Protein 4OB0 (pdb70)

Organism: Pseudonocardia thermophila (NCBI:txid1848)

B-factor: mean 16.1, std 9.58, range [6.12, 64.88]

Sequence (430 aa):
TENILRKSDEEIQKEITARVKALESMLIEQGILTTSMIDRMAEIYENEVGPHLGAKVVVKAWTDPEFKKRLLADGTEACKELGIGGLQGEDMMWVENTDEVHHVVVVCTLSCCYPWPVLGLPPNWFKEPQYRSRVVREPRQLLLKEEFGFEVPPSKEIKVWDSSSSEMMRFVVLPQRPAGTDGWSEEELATLVTRESMIGVEPAKAVMNGVVYDVGGTDGLGPINRPADEPVFRAEWEKVAFAMFPATFRAGFMMGLDEFRFGIEQMNPAEYLESPYYWHWIRTYIHHGVRTGKIDLEELEERRTQYYRENPDAPLPEHEQKKPELIEFVNQQAVYGGLPASREVDRPPKFKEGDVVRFSTASPKGHARRARYVRGKKTGTVVKHHGAYIYPDTAGNGLGECPEHLYTVRFTAQELWGPEGDPNNSSSVYYDCWEPYIELVDT

Solvent-accessible surface area: 18753 Å² total

Secondary structure (DSSP, 8-state):
---TTPPPHHHHHHHHHHHHHHHHHHHHHTTS--HHHHHHHHHIIIIISSHHHHHHHHHHHHH-HHHHHHHHH-HHHHHHTTT---TT-SEEEEEE--SSEEEEEE-------HHHH-SPPHHHHSHHHHHHHTT-HHHHHHHHH-----TTSEEEEEE--SSEEEEEEPPPPTT-TT--HHHHHTT--HHHHHTSSPPPP-/---TT--TT---S------S---S-SSHHHHHHHHHHHHHHHTTS--HHHHHHHHHTS-HHHHHHS-HHHHHHHHHHHHHHHHT-S-HHHHHHHHHHHHH-TTPPPPP----HHHHHHHHHHHHH----EE--SSPPS--TT-EEEE-----SS-----GGGTT-EEEEEEEEEEE--HHHHTTTS----EEEEEEEEEHHHHH-TTS-TTEEEEEEEEGGGEEEEE-

Nearest PDB structures (foldseek):
  3qxe-assembly2_C  TM=9.821E-01  e=5.170E-29  Pseudomonas putida
  7qom-assembly1_A  TM=9.684E-01  e=9.915E-29  Aeribacillus pallidus
  7qou-assembly1_A-2  TM=9.699E-01  e=1.901E-28  Aeribacillus pallidus
  3qz5-assembly2_C  TM=9.511E-01  e=6.993E-28  Pseudomonas putida
  2cyz-assembly1_A  TM=9.753E-01  e=1.584E-23  Rhodococcus erythropolis

Radius of gyration: 21.78 Å; Cα contacts (8 Å, |Δi|>4): 841; chains: 2; bounding box: 65×59×50 Å

Structure (mmCIF, N/CA/C/O backbone):
data_4OB0
#
_entry.id   4OB0
#
_cell.length_a   65.680
_cell.length_b   65.680
_cell.length_c   185.691
_cell.angle_alpha   90.00
_cell.angle_beta   90.00
_cell.angle_gamma   120.00
#
_symmetry.space_group_name_H-M   'P 32 2 1'
#
loop_
_entity.id
_entity.type
_entity.pdbx_description
1 polymer 'Cobalt-containing nitrile hydratase subunit alpha'
2 polymer 'Cobalt-containing nitrile hydratase subunit beta'
3 non-polymer 'COBALT (II) ION'
4 non-polymer 'PHENYL BORONIC ACID'
5 water water
#
loop_
_atom_site.group_PDB
_atom_site.id
_atom_site.type_symbol
_atom_site.label_atom_id
_atom_site.label_alt_id
_atom_site.label_comp_id
_atom_site.label_asym_id
_atom_site.label_entity_id
_atom_site.label_seq_id
_atom_site.pdbx_PDB_ins_code
_atom_site.Cartn_x
_atom_site.Cartn_y
_atom_site.Cartn_z
_atom_site.occupancy
_atom_site.B_iso_or_equiv
_atom_site.auth_seq_id
_atom_site.auth_comp_id
_atom_site.auth_asym_id
_atom_site.auth_atom_id
_atom_site.pdbx_PDB_model_num
ATOM 1 N N . THR A 1 2 ? 24.516 -10.192 35.038 1.00 44.28 2 THR A N 1
ATOM 2 C CA . THR A 1 2 ? 24.793 -9.528 36.306 1.00 42.29 2 THR A CA 1
ATOM 3 C C . THR A 1 2 ? 23.797 -8.381 36.474 1.00 36.50 2 THR A C 1
ATOM 4 O O . THR A 1 2 ? 23.490 -7.688 35.503 1.00 35.76 2 THR A O 1
ATOM 8 N N . GLU A 1 3 ? 23.279 -8.182 37.687 1.00 31.56 3 GLU A N 1
ATOM 9 C CA . GLU A 1 3 ? 22.218 -7.199 37.879 1.00 25.98 3 GLU A CA 1
ATOM 10 C C . GLU A 1 3 ? 22.660 -5.764 37.621 1.00 19.37 3 GLU A C 1
ATOM 11 O O . GLU A 1 3 ? 23.703 -5.289 38.086 1.00 19.32 3 GLU A O 1
ATOM 17 N N . ASN A 1 4 ? 21.818 -5.089 36.859 1.00 16.86 4 ASN A N 1
ATOM 18 C CA . ASN A 1 4 ? 21.985 -3.695 36.518 1.00 13.78 4 ASN A CA 1
ATOM 19 C C . ASN A 1 4 ? 20.601 -3.069 36.637 1.00 13.18 4 ASN A C 1
ATOM 20 O O . ASN A 1 4 ? 19.719 -3.340 35.817 1.00 14.51 4 ASN A O 1
ATOM 25 N N . ILE A 1 5 ? 20.391 -2.256 37.671 1.00 12.16 5 ILE A N 1
ATOM 26 C CA . ILE A 1 5 ? 19.065 -1.693 37.905 1.00 11.64 5 ILE A CA 1
ATOM 27 C C . ILE A 1 5 ? 18.674 -0.690 36.824 1.00 12.12 5 ILE A C 1
ATOM 28 O O . ILE A 1 5 ? 17.515 -0.300 36.735 1.00 13.47 5 ILE A O 1
ATOM 33 N N . LEU A 1 6 ? 19.628 -0.297 35.987 1.00 11.38 6 LEU A N 1
ATOM 34 C CA . LEU A 1 6 ? 19.348 0.648 34.916 1.00 12.64 6 LEU A CA 1
ATOM 35 C C . LEU A 1 6 ? 18.824 -0.025 33.652 1.00 11.63 6 LEU A C 1
ATOM 36 O O . LEU A 1 6 ? 18.375 0.659 32.742 1.00 13.09 6 LEU A O 1
ATOM 41 N N . ARG A 1 7 ? 18.897 -1.353 33.584 1.00 11.70 7 ARG A N 1
ATOM 42 C CA . ARG A 1 7 ? 18.675 -2.047 32.316 1.00 12.82 7 ARG A CA 1
ATOM 43 C C . ARG A 1 7 ? 17.217 -2.441 32.094 1.00 12.52 7 ARG A C 1
ATOM 44 O O . ARG A 1 7 ? 16.569 -2.990 32.983 1.00 13.74 7 ARG A O 1
ATOM 52 N N . LYS A 1 8 ? 16.718 -2.142 30.898 1.00 12.10 8 LYS A N 1
ATOM 53 C CA . LYS A 1 8 ? 15.396 -2.569 30.452 1.00 12.34 8 LYS A CA 1
ATOM 54 C C . LYS A 1 8 ? 15.278 -4.087 30.414 1.00 12.38 8 LYS A C 1
ATOM 55 O O . LYS A 1 8 ? 16.283 -4.797 30.401 1.00 13.76 8 LYS A O 1
ATOM 61 N N . SER A 1 9 ? 14.048 -4.581 30.356 1.00 12.35 9 SER A N 1
ATOM 62 C CA . SER A 1 9 ? 13.817 -6.014 30.201 1.00 13.90 9 SER A CA 1
ATOM 63 C C . SER A 1 9 ? 14.335 -6.506 28.853 1.00 13.54 9 SER A C 1
ATOM 64 O O . SER A 1 9 ? 14.416 -5.740 27.884 1.00 12.53 9 SER A O 1
ATOM 67 N N . ASP A 1 10 ? 14.672 -7.789 28.791 1.00 15.02 10 ASP A N 1
ATOM 68 C CA . ASP A 1 10 ? 15.095 -8.405 27.538 1.00 15.45 10 ASP A CA 1
ATOM 69 C C . ASP A 1 10 ? 14.041 -8.229 26.444 1.00 14.62 10 ASP A C 1
ATOM 70 O O . ASP A 1 10 ? 14.376 -7.946 25.295 1.00 14.37 10 ASP A O 1
ATOM 75 N N . GLU A 1 11 ? 12.768 -8.360 26.807 1.00 15.08 11 GLU A N 1
ATOM 76 C CA . GLU A 1 11 ? 11.687 -8.203 25.836 1.00 15.88 11 GLU A CA 1
ATOM 77 C C . GLU A 1 11 ? 11.658 -6.791 25.259 1.00 13.88 11 GLU A C 1
ATOM 78 O O . GLU A 1 11 ? 11.502 -6.613 24.056 1.00 14.76 11 GLU A O 1
ATOM 84 N N . GLU A 1 12 ? 11.801 -5.784 26.115 1.00 12.67 12 GLU A N 1
ATOM 85 C CA . GLU A 1 12 ? 11.808 -4.408 25.627 1.00 13.51 12 GLU A CA 1
ATOM 86 C C . GLU A 1 12 ? 13.027 -4.134 24.749 1.00 12.76 12 GLU A C 1
ATOM 87 O O . GLU A 1 12 ? 12.917 -3.455 23.730 1.00 13.84 12 GLU A O 1
ATOM 93 N N . ILE A 1 13 ? 14.179 -4.682 25.125 1.00 10.69 13 ILE A N 1
ATOM 94 C CA . ILE A 1 13 ? 15.398 -4.519 24.338 1.00 9.66 13 ILE A CA 1
ATOM 95 C C . ILE A 1 13 ? 15.216 -5.140 22.951 1.00 10.28 13 ILE A C 1
ATOM 96 O O . ILE A 1 13 ? 15.539 -4.530 21.935 1.00 11.07 13 ILE A O 1
ATOM 101 N N . GLN A 1 14 ? 14.663 -6.345 22.915 1.00 10.07 14 GLN A N 1
ATOM 102 C CA . GLN A 1 14 ? 14.426 -7.025 21.644 1.00 10.70 14 GLN A CA 1
ATOM 103 C C . GLN A 1 14 ? 13.442 -6.245 20.780 1.00 10.49 14 GLN A C 1
ATOM 104 O O . GLN A 1 14 ? 13.632 -6.138 19.573 1.00 10.34 14 GLN A O 1
ATOM 110 N N . LYS A 1 15 ? 12.413 -5.673 21.401 1.00 10.82 15 LYS A N 1
ATOM 111 C CA . LYS A 1 15 ? 11.420 -4.916 20.650 1.00 11.93 15 LYS A CA 1
ATOM 112 C C . LYS A 1 15 ? 12.061 -3.694 19.991 1.00 11.67 15 LYS A C 1
ATOM 113 O O . LYS A 1 15 ? 11.804 -3.396 18.822 1.00 11.42 15 LYS A O 1
ATOM 119 N N . GLU A 1 16 ? 12.910 -2.992 20.737 1.00 10.28 16 GLU A N 1
ATOM 120 C CA . GLU A 1 16 ? 13.530 -1.788 20.208 1.00 10.84 16 GLU A CA 1
ATOM 121 C C . GLU A 1 16 ? 14.546 -2.124 19.112 1.00 9.95 16 GLU A C 1
ATOM 122 O O . GLU A 1 16 ? 14.569 -1.476 18.058 1.00 10.36 16 GLU A O 1
ATOM 128 N N . ILE A 1 17 ? 15.386 -3.130 19.354 1.00 9.39 17 ILE A N 1
ATOM 129 C CA . ILE A 1 17 ? 16.368 -3.535 18.347 1.00 8.63 17 ILE A CA 1
ATOM 130 C C . ILE A 1 17 ? 15.672 -3.962 17.059 1.00 9.13 17 ILE A C 1
ATOM 131 O O . ILE A 1 17 ? 16.088 -3.578 15.977 1.00 9.17 17 ILE A O 1
ATOM 136 N N . THR A 1 18 ? 14.593 -4.722 17.192 1.00 8.78 18 THR A N 1
ATOM 137 C CA . THR A 1 18 ? 13.881 -5.226 16.024 1.00 9.71 18 THR A CA 1
ATOM 138 C C . THR A 1 18 ? 13.372 -4.078 15.145 1.00 9.46 18 THR A C 1
ATOM 139 O O . THR A 1 18 ? 13.538 -4.109 13.921 1.00 10.27 18 THR A O 1
ATOM 143 N N . ALA A 1 19 ? 12.802 -3.048 15.768 1.00 8.90 19 ALA A N 1
ATOM 144 C CA . ALA A 1 19 ? 12.312 -1.896 15.002 1.00 10.11 19 ALA A CA 1
ATOM 145 C C . ALA A 1 19 ? 13.449 -1.142 14.325 1.00 9.36 19 ALA A C 1
ATOM 146 O O . ALA A 1 19 ? 13.337 -0.719 13.177 1.00 9.61 19 ALA A O 1
ATOM 148 N N . ARG A 1 20 ? 14.547 -0.963 15.045 1.00 8.35 20 ARG A N 1
ATOM 149 C CA . ARG A 1 20 ? 15.685 -0.248 14.493 1.00 9.15 20 ARG A CA 1
ATOM 150 C C . ARG A 1 20 ? 16.303 -0.993 13.315 1.00 9.00 20 ARG A C 1
ATOM 151 O O . ARG A 1 20 ? 16.676 -0.378 12.305 1.00 9.21 20 ARG A O 1
ATOM 159 N N . VAL A 1 21 ? 16.418 -2.311 13.442 1.00 8.07 21 VAL A N 1
ATOM 160 C CA . VAL A 1 21 ? 17.007 -3.115 12.377 1.00 8.53 21 VAL A CA 1
ATOM 161 C C . VAL A 1 21 ? 16.090 -3.136 11.158 1.00 8.72 21 VAL A C 1
ATOM 162 O O . VAL A 1 21 ? 16.563 -3.010 10.028 1.00 7.87 21 VAL A O 1
ATOM 166 N N . LYS A 1 22 ? 14.784 -3.267 11.379 1.00 8.23 22 LYS A N 1
ATOM 167 C CA . LYS A 1 22 ? 13.851 -3.280 10.261 1.00 8.49 22 LYS A CA 1
ATOM 168 C C . LYS A 1 22 ? 13.873 -1.933 9.535 1.00 9.32 22 LYS A C 1
ATOM 169 O O . LYS A 1 22 ? 13.825 -1.889 8.302 1.00 10.01 22 LYS A O 1
ATOM 175 N N . ALA A 1 23 ? 13.980 -0.841 10.294 1.00 8.61 23 ALA A N 1
ATOM 176 C CA . ALA A 1 23 ? 14.089 0.480 9.676 1.00 8.43 23 ALA A CA 1
ATOM 177 C C . ALA A 1 23 ? 15.362 0.606 8.830 1.00 9.45 23 ALA A C 1
ATOM 178 O O . ALA A 1 23 ? 15.314 1.046 7.683 1.00 9.20 23 ALA A O 1
ATOM 180 N N . LEU A 1 24 ? 16.503 0.222 9.387 1.00 8.11 24 LEU A N 1
ATOM 181 C CA . LEU A 1 24 ? 17.745 0.277 8.622 1.00 7.61 24 LEU A CA 1
ATOM 182 C C . LEU A 1 24 ? 17.678 -0.621 7.384 1.00 8.38 24 LEU A C 1
ATOM 183 O O . LEU A 1 24 ? 18.124 -0.239 6.299 1.00 9.66 24 LEU A O 1
ATOM 188 N N . GLU A 1 25 ? 17.118 -1.815 7.561 1.00 8.15 25 GLU A N 1
ATOM 189 C CA . GLU A 1 25 ? 16.956 -2.760 6.472 1.00 8.14 25 GLU A CA 1
ATOM 190 C C . GLU A 1 25 ? 16.164 -2.137 5.337 1.00 8.64 25 GLU A C 1
ATOM 191 O O . GLU A 1 25 ? 16.540 -2.263 4.172 1.00 9.68 25 GLU A O 1
ATOM 197 N N . SER A 1 26 ? 15.078 -1.442 5.682 1.00 8.23 26 SER A N 1
ATOM 198 C CA . SER A 1 26 ? 14.228 -0.838 4.662 1.00 8.83 26 SER A CA 1
ATOM 199 C C . SER A 1 26 ? 15.001 0.206 3.850 1.00 9.84 26 SER A C 1
ATOM 200 O O . SER A 1 26 ? 14.794 0.344 2.645 1.00 10.71 26 SER A O 1
ATOM 203 N N . MET A 1 27 ? 15.904 0.927 4.507 1.00 8.64 27 MET A N 1
ATOM 204 C CA . MET A 1 27 ? 16.696 1.936 3.812 1.00 9.38 27 MET A CA 1
ATOM 205 C C . MET A 1 27 ? 17.746 1.309 2.898 1.00 8.83 27 MET A C 1
ATOM 206 O O . MET A 1 27 ? 17.908 1.747 1.748 1.00 9.56 27 MET A O 1
ATOM 211 N N . LEU A 1 28 ? 18.436 0.276 3.382 1.00 8.68 28 LEU A N 1
ATOM 212 C CA . LEU A 1 28 ? 19.439 -0.382 2.554 1.00 8.90 28 LEU A CA 1
ATOM 213 C C . LEU A 1 28 ? 18.791 -1.098 1.370 1.00 9.34 28 LEU A C 1
ATOM 214 O O . LEU A 1 28 ? 19.383 -1.163 0.294 1.00 10.19 28 LEU A O 1
ATOM 219 N N . ILE A 1 29 ? 17.586 -1.628 1.568 1.00 8.51 29 ILE A N 1
ATOM 220 C CA . ILE A 1 29 ? 16.827 -2.215 0.469 1.00 9.52 29 ILE A CA 1
ATOM 221 C C . ILE A 1 29 ? 16.528 -1.160 -0.601 1.00 10.60 29 ILE A C 1
ATOM 222 O O . ILE A 1 29 ? 16.698 -1.412 -1.792 1.00 11.29 29 ILE A O 1
ATOM 227 N N . GLU A 1 30 ? 16.121 0.035 -0.185 1.00 10.12 30 GLU A N 1
ATOM 228 C CA . GLU A 1 30 ? 15.812 1.073 -1.170 1.00 11.80 30 GLU A CA 1
ATOM 229 C C . GLU A 1 30 ? 17.060 1.578 -1.893 1.00 11.83 30 GLU A C 1
ATOM 230 O O . GLU A 1 30 ? 16.983 2.043 -3.037 1.00 14.54 30 GLU A O 1
ATOM 236 N N . GLN A 1 31 ? 18.213 1.480 -1.237 1.00 10.97 31 GLN A N 1
ATOM 237 C CA . GLN A 1 31 ? 19.475 1.838 -1.882 1.00 12.52 31 GLN A CA 1
ATOM 238 C C . GLN A 1 31 ? 19.909 0.810 -2.921 1.00 11.90 31 GLN A C 1
ATOM 239 O O . GLN A 1 31 ? 20.842 1.056 -3.687 1.00 13.68 31 GLN A O 1
ATOM 245 N N . GLY A 1 32 ? 19.246 -0.345 -2.934 1.00 11.06 32 GLY A N 1
ATOM 246 C CA . GLY A 1 32 ? 19.570 -1.410 -3.867 1.00 12.45 32 GLY A CA 1
ATOM 247 C C . GLY A 1 32 ? 20.755 -2.285 -3.472 1.00 11.66 32 GLY A C 1
ATOM 248 O O . GLY A 1 32 ? 21.248 -3.073 -4.291 1.00 13.76 32 GLY A O 1
ATOM 249 N N . ILE A 1 33 ? 21.209 -2.177 -2.222 1.00 11.28 33 ILE A N 1
ATOM 250 C CA . ILE A 1 33 ? 22.429 -2.883 -1.817 1.00 10.79 33 ILE A CA 1
ATOM 251 C C . ILE A 1 33 ? 22.173 -4.092 -0.918 1.00 10.62 33 ILE A C 1
ATOM 252 O O . ILE A 1 33 ? 23.096 -4.858 -0.621 1.00 11.03 33 ILE A O 1
ATOM 257 N N . LEU A 1 34 ? 20.928 -4.262 -0.484 1.00 9.38 34 LEU A N 1
ATOM 258 C CA . LEU A 1 34 ? 20.530 -5.388 0.352 1.00 9.13 34 LEU A CA 1
ATOM 259 C C . LEU A 1 34 ? 19.225 -5.960 -0.179 1.00 8.98 34 LEU A C 1
ATOM 260 O O . LEU A 1 34 ? 18.329 -5.202 -0.554 1.00 10.43 34 LEU A O 1
ATOM 265 N N . THR A 1 35 ? 19.124 -7.286 -0.240 1.00 8.38 35 THR A N 1
ATOM 266 C CA . THR A 1 35 ? 17.920 -7.955 -0.727 1.00 9.25 35 THR A CA 1
ATOM 267 C C . THR A 1 35 ? 17.577 -9.117 0.192 1.00 7.87 35 THR A C 1
ATOM 268 O O . THR A 1 35 ? 18.438 -9.616 0.921 1.00 10.19 35 THR A O 1
ATOM 272 N N . THR A 1 36 ? 16.337 -9.582 0.137 1.00 8.09 36 THR A N 1
ATOM 273 C CA . THR A 1 36 ? 15.947 -10.718 0.954 1.00 8.08 36 THR A CA 1
ATOM 274 C C . THR A 1 36 ? 16.739 -11.976 0.585 1.00 9.35 36 THR A C 1
ATOM 275 O O . THR A 1 36 ? 17.130 -12.741 1.478 1.00 8.82 36 THR A O 1
ATOM 279 N N . SER A 1 37 ? 17.042 -12.177 -0.699 1.00 8.76 37 SER A N 1
ATOM 280 C CA . SER A 1 37 ? 17.784 -13.389 -1.059 1.00 8.18 37 SER A CA 1
ATOM 281 C C . SER A 1 37 ? 19.233 -13.311 -0.560 1.00 7.92 37 SER A C 1
ATOM 282 O O . SER A 1 37 ? 19.801 -14.329 -0.172 1.00 9.20 37 SER A O 1
ATOM 285 N N . MET A 1 38 ? 19.811 -12.110 -0.519 1.00 8.96 38 MET A N 1
ATOM 286 C CA . MET A 1 38 ? 21.160 -11.955 0.015 1.00 9.44 38 MET A CA 1
ATOM 287 C C . MET A 1 38 ? 21.183 -12.322 1.506 1.00 9.46 38 MET A C 1
ATOM 288 O O . MET A 1 38 ? 22.100 -13.010 1.983 1.00 9.48 38 MET A O 1
ATOM 293 N N . ILE A 1 39 ? 20.174 -11.861 2.244 1.00 9.30 39 ILE A N 1
ATOM 294 C CA . ILE A 1 39 ? 20.063 -12.179 3.670 1.00 9.66 39 ILE A CA 1
ATOM 295 C C . ILE A 1 39 ? 19.917 -13.685 3.875 1.00 9.86 39 ILE A C 1
ATOM 296 O O . ILE A 1 39 ? 20.639 -14.287 4.686 1.00 10.00 39 ILE A O 1
ATOM 301 N N . ASP A 1 40 ? 19.006 -14.296 3.124 1.00 9.91 40 ASP A N 1
ATOM 302 C CA . ASP A 1 40 ? 18.766 -15.728 3.287 1.00 8.85 40 ASP A CA 1
ATOM 303 C C . ASP A 1 40 ? 19.996 -16.575 2.930 1.00 9.68 40 ASP A C 1
ATOM 304 O O . ASP A 1 40 ? 20.256 -17.590 3.580 1.00 11.69 40 ASP A O 1
ATOM 309 N N . ARG A 1 41 ? 20.785 -16.137 1.947 1.00 10.47 41 ARG A N 1
ATOM 310 C CA . ARG A 1 41 ? 21.965 -16.901 1.539 1.00 11.05 41 ARG A CA 1
ATOM 311 C C . ARG A 1 41 ? 23.036 -16.882 2.631 1.00 10.71 41 ARG A C 1
ATOM 312 O O . ARG A 1 41 ? 23.605 -17.917 2.965 1.00 11.01 41 ARG A O 1
ATOM 320 N N . MET A 1 42 ? 23.315 -15.709 3.192 1.00 9.97 42 MET A N 1
ATOM 321 C CA . MET A 1 42 ? 24.292 -15.619 4.274 1.00 10.64 42 MET A CA 1
ATOM 322 C C . MET A 1 42 ? 23.889 -16.480 5.466 1.00 11.21 42 MET A C 1
ATOM 323 O O . MET A 1 42 ? 24.722 -17.174 6.046 1.00 11.63 42 MET A O 1
ATOM 328 N N . ALA A 1 43 ? 22.613 -16.426 5.835 1.00 11.56 43 ALA A N 1
ATOM 329 C CA . ALA A 1 43 ? 22.117 -17.224 6.957 1.00 12.07 43 ALA A CA 1
ATOM 330 C C . ALA A 1 43 ? 22.236 -18.719 6.684 1.00 11.94 43 ALA A C 1
ATOM 331 O O . ALA A 1 43 ? 22.663 -19.488 7.551 1.00 12.87 43 ALA A O 1
ATOM 333 N N . GLU A 1 44 ? 21.867 -19.131 5.477 1.00 12.05 44 GLU A N 1
ATOM 334 C CA . GLU A 1 44 ? 21.936 -20.536 5.097 1.00 12.54 44 GLU A CA 1
ATOM 335 C C . GLU A 1 44 ? 23.359 -21.071 5.207 1.00 11.63 44 GLU A C 1
ATOM 336 O O . GLU A 1 44 ? 23.584 -22.160 5.746 1.00 11.39 44 GLU A O 1
ATOM 342 N N . ILE A 1 45 ? 24.321 -20.305 4.703 1.00 9.91 45 ILE A N 1
ATOM 343 C CA . ILE A 1 45 ? 25.713 -20.737 4.746 1.00 10.20 45 ILE A CA 1
ATOM 344 C C . ILE A 1 45 ? 26.168 -21.004 6.175 1.00 9.03 45 ILE A C 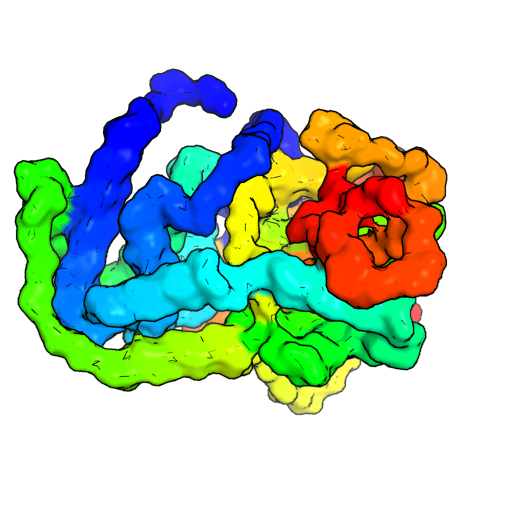1
ATOM 345 O O . ILE A 1 45 ? 26.757 -22.047 6.452 1.00 10.40 45 ILE A O 1
ATOM 350 N N . TYR A 1 46 ? 25.889 -20.082 7.091 1.00 8.72 46 TYR A N 1
ATOM 351 C CA . TYR A 1 46 ? 26.435 -20.232 8.437 1.00 9.46 46 TYR A CA 1
ATOM 352 C C . TYR A 1 46 ? 25.511 -20.975 9.401 1.00 9.88 46 TYR A C 1
ATOM 353 O O . TYR A 1 46 ? 25.924 -21.301 10.516 1.00 11.52 46 TYR A O 1
ATOM 362 N N . GLU A 1 47 ? 24.299 -21.297 8.959 1.00 10.98 47 GLU A N 1
ATOM 363 C CA . GLU A 1 47 ? 23.469 -22.241 9.709 1.00 12.59 47 GLU A CA 1
ATOM 364 C C . GLU A 1 47 ? 23.697 -23.691 9.294 1.00 15.44 47 GLU A C 1
ATOM 365 O O . GLU A 1 47 ? 23.584 -24.593 10.121 1.00 18.59 47 GLU A O 1
ATOM 371 N N . ASN A 1 48 ? 24.008 -23.920 8.020 1.00 15.87 48 ASN A N 1
ATOM 372 C CA . ASN A 1 48 ? 23.989 -25.285 7.496 1.00 17.90 48 ASN A CA 1
ATOM 373 C C . ASN A 1 48 ? 25.232 -25.765 6.762 1.00 18.08 48 ASN A C 1
ATOM 374 O O . ASN A 1 48 ? 25.395 -26.969 6.581 1.00 19.90 48 ASN A O 1
ATOM 379 N N . GLU A 1 49 ? 26.099 -24.856 6.327 1.00 15.96 49 GLU A N 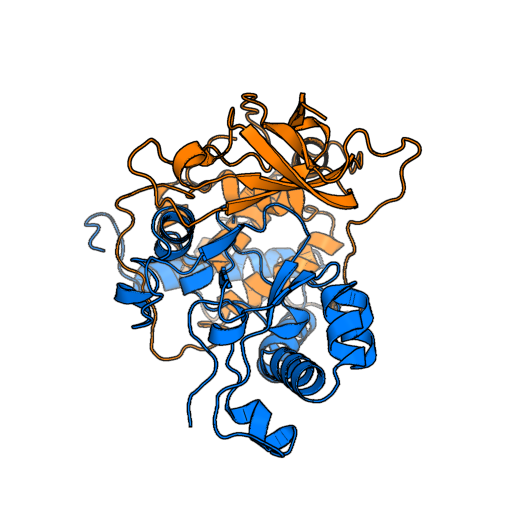1
ATOM 380 C CA . GLU A 1 49 ? 27.229 -25.256 5.489 1.00 16.44 49 GLU A CA 1
ATOM 381 C C . GLU A 1 49 ? 28.581 -25.127 6.196 1.00 14.34 49 GLU A C 1
ATOM 382 O O . GLU A 1 49 ? 29.423 -26.025 6.108 1.00 16.69 49 GLU A O 1
ATOM 388 N N . VAL A 1 50 ? 28.793 -24.018 6.894 1.00 12.39 50 VAL A N 1
ATOM 389 C CA . VAL A 1 50 ? 30.079 -23.761 7.521 1.00 11.94 50 VAL A CA 1
ATOM 390 C C . VAL A 1 50 ? 29.943 -23.862 9.040 1.00 11.68 50 VAL A C 1
ATOM 391 O O . VAL A 1 50 ? 29.193 -23.117 9.657 1.00 13.78 50 VAL A O 1
ATOM 395 N N . GLY A 1 51 ? 30.662 -24.809 9.634 1.00 10.34 51 GLY A N 1
ATOM 396 C CA . GLY A 1 51 ? 30.580 -25.067 11.061 1.00 11.96 51 GLY A CA 1
ATOM 397 C C . GLY A 1 51 ? 31.758 -25.904 11.524 1.00 10.27 51 GLY A C 1
ATOM 398 O O . GLY A 1 51 ? 32.606 -26.285 10.711 1.00 11.11 51 GLY A O 1
ATOM 399 N N . PRO A 1 52 ? 31.798 -26.227 12.826 1.00 10.98 52 PRO A N 1
ATOM 400 C CA . PRO A 1 52 ? 32.966 -26.888 13.428 1.00 10.78 52 PRO A CA 1
ATOM 401 C C . PRO A 1 52 ? 33.202 -28.329 12.957 1.00 10.39 52 PRO A C 1
ATOM 402 O O . PRO A 1 52 ? 34.252 -28.887 13.267 1.00 10.62 52 PRO A O 1
ATOM 406 N N . HIS A 1 53 ? 32.268 -28.914 12.213 1.00 10.75 53 HIS A N 1
ATOM 407 C CA . HIS A 1 53 ? 32.510 -30.224 11.621 1.00 11.45 53 HIS A CA 1
ATOM 408 C C . HIS A 1 53 ? 33.644 -30.144 10.599 1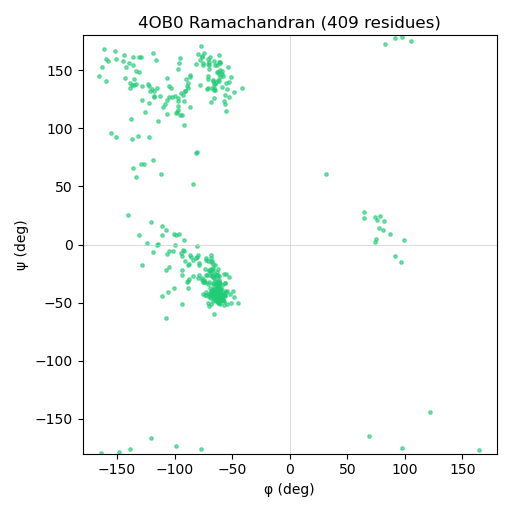.00 11.73 53 HIS A C 1
ATOM 409 O O . HIS A 1 53 ? 34.331 -31.139 10.347 1.00 12.44 53 HIS A O 1
ATOM 416 N N . LEU A 1 54 ? 33.854 -28.962 10.023 1.00 10.68 54 LEU A N 1
ATOM 417 C CA . LEU A 1 54 ? 34.951 -28.780 9.076 1.00 9.97 54 LEU A CA 1
ATOM 418 C C . LEU A 1 54 ? 36.295 -28.814 9.809 1.00 9.56 54 LEU A C 1
ATOM 419 O O . LEU A 1 54 ? 37.224 -29.538 9.409 1.00 10.21 54 LEU A O 1
ATOM 424 N N . GLY A 1 55 ? 36.413 -28.029 10.875 1.00 9.70 55 GLY A N 1
ATOM 425 C CA . GLY A 1 55 ? 37.602 -28.096 11.703 1.00 10.54 55 GLY A CA 1
ATOM 426 C C . GLY A 1 55 ? 37.886 -29.511 12.183 1.00 9.44 55 GLY A C 1
ATOM 427 O O . GLY A 1 55 ? 39.037 -29.951 12.201 1.00 10.60 55 GLY A O 1
ATOM 428 N N . ALA A 1 56 ? 36.832 -30.242 12.542 1.00 10.17 56 ALA A N 1
ATOM 429 C CA . ALA A 1 56 ? 36.990 -31.603 13.028 1.00 10.61 56 ALA A CA 1
ATOM 430 C C . ALA A 1 56 ? 37.651 -32.491 11.971 1.00 11.05 56 ALA A C 1
ATOM 431 O O . ALA A 1 56 ? 38.486 -33.329 12.306 1.00 11.63 56 ALA A O 1
ATOM 433 N N . LYS A 1 57 ? 37.286 -32.300 10.702 1.00 11.62 57 LYS A N 1
ATOM 434 C CA . LYS A 1 57 ? 37.908 -33.063 9.616 1.00 11.54 57 LYS A CA 1
ATOM 435 C C . LYS A 1 57 ? 39.408 -32.797 9.538 1.00 11.89 57 LYS A C 1
ATOM 436 O O . LYS A 1 57 ? 40.199 -33.715 9.296 1.00 12.10 57 LYS A O 1
ATOM 442 N N . VAL A 1 58 ? 39.794 -31.541 9.737 1.00 11.16 58 VAL A N 1
ATOM 443 C CA . VAL A 1 58 ? 41.197 -31.160 9.711 1.00 11.69 58 VAL A CA 1
ATOM 444 C C . VAL A 1 58 ? 41.959 -31.807 10.870 1.00 10.83 58 VAL A C 1
ATOM 445 O O . VAL A 1 58 ? 43.035 -32.374 10.678 1.00 11.00 58 VAL A O 1
ATOM 449 N N . VAL A 1 59 ? 41.385 -31.739 12.069 1.00 10.15 59 VAL A N 1
ATOM 450 C CA . VAL A 1 59 ? 42.003 -32.341 13.244 1.00 8.68 59 VAL A CA 1
ATOM 451 C C . VAL A 1 59 ? 42.240 -33.843 13.070 1.00 10.35 59 VAL A C 1
ATOM 452 O O . VAL A 1 59 ? 43.336 -34.352 13.333 1.00 10.63 59 VAL A O 1
ATOM 456 N N . VAL A 1 60 ? 41.230 -34.565 12.612 1.00 10.69 60 VAL A N 1
ATOM 457 C CA . VAL A 1 60 ? 41.391 -36.008 12.559 1.00 10.63 60 VAL A CA 1
ATOM 458 C C . VAL A 1 60 ? 42.353 -36.412 11.438 1.00 11.35 60 VAL A C 1
ATOM 459 O O . VAL A 1 60 ? 43.008 -37.449 11.538 1.00 12.00 60 VAL A O 1
ATOM 463 N N . LYS A 1 61 ? 42.470 -35.593 10.394 1.00 11.70 61 LYS A N 1
ATOM 464 C CA . LYS A 1 61 ? 43.459 -35.872 9.357 1.00 11.06 61 LYS A CA 1
ATOM 465 C C . LYS A 1 61 ? 44.859 -35.676 9.941 1.00 10.11 61 LYS A C 1
ATOM 466 O O . LYS A 1 61 ? 45.746 -36.501 9.740 1.00 11.40 61 LYS A O 1
ATOM 472 N N . ALA A 1 62 ? 45.047 -34.605 10.709 1.00 10.58 62 ALA A N 1
ATOM 473 C CA . ALA A 1 62 ? 46.331 -34.366 11.361 1.00 9.80 62 ALA A CA 1
ATOM 474 C C . ALA A 1 62 ? 46.666 -35.495 12.331 1.00 9.78 62 ALA A C 1
ATOM 475 O O . ALA A 1 62 ? 47.817 -35.916 12.426 1.00 12.74 62 ALA A O 1
ATOM 477 N N . TRP A 1 63 ? 45.657 -35.992 13.041 1.00 10.34 63 TRP A N 1
ATOM 478 C CA . TRP A 1 63 ? 45.863 -37.078 13.994 1.00 12.21 63 TRP A CA 1
ATOM 479 C C . TRP A 1 63 ? 46.304 -38.367 13.312 1.00 13.23 63 TRP A C 1
ATOM 480 O O . TRP A 1 63 ? 47.019 -39.171 13.910 1.00 15.05 63 TRP A O 1
ATOM 491 N N . THR A 1 64 ? 45.856 -38.581 12.077 1.00 11.86 64 THR A N 1
ATOM 492 C CA . THR A 1 64 ? 46.081 -39.852 11.398 1.00 11.64 64 THR A CA 1
ATOM 493 C C . THR A 1 64 ? 47.064 -39.738 10.232 1.00 12.55 64 THR A C 1
ATOM 494 O O . THR A 1 64 ? 47.241 -40.684 9.464 1.00 15.03 64 THR A O 1
ATOM 498 N N . ASP A 1 65 ? 47.706 -38.586 10.093 1.00 12.53 65 ASP A N 1
ATOM 499 C CA . ASP A 1 65 ? 48.586 -38.327 8.955 1.00 13.44 65 ASP A CA 1
ATOM 500 C C . ASP A 1 65 ? 49.670 -37.355 9.390 1.00 13.63 65 ASP A C 1
ATOM 501 O O . ASP A 1 65 ? 49.473 -36.148 9.333 1.00 14.03 65 ASP A O 1
ATOM 506 N N . PRO A 1 66 ? 50.821 -37.877 9.838 1.00 13.71 66 PRO A N 1
ATOM 507 C CA . PRO A 1 66 ? 51.865 -36.998 10.376 1.00 15.36 66 PRO A CA 1
ATOM 508 C C . PRO A 1 66 ? 52.379 -35.978 9.360 1.00 14.56 66 PRO A C 1
ATOM 509 O O . PRO A 1 66 ? 52.749 -34.874 9.756 1.00 14.44 66 PRO A O 1
ATOM 513 N N . GLU A 1 67 ? 52.412 -36.344 8.081 1.00 14.75 67 GLU A N 1
ATOM 514 C CA . GLU A 1 67 ? 52.872 -35.420 7.050 1.00 14.34 67 GLU A CA 1
ATOM 515 C C . GLU A 1 67 ? 51.888 -34.263 6.897 1.00 14.18 67 GLU A C 1
ATOM 516 O O . GLU A 1 67 ? 52.292 -33.100 6.812 1.00 14.72 67 GLU A O 1
ATOM 522 N N . PHE A 1 68 ? 50.596 -34.575 6.881 1.00 13.23 68 PHE A N 1
ATOM 523 C CA . PHE A 1 68 ? 49.596 -33.515 6.831 1.00 12.41 68 PHE A CA 1
ATOM 524 C C . PHE A 1 68 ? 49.664 -32.620 8.072 1.00 12.77 68 PHE A C 1
ATOM 525 O O . PHE A 1 68 ? 49.553 -31.397 7.964 1.00 12.04 68 PHE A O 1
ATOM 533 N N . LYS A 1 69 ? 49.853 -33.228 9.243 1.00 11.95 69 LYS A N 1
ATOM 534 C CA . LYS A 1 69 ? 49.983 -32.445 10.470 1.00 12.62 69 LYS A CA 1
ATOM 535 C C . LYS A 1 69 ? 51.125 -31.443 10.351 1.00 13.33 69 LYS A C 1
ATOM 536 O O . LYS A 1 69 ? 50.990 -30.283 10.741 1.00 12.52 69 LYS A O 1
ATOM 542 N N . LYS A 1 70 ? 52.247 -31.893 9.800 1.00 12.72 70 LYS A N 1
ATOM 543 C CA . LYS A 1 70 ? 53.396 -31.024 9.585 1.00 13.84 70 LYS A CA 1
ATOM 544 C C . LYS A 1 70 ? 53.027 -29.843 8.695 1.00 13.63 70 LYS A C 1
ATOM 545 O O . LYS A 1 70 ? 53.366 -28.698 8.989 1.00 13.75 70 LYS A O 1
ATOM 551 N N . ARG A 1 71 ? 52.328 -30.124 7.602 1.00 13.81 71 ARG A N 1
ATOM 552 C CA . ARG A 1 71 ? 51.909 -29.065 6.689 1.00 13.74 71 ARG A CA 1
ATOM 553 C C . ARG A 1 71 ? 50.908 -28.125 7.365 1.00 13.03 71 ARG A C 1
ATOM 554 O O . ARG A 1 71 ? 50.935 -26.910 7.157 1.00 14.48 71 ARG A O 1
ATOM 562 N N . LEU A 1 72 ? 50.027 -28.692 8.182 1.00 12.33 72 LEU A N 1
ATOM 563 C CA . LEU A 1 72 ? 49.016 -27.905 8.878 1.00 11.69 72 LEU A CA 1
ATOM 564 C C . LEU A 1 72 ? 49.659 -26.892 9.818 1.00 13.08 72 LEU A C 1
ATOM 565 O O . LEU A 1 72 ? 49.279 -25.721 9.839 1.00 14.09 72 LEU A O 1
ATOM 570 N N . LEU A 1 73 ? 50.646 -27.341 10.583 1.00 12.41 73 LEU A N 1
ATOM 571 C CA . LEU A 1 73 ? 51.326 -26.457 11.520 1.00 12.72 73 LEU A CA 1
ATOM 572 C C . LEU A 1 73 ? 52.237 -25.460 10.793 1.00 13.51 73 LEU A C 1
ATOM 573 O O . LEU A 1 73 ? 52.482 -24.367 11.296 1.00 14.86 73 LEU A O 1
ATOM 578 N N . ALA A 1 74 ? 52.716 -25.814 9.602 1.00 14.12 74 ALA A N 1
ATOM 579 C CA . ALA A 1 74 ? 53.562 -24.901 8.823 1.00 14.89 74 ALA A CA 1
ATOM 580 C C . ALA A 1 74 ? 52.761 -23.771 8.171 1.00 14.34 74 ALA A C 1
ATOM 581 O O . ALA A 1 74 ? 53.193 -22.622 8.172 1.00 15.69 74 ALA A O 1
ATOM 583 N N . ASP A 1 75 ? 51.602 -24.098 7.609 1.00 15.67 75 ASP A N 1
ATOM 584 C CA . ASP A 1 75 ? 50.774 -23.108 6.922 1.00 16.43 75 ASP A CA 1
ATOM 585 C C . ASP A 1 75 ? 49.335 -23.593 6.956 1.00 13.95 75 ASP A C 1
ATOM 586 O O . ASP A 1 75 ? 48.925 -24.408 6.129 1.00 14.05 75 ASP A O 1
ATOM 591 N N . GLY A 1 76 ? 48.580 -23.103 7.935 1.00 12.77 76 GLY A N 1
ATOM 592 C CA . GLY A 1 76 ? 47.241 -23.600 8.182 1.00 12.90 76 GLY A CA 1
ATOM 593 C C . GLY A 1 76 ? 46.284 -23.375 7.030 1.00 12.11 76 GLY A C 1
ATOM 594 O O . GLY A 1 76 ? 45.470 -24.242 6.707 1.00 12.87 76 GLY A O 1
ATOM 595 N N . THR A 1 77 ? 46.389 -22.209 6.403 1.00 12.04 77 THR A N 1
ATOM 596 C CA . THR A 1 77 ? 45.539 -21.886 5.267 1.00 12.27 77 THR A CA 1
ATOM 597 C C . THR A 1 77 ? 45.747 -22.859 4.114 1.00 12.63 77 THR A C 1
ATOM 598 O O . THR A 1 77 ? 44.788 -23.419 3.577 1.00 13.34 77 THR A O 1
ATOM 602 N N . GLU A 1 78 ? 47.003 -23.078 3.738 1.00 14.66 78 GLU A N 1
ATOM 603 C CA . GLU A 1 78 ? 47.287 -23.949 2.613 1.00 15.94 78 GLU A CA 1
ATOM 604 C C . GLU A 1 78 ? 46.928 -25.405 2.915 1.00 13.81 78 GLU A C 1
ATOM 605 O O . GLU A 1 78 ? 46.391 -26.094 2.055 1.00 14.77 78 GLU A O 1
ATOM 611 N N . ALA A 1 79 ? 47.193 -25.875 4.128 1.00 12.47 79 ALA A N 1
ATOM 612 C CA . ALA A 1 79 ? 46.832 -27.251 4.472 1.00 12.28 79 ALA A CA 1
ATOM 613 C C . ALA A 1 79 ? 45.319 -27.463 4.445 1.00 10.88 79 ALA A C 1
ATOM 614 O O . ALA A 1 79 ? 44.837 -28.456 3.899 1.00 12.27 79 ALA A O 1
ATOM 616 N N . CYS A 1 80 ? 44.568 -26.525 5.017 1.00 11.84 80 CYS A N 1
ATOM 617 C CA . CYS A 1 80 ? 43.119 -26.664 5.027 1.00 11.92 80 CYS A CA 1
ATOM 618 C C . CYS A 1 80 ? 42.536 -26.647 3.609 1.00 13.05 80 CYS A C 1
ATOM 619 O O . CYS A 1 80 ? 41.540 -27.318 3.334 1.00 13.86 80 CYS A O 1
ATOM 622 N N . LYS A 1 81 ? 43.175 -25.920 2.700 1.00 13.84 81 LYS A N 1
ATOM 623 C CA . LYS A 1 81 ? 42.712 -25.908 1.317 1.00 15.40 81 LYS A CA 1
ATOM 624 C C . LYS A 1 81 ? 42.807 -27.296 0.663 1.00 15.27 81 LYS A C 1
ATOM 625 O O . LYS A 1 81 ? 42.075 -27.589 -0.286 1.00 16.99 81 LYS A O 1
ATOM 631 N N . GLU A 1 82 ? 43.687 -28.161 1.174 1.00 15.26 82 GLU A N 1
ATOM 632 C CA . GLU A 1 82 ? 43.777 -29.527 0.652 1.00 14.53 82 GLU A CA 1
ATOM 633 C C . GLU A 1 82 ? 42.466 -30.271 0.850 1.00 17.77 82 GLU A C 1
ATOM 634 O O . GLU A 1 82 ? 42.147 -31.200 0.111 1.00 18.99 82 GLU A O 1
ATOM 640 N N . LEU A 1 83 ? 41.715 -29.860 1.867 1.00 16.66 83 LEU A N 1
ATOM 641 C CA . LEU A 1 83 ? 40.431 -30.482 2.169 1.00 18.43 83 LEU A CA 1
ATOM 642 C C . LEU A 1 83 ? 39.243 -29.669 1.646 1.00 19.14 83 LEU A C 1
ATOM 643 O O . LEU A 1 83 ? 38.094 -29.977 1.956 1.00 21.04 83 LEU A O 1
ATOM 648 N N . GLY A 1 84 ? 39.519 -28.638 0.854 1.00 18.76 84 GLY A N 1
ATOM 649 C CA . GLY A 1 84 ? 38.474 -27.769 0.334 1.00 19.63 84 GLY A CA 1
ATOM 650 C C . GLY A 1 84 ? 37.907 -26.823 1.380 1.00 18.03 84 GLY A C 1
ATOM 651 O O . GLY A 1 84 ? 36.784 -26.335 1.237 1.00 20.01 84 GLY A O 1
ATOM 652 N N . ILE A 1 85 ? 38.690 -26.551 2.422 1.00 15.57 85 ILE A N 1
ATOM 653 C CA . ILE A 1 85 ? 38.253 -25.725 3.543 1.00 13.79 85 ILE A CA 1
ATOM 654 C C . ILE A 1 85 ? 39.024 -24.410 3.580 1.00 13.82 85 ILE A C 1
ATOM 655 O O . ILE A 1 85 ? 40.253 -24.397 3.538 1.00 14.89 85 ILE A O 1
ATOM 660 N N . GLY A 1 86 ? 38.300 -23.297 3.633 1.00 13.42 86 GLY A N 1
ATOM 661 C CA . GLY A 1 86 ? 38.933 -21.996 3.714 1.00 13.47 86 GLY A CA 1
ATOM 662 C C . GLY A 1 86 ? 37.963 -20.881 3.381 1.00 12.98 86 GLY A C 1
ATOM 663 O O . GLY A 1 86 ? 36.780 -21.127 3.155 1.00 13.22 86 GLY A O 1
ATOM 664 N N . GLY A 1 87 ? 38.458 -19.649 3.352 1.00 12.36 87 GLY A N 1
ATOM 665 C CA . GLY A 1 87 ? 37.632 -18.532 2.945 1.00 11.55 87 GLY A CA 1
ATOM 666 C C . GLY A 1 87 ? 37.523 -17.447 3.997 1.00 9.55 87 GLY A C 1
ATOM 667 O O . GLY A 1 87 ? 38.483 -17.159 4.732 1.00 10.59 87 GLY A O 1
ATOM 668 N N . LEU A 1 88 ? 36.339 -16.849 4.059 1.00 8.52 88 LEU A N 1
ATOM 669 C CA . LEU A 1 88 ? 36.099 -15.644 4.851 1.00 9.86 88 LEU A CA 1
ATOM 670 C C . LEU A 1 88 ? 36.440 -15.804 6.341 1.00 8.68 88 LEU A C 1
ATOM 671 O O . LEU A 1 88 ? 35.918 -16.698 7.020 1.00 8.94 88 LEU A O 1
ATOM 676 N N . GLN A 1 89 ? 37.320 -14.921 6.822 1.00 9.58 89 GLN A N 1
ATOM 677 C CA . GLN A 1 89 ? 37.812 -14.887 8.213 1.00 9.26 89 GLN A CA 1
ATOM 678 C C . GLN A 1 89 ? 38.612 -16.140 8.593 1.00 9.41 89 GLN A C 1
ATOM 679 O O . GLN A 1 89 ? 38.787 -16.467 9.773 1.00 10.41 89 GLN A O 1
ATOM 685 N N . GLY A 1 90 ? 39.135 -16.804 7.565 1.00 9.73 90 GLY A N 1
ATOM 686 C CA . GLY A 1 90 ? 40.146 -17.829 7.736 1.00 10.69 90 GLY A CA 1
ATOM 687 C C . GLY A 1 90 ? 41.198 -17.751 6.642 1.00 9.94 90 GLY A C 1
ATOM 688 O O . GLY A 1 90 ? 41.826 -18.750 6.298 1.00 10.58 90 GLY A O 1
ATOM 689 N N . GLU A 1 91 ? 41.373 -16.559 6.071 1.00 9.98 91 GLU A N 1
ATOM 690 C CA . GLU A 1 91 ? 42.339 -16.335 5.000 1.00 9.51 91 GLU A CA 1
ATOM 691 C C . GLU A 1 91 ? 43.759 -16.623 5.476 1.00 9.77 91 GLU A C 1
ATOM 692 O O . GLU A 1 91 ? 44.610 -17.062 4.702 1.00 11.06 91 GLU A O 1
ATOM 698 N N . ASP A 1 92 ? 43.995 -16.391 6.761 1.00 9.61 92 ASP A N 1
ATOM 699 C CA . ASP A 1 92 ? 45.299 -16.608 7.363 1.00 9.79 92 ASP A CA 1
ATOM 700 C C . ASP A 1 92 ? 45.134 -17.393 8.646 1.00 11.93 92 ASP A C 1
ATOM 701 O O . ASP A 1 92 ? 44.885 -16.818 9.695 1.00 17.61 92 ASP A O 1
ATOM 706 N N . MET A 1 93 ? 45.256 -18.708 8.557 1.00 11.65 93 MET A N 1
ATOM 707 C CA . MET A 1 93 ? 45.101 -19.554 9.735 1.00 11.79 93 MET A CA 1
ATOM 708 C C . MET A 1 93 ? 46.444 -20.072 10.226 1.00 11.56 93 MET A C 1
ATOM 709 O O . MET A 1 93 ? 47.289 -20.482 9.435 1.00 12.75 93 MET A O 1
ATOM 714 N N . MET A 1 94 ? 46.630 -20.038 11.537 1.00 11.42 94 MET A N 1
ATOM 715 C CA . MET A 1 94 ? 47.788 -20.638 12.174 1.00 11.26 94 MET A CA 1
ATOM 716 C C . MET A 1 94 ? 47.305 -21.600 13.237 1.00 10.31 94 MET A C 1
ATOM 717 O O . MET A 1 94 ? 46.662 -21.190 14.204 1.00 11.88 94 MET A O 1
ATOM 722 N N . TRP A 1 95 ? 47.563 -22.886 13.022 1.00 9.42 95 TRP A N 1
ATOM 723 C CA . TRP A 1 95 ? 47.179 -23.910 13.979 1.00 9.57 95 TRP A CA 1
ATOM 724 C C . TRP A 1 95 ? 48.297 -24.145 14.992 1.00 9.61 95 TRP A C 1
ATOM 725 O O . TRP A 1 95 ? 49.478 -24.105 14.641 1.00 10.79 95 TRP A O 1
ATOM 736 N N . VAL A 1 96 ? 47.923 -24.384 16.244 1.00 9.93 96 VAL A N 1
ATOM 737 C CA . VAL A 1 96 ? 48.898 -24.571 17.314 1.00 10.90 96 VAL A CA 1
ATOM 738 C C . VAL A 1 96 ? 48.583 -25.866 18.048 1.00 10.22 96 VAL A C 1
ATOM 739 O O . VAL A 1 96 ? 47.424 -26.174 18.337 1.00 11.50 96 VAL A O 1
ATOM 743 N N . GLU A 1 97 ? 49.623 -26.640 18.333 1.00 11.16 97 GLU A N 1
ATOM 744 C CA . GLU A 1 97 ? 49.450 -28.013 18.793 1.00 13.63 97 GLU A CA 1
ATOM 745 C C . GLU A 1 97 ? 49.527 -28.176 20.308 1.00 10.98 97 GLU A C 1
ATOM 746 O O . GLU A 1 97 ? 50.560 -27.886 20.917 1.00 12.29 97 GLU A O 1
ATOM 752 N N . ASN A 1 98 ? 48.449 -28.662 20.913 1.00 10.79 98 ASN A N 1
ATOM 753 C CA . ASN A 1 98 ? 48.506 -29.083 22.313 1.00 10.92 98 ASN A CA 1
ATOM 754 C C . ASN A 1 98 ? 49.410 -30.294 22.475 1.00 13.44 98 ASN A C 1
ATOM 755 O O . ASN A 1 98 ? 49.406 -31.202 21.641 1.00 15.90 98 ASN A O 1
ATOM 760 N N . THR A 1 99 ? 50.184 -30.306 23.555 1.00 12.50 99 THR A N 1
ATOM 761 C CA . THR A 1 99 ? 51.065 -31.425 23.885 1.00 14.52 99 THR A CA 1
ATOM 762 C C . THR A 1 99 ? 51.011 -31.723 25.384 1.00 14.94 99 THR A C 1
ATOM 763 O O . THR A 1 99 ? 50.251 -31.101 26.121 1.00 14.78 99 THR A O 1
ATOM 767 N N . ASP A 1 100 ? 51.835 -32.662 25.841 1.00 15.82 100 ASP A N 1
ATOM 768 C CA . ASP A 1 100 ? 51.947 -32.912 27.276 1.00 16.59 100 ASP A CA 1
ATOM 769 C C . ASP A 1 100 ? 52.563 -31.716 28.001 1.00 18.07 100 ASP A C 1
ATOM 770 O O . ASP A 1 100 ? 52.425 -31.576 29.217 1.00 19.44 100 ASP A O 1
ATOM 775 N N . GLU A 1 101 ? 53.253 -30.859 27.256 1.00 17.10 101 GLU A N 1
ATOM 776 C CA . GLU A 1 101 ? 53.987 -29.753 27.867 1.00 19.87 101 GLU A CA 1
ATOM 777 C C . GLU A 1 101 ? 53.313 -28.398 27.694 1.00 17.46 101 GLU A C 1
ATOM 778 O O . GLU A 1 101 ? 53.609 -27.455 28.436 1.00 17.82 101 GLU A O 1
ATOM 784 N N . VAL A 1 102 ? 52.413 -28.290 26.720 1.00 14.61 102 VAL A N 1
ATOM 785 C CA . VAL A 1 102 ? 51.826 -26.995 26.389 1.00 12.38 102 VAL A CA 1
ATOM 786 C C . VAL A 1 102 ? 50.335 -27.113 26.157 1.00 11.80 102 VAL A C 1
ATOM 787 O O . VAL A 1 102 ? 49.874 -28.065 25.512 1.00 11.97 102 VAL A O 1
ATOM 791 N N . HIS A 1 103 ? 49.587 -26.150 26.689 1.00 11.81 103 HIS A N 1
ATOM 792 C CA . HIS A 1 103 ? 48.189 -26.008 26.351 1.00 11.13 103 HIS A CA 1
ATOM 793 C C . HIS A 1 103 ? 47.905 -24.625 25.765 1.00 10.70 103 HIS A C 1
ATOM 794 O O . HIS A 1 103 ? 48.325 -23.613 26.326 1.00 11.51 103 HIS A O 1
ATOM 801 N N . HIS A 1 104 ? 47.181 -24.598 24.646 1.00 9.55 104 HIS A N 1
ATOM 802 C CA . HIS A 1 104 ? 46.844 -23.369 23.928 1.00 9.72 104 HIS A CA 1
ATOM 803 C C . HIS A 1 104 ? 45.387 -23.004 24.107 1.00 8.50 104 HIS A C 1
ATOM 804 O O . HIS A 1 104 ? 44.531 -23.879 24.105 1.00 9.37 104 HIS A O 1
ATOM 811 N N . VAL A 1 105 ? 45.101 -21.710 24.213 1.00 9.12 105 VAL A N 1
ATOM 812 C CA . VAL A 1 105 ? 43.718 -21.233 24.213 1.00 9.24 105 VAL A CA 1
ATOM 813 C C . VAL A 1 105 ? 43.690 -19.916 23.448 1.00 8.47 105 VAL A C 1
ATOM 814 O O . VAL A 1 105 ? 44.641 -19.135 23.518 1.00 8.87 105 VAL A O 1
ATOM 818 N N . VAL A 1 106 ? 42.614 -19.685 22.697 1.00 7.69 106 VAL A N 1
ATOM 819 C CA A VAL A 1 106 ? 42.520 -18.544 21.795 0.62 7.55 106 VAL A CA 1
ATOM 820 C CA B VAL A 1 106 ? 42.535 -18.522 21.818 0.38 7.94 106 VAL A CA 1
ATOM 821 C C . VAL A 1 106 ? 41.418 -17.564 22.233 1.00 7.25 106 VAL A C 1
ATOM 822 O O . VAL A 1 106 ? 40.394 -17.964 22.792 1.00 8.00 106 VAL A O 1
ATOM 829 N N . VAL A 1 107 ? 41.643 -16.286 21.969 1.00 8.19 107 VAL A N 1
ATOM 830 C CA . VAL A 1 107 ? 40.724 -15.222 22.339 1.00 7.93 107 VAL A CA 1
ATOM 831 C C . VAL A 1 107 ? 40.857 -14.078 21.352 1.00 8.22 107 VAL A C 1
ATOM 832 O O . VAL A 1 107 ? 41.859 -13.974 20.649 1.00 9.01 107 VAL A O 1
ATOM 836 N N . CYS A 1 108 ? 39.836 -13.235 21.280 1.00 8.31 108 CYS A N 1
ATOM 837 C CA . CYS A 1 108 ? 39.956 -11.946 20.634 1.00 8.01 108 CYS A CA 1
ATOM 838 C C . CYS A 1 108 ? 39.593 -10.910 21.681 1.00 8.09 108 CYS A C 1
ATOM 839 O O . CYS A 1 108 ? 38.407 -10.603 21.871 1.00 8.96 108 CYS A O 1
ATOM 842 N N . THR A 1 109 ? 40.584 -10.394 22.399 1.00 7.62 109 THR A N 1
ATOM 843 C CA . THR A 1 109 ? 40.240 -9.462 23.473 1.00 6.61 109 THR A CA 1
ATOM 844 C C . THR A 1 109 ? 39.649 -8.152 22.963 1.00 7.91 109 THR A C 1
ATOM 845 O O . THR A 1 109 ? 38.875 -7.518 23.673 1.00 8.21 109 THR A O 1
ATOM 849 N N . LEU A 1 110 ? 40.009 -7.748 21.745 1.00 7.53 110 LEU A N 1
ATOM 850 C CA . LEU A 1 110 ? 39.540 -6.476 21.200 1.00 7.95 110 LEU A CA 1
ATOM 851 C C . LEU A 1 110 ? 38.154 -6.546 20.542 1.00 8.93 110 LEU A C 1
ATOM 852 O O . LEU A 1 110 ? 37.531 -5.511 20.320 1.00 8.09 110 LEU A O 1
ATOM 865 N N . SER A 1 112 ? 35.993 -10.062 18.546 1.00 8.70 112 SER A N 1
ATOM 866 C CA . SER A 1 112 ? 35.272 -11.324 18.432 1.00 8.10 112 SER A CA 1
ATOM 867 C C . SER A 1 112 ? 35.868 -12.252 17.402 1.00 9.57 112 SER A C 1
ATOM 868 O O . SER A 1 112 ? 35.290 -13.281 17.082 1.00 10.40 112 SER A O 1
ATOM 871 N N . CYS A 1 113 ? 37.026 -11.887 16.873 1.00 9.27 113 CYS A N 1
ATOM 872 C CA A CYS A 1 113 ? 37.666 -12.609 15.776 0.80 9.62 113 CYS A CA 1
ATOM 873 C CA B CYS A 1 113 ? 37.514 -12.620 15.715 0.20 10.61 113 CYS A CA 1
ATOM 874 C C . CYS A 1 113 ? 37.818 -14.092 16.023 1.00 8.57 113 CYS A C 1
ATOM 875 O O . CYS A 1 113 ? 38.212 -14.487 17.128 1.00 9.13 113 CYS A O 1
ATOM 880 N N . TYR A 1 114 ? 37.583 -14.888 14.983 1.00 8.84 114 TYR A N 1
ATOM 881 C CA . TYR A 1 114 ? 37.357 -16.312 15.106 1.00 8.56 114 TYR A CA 1
ATOM 882 C C . TYR A 1 114 ? 37.478 -16.925 13.717 1.00 7.11 114 TYR A C 1
ATOM 883 O O . TYR A 1 114 ? 37.057 -16.307 12.729 1.00 8.14 114 TYR A O 1
ATOM 892 N N . PRO A 1 115 ? 38.017 -18.147 13.629 1.00 7.75 115 PRO A N 1
ATOM 893 C CA . PRO A 1 115 ? 38.281 -18.753 12.320 1.00 8.72 115 PRO A CA 1
ATOM 894 C C . PRO A 1 115 ? 37.026 -19.365 11.693 1.00 8.80 115 PRO A C 1
ATOM 895 O O . PRO A 1 115 ? 36.837 -20.582 11.733 1.00 8.91 115 PRO A O 1
ATOM 899 N N . TRP A 1 116 ? 36.181 -18.521 11.106 1.00 7.81 116 TRP A N 1
ATOM 900 C CA . TRP A 1 116 ? 34.913 -18.987 10.553 1.00 7.87 116 TRP A CA 1
ATOM 901 C C . TRP A 1 116 ? 34.991 -20.217 9.626 1.00 7.52 116 TRP A C 1
ATOM 902 O O . TRP A 1 116 ? 34.133 -21.076 9.709 1.00 8.07 116 TRP A O 1
ATOM 913 N N . PRO A 1 11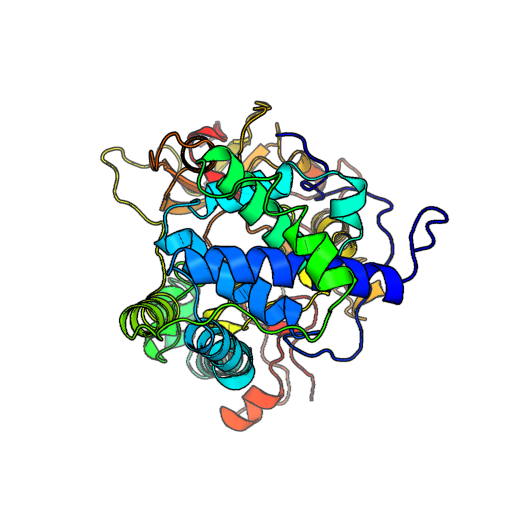7 ? 36.007 -20.311 8.744 1.00 8.14 117 PRO A N 1
ATOM 914 C CA . PRO A 1 117 ? 35.911 -21.435 7.798 1.00 9.53 117 PRO A CA 1
ATOM 915 C C . PRO A 1 117 ? 36.035 -22.825 8.421 1.00 9.72 117 PRO A C 1
ATOM 916 O O . PRO A 1 117 ? 35.606 -23.815 7.802 1.00 10.09 117 PRO A O 1
ATOM 920 N N . VAL A 1 118 ? 36.640 -22.916 9.602 1.00 8.95 118 VAL A N 1
ATOM 921 C CA . VAL A 1 118 ? 36.782 -24.207 10.258 1.00 8.76 118 VAL A CA 1
ATOM 922 C C . VAL A 1 118 ? 35.868 -24.363 11.470 1.00 9.23 118 VAL A C 1
ATOM 923 O O . VAL A 1 118 ? 35.573 -25.487 11.861 1.00 9.20 118 VAL A O 1
ATOM 927 N N . LEU A 1 119 ? 35.409 -23.258 12.064 1.00 9.54 119 LEU A N 1
ATOM 928 C CA . LEU A 1 119 ? 34.560 -23.365 13.255 1.00 8.95 119 LEU A CA 1
ATOM 929 C C . LEU A 1 119 ? 33.159 -22.785 13.093 1.00 8.59 119 LEU A C 1
ATOM 930 O O . LEU A 1 119 ? 32.330 -22.919 13.997 1.00 10.26 119 LEU A O 1
ATOM 935 N N . GLY A 1 120 ? 32.897 -22.140 11.960 1.00 10.02 120 GLY A N 1
ATOM 936 C CA . GLY A 1 120 ? 31.683 -21.356 11.806 1.00 8.84 120 GLY A CA 1
ATOM 937 C C . GLY A 1 120 ? 31.707 -20.113 12.682 1.00 8.72 120 GLY A C 1
ATOM 938 O O . GLY A 1 120 ? 32.752 -19.704 13.183 1.00 8.75 120 GLY A O 1
ATOM 939 N N . LEU A 1 121 ? 30.548 -19.491 12.860 1.00 7.29 121 LEU A N 1
ATOM 940 C CA . LEU A 1 121 ? 30.464 -18.300 13.689 1.00 7.88 121 LEU A CA 1
ATOM 941 C C . LEU A 1 121 ? 30.651 -18.686 15.156 1.00 8.56 121 LEU A C 1
ATOM 942 O O . LEU A 1 121 ? 30.224 -19.755 15.584 1.00 9.69 121 LEU A O 1
ATOM 947 N N . PRO A 1 122 ? 31.297 -17.812 15.934 1.00 7.71 122 PRO A N 1
ATOM 948 C CA . PRO A 1 122 ? 31.576 -18.124 17.342 1.00 8.14 122 PRO A CA 1
ATOM 949 C C . PRO A 1 122 ? 30.324 -18.135 18.199 1.00 8.61 122 PRO A C 1
ATOM 950 O O . PRO A 1 122 ? 29.375 -17.410 17.899 1.00 8.12 122 PRO A O 1
ATOM 954 N N . PRO A 1 123 ? 30.331 -18.937 19.269 1.00 8.71 123 PRO A N 1
ATOM 955 C CA . PRO A 1 123 ? 29.246 -18.859 20.247 1.00 8.95 123 PRO A CA 1
ATOM 956 C C . PRO A 1 123 ? 29.285 -17.514 20.950 1.00 8.30 123 PRO A C 1
ATOM 957 O O . PRO A 1 123 ? 30.330 -16.847 20.980 1.00 8.38 123 PRO A O 1
ATOM 961 N N . ASN A 1 124 ? 28.157 -17.106 21.514 1.00 8.04 124 ASN A N 1
ATOM 962 C CA . ASN A 1 124 ? 28.100 -15.771 22.087 1.00 8.27 124 ASN A CA 1
ATOM 963 C C . ASN A 1 124 ? 29.075 -15.539 23.241 1.00 8.76 124 ASN A C 1
ATOM 964 O O . ASN A 1 124 ? 29.622 -14.441 23.352 1.00 9.25 124 ASN A O 1
ATOM 969 N N . TRP A 1 125 ? 29.343 -16.553 24.063 1.00 8.18 125 TRP A N 1
ATOM 970 C CA . TRP A 1 125 ? 30.249 -16.339 25.195 1.00 8.63 125 TRP A CA 1
ATOM 971 C C . TRP A 1 125 ? 31.651 -15.931 24.733 1.00 7.94 125 TRP A C 1
ATOM 972 O O . TRP A 1 125 ? 32.341 -15.178 25.423 1.00 8.39 125 TRP A O 1
ATOM 983 N N . PHE A 1 126 ? 32.078 -16.443 23.580 1.00 8.06 126 PHE A N 1
ATOM 984 C CA . PHE A 1 126 ? 33.401 -16.127 23.051 1.00 7.44 126 PHE A CA 1
ATOM 985 C C . PHE A 1 126 ? 33.509 -14.635 22.720 1.00 7.81 126 PHE A C 1
ATOM 986 O O . PHE A 1 126 ? 34.583 -14.029 22.850 1.00 7.92 126 PHE A O 1
ATOM 994 N N . LYS A 1 127 ? 32.394 -14.060 22.283 1.00 7.38 127 LYS A N 1
ATOM 995 C CA . LYS A 1 127 ? 32.343 -12.670 21.844 1.00 8.27 127 LYS A CA 1
ATOM 996 C C . LYS A 1 127 ? 32.085 -11.690 22.994 1.00 8.90 127 LYS A C 1
ATOM 997 O O . LYS A 1 127 ? 32.156 -10.475 22.816 1.00 10.00 127 LYS A O 1
ATOM 1003 N N . GLU A 1 128 ? 31.761 -12.212 24.168 1.00 8.43 128 GLU A N 1
ATOM 1004 C CA . GLU A 1 128 ? 31.298 -11.351 25.249 1.00 8.49 128 GLU A CA 1
ATOM 1005 C C . GLU A 1 128 ? 32.444 -10.946 26.198 1.00 8.07 128 GLU A C 1
ATOM 1006 O O . GLU A 1 128 ? 33.505 -11.566 26.196 1.00 8.41 128 GLU A O 1
ATOM 1012 N N . PRO A 1 129 ? 32.256 -9.868 26.980 1.00 8.21 129 PRO A N 1
ATOM 1013 C CA . PRO A 1 129 ? 33.397 -9.308 27.716 1.00 9.23 129 PRO A CA 1
ATOM 1014 C C . PRO A 1 129 ? 33.934 -10.200 28.837 1.00 8.36 129 PRO A C 1
ATOM 1015 O O . PRO A 1 129 ? 35.081 -10.013 29.256 1.00 8.00 129 PRO A O 1
ATOM 1019 N N . GLN A 1 130 ? 33.129 -11.132 29.339 1.00 7.46 130 GLN A N 1
ATOM 1020 C CA . GLN A 1 130 ? 33.535 -11.908 30.503 1.00 8.00 130 GLN A CA 1
ATOM 1021 C C . GLN A 1 130 ? 34.694 -12.843 30.155 1.00 7.94 130 GLN A C 1
ATOM 1022 O O . GLN A 1 130 ? 35.715 -12.842 30.830 1.00 10.05 130 GLN A O 1
ATOM 1028 N N . TYR A 1 131 ? 34.541 -13.628 29.092 1.00 7.31 131 TYR A N 1
ATOM 1029 C CA . TYR A 1 131 ? 35.600 -14.521 28.637 1.00 8.24 131 TYR A CA 1
ATOM 1030 C C . TYR A 1 131 ? 36.812 -13.729 28.161 1.00 7.75 131 TYR A C 1
ATOM 1031 O O . TYR A 1 131 ? 37.946 -14.025 28.533 1.00 8.09 131 TYR A O 1
ATOM 1040 N N . ARG A 1 132 ? 36.556 -12.719 27.338 1.00 7.29 132 ARG A N 1
ATOM 1041 C CA . ARG A 1 132 ? 37.612 -11.953 26.694 1.00 6.91 132 ARG A CA 1
ATOM 1042 C C . ARG A 1 132 ? 38.509 -11.253 27.708 1.00 7.24 132 ARG A C 1
ATOM 1043 O O . ARG A 1 132 ? 39.732 -11.229 27.558 1.00 9.18 132 ARG A O 1
ATOM 1051 N N . SER A 1 133 ? 37.900 -10.672 28.735 1.00 7.23 133 SER A N 1
ATOM 1052 C CA . SER A 1 133 ? 38.680 -9.912 29.709 1.00 8.15 133 SER A CA 1
ATOM 1053 C C . SER A 1 133 ? 39.574 -10.825 30.537 1.00 8.54 133 SER A C 1
ATOM 1054 O O . SER A 1 133 ? 40.733 -10.502 30.819 1.00 9.47 133 SER A O 1
ATOM 1057 N N . ARG A 1 134 ? 39.033 -11.970 30.941 1.00 9.13 134 ARG A N 1
ATOM 1058 C CA . ARG A 1 134 ? 39.690 -12.791 31.942 1.00 10.32 134 ARG A CA 1
ATOM 1059 C C . ARG A 1 134 ? 40.699 -13.807 31.399 1.00 10.06 134 ARG A C 1
ATOM 1060 O O . ARG A 1 134 ? 41.682 -14.123 32.076 1.00 10.35 134 ARG A O 1
ATOM 1068 N N . VAL A 1 135 ? 40.485 -14.321 30.194 1.00 8.82 135 VAL A N 1
ATOM 1069 C CA . VAL A 1 135 ? 41.301 -15.455 29.758 1.00 9.85 135 VAL A CA 1
ATOM 1070 C C . VAL A 1 135 ? 42.774 -15.060 29.549 1.00 10.21 135 VAL A C 1
ATOM 1071 O O . VAL A 1 135 ? 43.652 -15.897 29.739 1.00 10.09 135 VAL A O 1
ATOM 1075 N N . VAL A 1 136 ? 43.065 -13.795 29.228 1.00 9.92 136 VAL A N 1
ATOM 1076 C CA . VAL A 1 136 ? 44.475 -13.402 29.066 1.00 9.94 136 VAL A CA 1
ATOM 1077 C C . VAL A 1 136 ? 45.163 -13.178 30.406 1.00 9.30 136 VAL A C 1
ATOM 1078 O O . VAL A 1 136 ? 46.389 -13.153 30.477 1.00 11.74 136 VAL A O 1
ATOM 1082 N N . ARG A 1 137 ? 44.370 -13.033 31.462 1.00 10.27 137 ARG A N 1
ATOM 1083 C CA . ARG A 1 137 ? 44.865 -12.658 32.780 1.00 10.75 137 ARG A CA 1
ATOM 1084 C C . ARG A 1 137 ? 44.881 -13.817 33.780 1.00 10.16 137 ARG A C 1
ATOM 1085 O O . ARG A 1 137 ? 45.820 -13.963 34.566 1.00 11.61 137 ARG A O 1
ATOM 1093 N N . GLU A 1 138 ? 43.836 -14.640 33.752 1.00 10.96 138 GLU A N 1
ATOM 1094 C CA . GLU A 1 138 ? 43.739 -15.813 34.628 1.00 13.15 138 GLU A CA 1
ATOM 1095 C C . GLU A 1 138 ? 43.301 -17.065 33.860 1.00 10.66 138 GLU A C 1
ATOM 1096 O O . GLU A 1 138 ? 42.291 -17.671 34.210 1.00 11.72 138 GLU A O 1
ATOM 1102 N N . PRO A 1 139 ? 44.054 -17.467 32.820 1.00 11.05 139 PRO A N 1
ATOM 1103 C CA . PRO A 1 139 ? 43.561 -18.581 31.991 1.00 9.99 139 PRO A CA 1
ATOM 1104 C C . PRO A 1 139 ? 43.417 -19.896 32.760 1.00 10.57 139 PRO A C 1
ATOM 1105 O O . PRO A 1 139 ? 42.451 -20.621 32.518 1.00 11.16 139 PRO A O 1
ATOM 1109 N N . ARG A 1 140 ? 44.342 -20.201 33.670 1.00 12.09 140 ARG A N 1
ATOM 1110 C CA . ARG A 1 140 ? 44.274 -21.463 34.394 1.00 13.50 140 ARG A CA 1
ATOM 1111 C C . ARG A 1 140 ? 43.012 -21.511 35.256 1.00 13.84 140 ARG A C 1
ATOM 1112 O O . ARG A 1 140 ? 42.278 -22.494 35.241 1.00 14.02 140 ARG A O 1
ATOM 1120 N N . GLN A 1 141 ? 42.744 -20.435 35.985 1.00 14.28 141 GLN A N 1
ATOM 1121 C CA . GLN A 1 141 ? 41.552 -20.382 36.829 1.00 16.34 141 GLN A CA 1
ATOM 1122 C C . GLN A 1 141 ? 40.265 -20.384 36.008 1.00 15.07 141 GLN A C 1
ATOM 1123 O O . GLN A 1 141 ? 39.278 -21.010 36.392 1.00 15.18 141 GLN A O 1
ATOM 1129 N N . LEU A 1 142 ? 40.269 -19.681 34.881 1.00 13.32 142 LEU A N 1
ATOM 1130 C CA A LEU A 1 142 ? 39.086 -19.628 34.021 0.58 12.80 142 LEU A CA 1
ATOM 1131 C CA B LEU A 1 142 ? 39.099 -19.626 34.018 0.42 13.57 142 LEU A CA 1
ATOM 1132 C C . LEU A 1 142 ? 38.742 -21.006 33.471 1.00 13.32 142 LEU A C 1
ATOM 1133 O O . LEU A 1 142 ? 37.580 -21.416 33.498 1.00 13.41 142 LEU A O 1
ATOM 1142 N N . LEU A 1 143 ? 39.741 -21.715 32.957 1.00 13.17 143 LEU A N 1
ATOM 1143 C CA . LEU A 1 143 ? 39.491 -23.040 32.395 1.00 12.69 143 LEU A CA 1
ATOM 1144 C C . LEU A 1 143 ? 38.915 -23.970 33.460 1.00 13.78 143 LEU A C 1
ATOM 1145 O O . LEU A 1 143 ? 38.016 -24.764 33.183 1.00 14.54 143 LEU A O 1
ATOM 1150 N N . LYS A 1 144 ? 39.406 -23.848 34.688 1.00 14.84 144 LYS A N 1
ATOM 1151 C CA . LYS A 1 144 ? 38.928 -24.709 35.762 1.00 16.18 144 LYS A CA 1
ATOM 1152 C C . LYS A 1 144 ? 37.493 -24.358 36.143 1.00 16.50 144 LYS A C 1
ATOM 1153 O O . LYS A 1 144 ? 36.615 -25.220 36.160 1.00 16.16 144 LYS A O 1
ATOM 1159 N N . GLU A 1 145 ? 37.257 -23.082 36.428 1.00 15.83 145 GLU A N 1
ATOM 1160 C CA . GLU A 1 145 ? 35.983 -22.650 36.991 1.00 17.96 145 GLU A CA 1
ATOM 1161 C C . GLU A 1 145 ? 34.839 -22.679 35.983 1.00 16.27 145 GLU A C 1
ATOM 1162 O O . GLU A 1 145 ? 33.723 -23.077 36.307 1.00 17.86 145 GLU A O 1
ATOM 1168 N N . GLU A 1 146 ? 35.112 -22.250 34.758 1.00 14.90 146 GLU A N 1
ATOM 1169 C CA . GLU A 1 146 ? 34.059 -22.177 33.756 1.00 14.73 146 GLU A CA 1
ATOM 1170 C C . GLU A 1 146 ? 33.889 -23.477 32.972 1.00 16.25 146 GLU A C 1
ATOM 1171 O O . GLU A 1 146 ? 32.763 -23.861 32.645 1.00 16.61 146 GLU A O 1
ATOM 1177 N N . PHE A 1 147 ? 34.991 -24.161 32.678 1.00 14.69 147 PHE A N 1
ATOM 1178 C CA . PHE A 1 147 ? 34.925 -25.322 31.787 1.00 14.65 147 PHE A CA 1
ATOM 1179 C C . PHE A 1 147 ? 35.262 -26.647 32.470 1.00 15.25 147 PHE A C 1
ATOM 1180 O O . PHE A 1 147 ? 35.231 -27.691 31.823 1.00 16.13 147 PHE A O 1
ATOM 1188 N N . GLY A 1 148 ? 35.566 -26.610 33.767 1.00 15.21 148 GLY A N 1
ATOM 1189 C CA . GLY A 1 148 ? 35.862 -27.828 34.514 1.00 16.09 148 GLY A CA 1
ATOM 1190 C C . GLY A 1 148 ? 37.120 -28.523 34.031 1.00 15.97 148 GLY A C 1
ATOM 1191 O O . GLY A 1 148 ? 37.268 -29.739 34.157 1.00 18.33 148 GLY A O 1
ATOM 1192 N N . PHE A 1 149 ? 38.033 -27.729 33.490 1.00 15.36 149 PHE A N 1
ATOM 1193 C CA . PHE A 1 149 ? 39.231 -28.209 32.818 1.00 15.19 149 PHE A CA 1
ATOM 1194 C C . PHE A 1 149 ? 40.450 -27.789 33.623 1.00 14.76 149 PHE A C 1
ATOM 1195 O O . PHE A 1 149 ? 40.817 -26.616 33.632 1.00 14.78 149 PHE A O 1
ATOM 1203 N N . GLU A 1 150 ? 41.067 -28.749 34.304 1.00 17.06 150 GLU A N 1
ATOM 1204 C CA . GLU A 1 150 ? 42.188 -28.465 35.188 1.00 19.45 150 GLU A CA 1
ATOM 1205 C C . GLU A 1 150 ? 43.519 -28.682 34.477 1.00 19.66 150 GLU A C 1
ATOM 1206 O O . GLU A 1 150 ? 43.884 -29.812 34.150 1.00 21.59 150 GLU A O 1
ATOM 1212 N N . VAL A 1 151 ? 44.233 -27.592 34.227 1.00 17.37 151 VAL A N 1
ATOM 1213 C CA . VAL A 1 151 ? 45.558 -27.659 33.636 1.00 16.81 151 VAL A CA 1
ATOM 1214 C C . VAL A 1 151 ? 46.588 -27.536 34.749 1.00 16.66 151 VAL A C 1
ATOM 1215 O O . VAL A 1 151 ? 46.680 -26.493 35.384 1.00 17.06 151 VAL A O 1
ATOM 1219 N N . PRO A 1 152 ? 47.355 -28.609 34.999 1.00 17.70 152 PRO A N 1
ATOM 1220 C CA . PRO A 1 152 ? 48.320 -28.637 36.108 1.00 18.17 152 PRO A CA 1
ATOM 1221 C C . PRO A 1 152 ? 49.257 -27.433 36.055 1.00 17.80 152 PRO A C 1
ATOM 1222 O O . PRO A 1 152 ? 49.656 -27.033 34.960 1.00 16.46 152 PRO A O 1
ATOM 1226 N N . PRO A 1 153 ? 49.578 -26.842 37.218 1.00 21.04 153 PRO A N 1
ATOM 1227 C CA . PRO A 1 153 ? 50.365 -25.601 37.265 1.00 20.71 153 PRO A CA 1
ATOM 1228 C C . PRO A 1 153 ? 51.724 -25.700 36.570 1.00 18.50 153 PRO A C 1
ATOM 1229 O O . PRO A 1 153 ? 52.258 -24.682 36.119 1.00 19.21 153 PRO A O 1
ATOM 1233 N N . SER A 1 154 ? 52.272 -26.907 36.477 1.00 17.78 154 SER A N 1
ATOM 1234 C CA . SER A 1 154 ? 53.582 -27.095 35.860 1.00 20.60 154 SER A CA 1
ATOM 1235 C C . SER A 1 154 ? 53.486 -27.108 34.335 1.00 21.30 154 SER A C 1
ATOM 1236 O O . SER A 1 154 ? 54.502 -27.085 33.640 1.00 24.42 154 SER A O 1
ATOM 1239 N N . LYS A 1 155 ? 52.265 -27.132 33.817 1.00 17.89 155 LYS A N 1
ATOM 1240 C CA . LYS A 1 155 ? 52.058 -27.151 32.378 1.00 17.10 155 LYS A CA 1
ATOM 1241 C C . LYS A 1 155 ? 51.854 -25.735 31.840 1.00 15.45 155 LYS A C 1
ATOM 1242 O O . LYS A 1 155 ? 51.048 -24.978 32.373 1.00 14.59 155 LYS A O 1
ATOM 1248 N N . GLU A 1 156 ? 52.587 -25.371 30.793 1.00 15.08 156 GLU A N 1
ATOM 1249 C CA . GLU A 1 156 ? 52.486 -24.015 30.270 1.00 14.31 156 GLU A CA 1
ATOM 1250 C C . GLU A 1 156 ? 51.165 -23.796 29.546 1.00 13.33 156 GLU A C 1
ATOM 1251 O O . GLU A 1 156 ? 50.737 -24.640 28.754 1.00 13.92 156 GLU A O 1
ATOM 1257 N N . ILE A 1 157 ? 50.521 -22.670 29.839 1.00 12.59 157 ILE A N 1
ATOM 1258 C CA . ILE A 1 157 ? 49.367 -22.226 29.070 1.00 12.41 157 ILE A CA 1
ATOM 1259 C C . ILE A 1 157 ? 49.757 -21.040 28.203 1.00 12.43 157 ILE A C 1
ATOM 1260 O O . ILE A 1 157 ? 50.269 -20.028 28.698 1.00 14.77 157 ILE A O 1
ATOM 1265 N N . LYS A 1 158 ? 49.515 -21.184 26.909 1.00 10.84 158 LYS A N 1
ATOM 1266 C CA . LYS A 1 158 ? 49.753 -20.116 25.958 1.00 10.49 158 LYS A CA 1
ATOM 1267 C C . LYS A 1 158 ? 48.404 -19.584 25.492 1.00 9.92 158 LYS A C 1
ATOM 1268 O O . LYS A 1 158 ? 47.590 -20.342 24.954 1.00 11.15 158 LYS A O 1
ATOM 1274 N N . VAL A 1 159 ? 48.163 -18.294 25.719 1.00 9.26 159 VAL A N 1
ATOM 1275 C CA . VAL A 1 159 ? 46.936 -17.638 25.275 1.00 9.16 159 VAL A CA 1
ATOM 1276 C C . VAL A 1 159 ? 47.257 -16.839 24.028 1.00 9.01 159 VAL A C 1
ATOM 1277 O O . VAL A 1 159 ? 48.191 -16.049 24.030 1.00 10.16 159 VAL A O 1
ATOM 1281 N N . TRP A 1 160 ? 46.491 -17.070 22.964 1.00 8.27 160 TRP A N 1
ATOM 1282 C CA . TRP A 1 160 ? 46.705 -16.410 21.679 1.00 7.63 160 TRP A CA 1
ATOM 1283 C C . TRP A 1 160 ? 45.622 -15.367 21.475 1.00 7.98 160 TRP A C 1
ATOM 1284 O O . TRP A 1 160 ? 44.450 -15.716 21.336 1.00 8.87 160 TRP A O 1
ATOM 1295 N N . ASP A 1 161 ? 46.016 -14.094 21.490 1.00 8.80 161 ASP A N 1
ATOM 1296 C CA . ASP A 1 161 ? 45.085 -12.988 21.315 1.00 8.55 161 ASP A CA 1
ATOM 1297 C C . ASP A 1 161 ? 45.123 -12.553 19.853 1.00 8.49 161 ASP A C 1
ATOM 1298 O O . ASP A 1 161 ? 46.153 -12.100 19.353 1.00 10.07 161 ASP A O 1
ATOM 1303 N N . SER A 1 162 ? 44.000 -12.715 19.168 1.00 9.47 162 SER A N 1
ATOM 1304 C CA A SER A 1 162 ? 43.917 -12.465 17.730 0.67 10.69 162 SER A CA 1
ATOM 1305 C CA B SER A 1 162 ? 43.960 -12.468 17.737 0.33 10.46 162 SER A CA 1
ATOM 1306 C C . SER A 1 162 ? 43.757 -10.981 17.418 1.00 9.90 162 SER A C 1
ATOM 1307 O O . SER A 1 162 ? 42.671 -10.525 17.038 0.74 10.37 162 SER A O 1
ATOM 1312 N N . SER A 1 163 ? 44.833 -10.226 17.570 1.00 8.28 163 SER A N 1
ATOM 1313 C CA . SER A 1 163 ? 44.809 -8.799 17.298 1.00 7.82 163 SER A CA 1
ATOM 1314 C C . SER A 1 163 ? 44.950 -8.460 15.808 1.00 8.45 163 SER A C 1
ATOM 1315 O O . SER A 1 163 ? 44.727 -7.311 15.413 1.00 9.16 163 SER A O 1
ATOM 1318 N N . SER A 1 164 ? 45.304 -9.447 14.985 1.00 8.47 164 SER A N 1
ATOM 1319 C CA . SER A 1 164 ? 45.475 -9.206 13.545 1.00 8.07 164 SER A CA 1
ATOM 1320 C C . SER A 1 164 ? 44.516 -10.094 12.767 1.00 8.30 164 SER A C 1
ATOM 1321 O O . SER A 1 164 ? 43.600 -10.684 13.351 1.00 9.03 164 SER A O 1
ATOM 1324 N N . GLU A 1 165 ? 44.730 -10.203 11.458 1.00 8.29 165 GLU A N 1
ATOM 1325 C CA . GLU A 1 165 ? 43.906 -11.098 10.662 1.00 9.38 165 GLU A CA 1
ATOM 1326 C C . GLU A 1 165 ? 44.406 -12.545 10.711 1.00 8.91 165 GLU A C 1
ATOM 1327 O O . GLU A 1 165 ? 43.776 -13.433 10.147 1.00 10.16 165 GLU A O 1
ATOM 1333 N N A MET A 1 166 ? 45.533 -12.781 11.382 0.52 7.73 166 MET A N 1
ATOM 1334 N N B MET A 1 166 ? 45.514 -12.786 11.404 0.48 8.55 166 MET A N 1
ATOM 1335 C CA A MET A 1 166 ? 45.931 -14.156 11.678 0.52 7.23 166 MET A CA 1
ATOM 1336 C CA B MET A 1 166 ? 45.934 -14.160 11.657 0.48 8.12 166 MET A CA 1
ATOM 1337 C C A MET A 1 166 ? 44.860 -14.776 12.569 0.52 7.30 166 MET A C 1
ATOM 1338 C C B MET A 1 166 ? 44.939 -14.818 12.612 0.48 8.75 166 MET A C 1
ATOM 1339 O O A MET A 1 166 ? 44.431 -14.165 13.553 0.52 7.33 166 MET A O 1
ATOM 1340 O O B MET A 1 166 ? 44.638 -14.276 13.681 0.48 10.68 166 MET A O 1
ATOM 1349 N N . ARG A 1 167 ? 44.426 -15.978 12.216 1.00 7.82 167 ARG A N 1
ATOM 1350 C CA . ARG A 1 167 ? 43.410 -16.680 12.984 1.00 8.61 167 ARG A CA 1
ATOM 1351 C C . ARG A 1 167 ? 44.013 -17.937 13.587 1.00 9.52 167 ARG A C 1
ATOM 1352 O O . ARG A 1 167 ? 44.464 -18.839 12.864 1.00 11.78 167 ARG A O 1
ATOM 1360 N N . PHE A 1 168 ? 44.052 -17.975 14.912 1.00 9.50 168 PHE A N 1
ATOM 1361 C CA . PHE A 1 168 ? 44.642 -19.095 15.631 1.00 10.40 168 PHE A CA 1
ATOM 1362 C C . PHE A 1 168 ? 43.610 -20.174 15.909 1.00 9.54 168 PHE A C 1
ATOM 1363 O O . PHE A 1 168 ? 42.465 -19.875 16.262 1.00 9.57 168 PHE A O 1
ATOM 1371 N N . VAL A 1 169 ? 44.010 -21.426 15.690 1.00 9.59 169 VAL A N 1
ATOM 1372 C CA . VAL A 1 169 ? 43.145 -22.578 15.905 1.00 10.20 169 VAL A CA 1
ATOM 1373 C C . VAL A 1 169 ? 43.942 -23.623 16.673 1.00 9.57 169 VAL A C 1
ATOM 1374 O O . VAL A 1 169 ? 45.114 -23.862 16.366 1.00 9.63 169 VAL A O 1
ATOM 1378 N N . VAL A 1 170 ? 43.313 -24.256 17.654 1.00 8.72 170 VAL A N 1
ATOM 1379 C CA . VAL A 1 170 ? 44.016 -25.243 18.470 1.00 8.77 170 VAL A CA 1
ATOM 1380 C C . VAL A 1 170 ? 43.834 -26.635 17.899 1.00 8.54 170 VAL A C 1
ATOM 1381 O O . VAL A 1 170 ? 42.710 -27.048 17.590 1.00 9.74 170 VAL A O 1
ATOM 1385 N N . LEU A 1 171 ? 44.955 -27.334 17.717 1.00 8.98 171 LEU A N 1
ATOM 1386 C CA . LEU A 1 171 ? 44.940 -28.750 17.392 1.00 9.95 171 LEU A CA 1
ATOM 1387 C C . LEU A 1 171 ? 45.003 -29.511 18.713 1.00 9.28 171 LEU A C 1
ATOM 1388 O O . LEU A 1 171 ? 46.069 -29.598 19.336 1.00 10.17 171 LEU A O 1
ATOM 1393 N N . PRO A 1 172 ? 43.860 -30.045 19.171 1.00 10.20 172 PRO A N 1
ATOM 1394 C CA . PRO A 1 172 ? 43.876 -30.723 20.467 1.00 10.40 172 PRO A CA 1
ATOM 1395 C C . PRO A 1 172 ? 44.642 -32.032 20.406 1.00 10.97 172 PRO A C 1
ATOM 1396 O O . PRO A 1 172 ? 44.788 -32.641 19.340 1.00 11.50 172 PRO A O 1
ATOM 1400 N N . GLN A 1 173 ? 45.120 -32.477 21.562 1.00 11.86 173 GLN A N 1
ATOM 1401 C CA . GLN A 1 173 ? 45.750 -33.783 21.655 1.00 14.19 173 GLN A CA 1
ATOM 1402 C C . GLN A 1 173 ? 44.746 -34.899 21.407 1.00 12.07 173 GLN A C 1
ATOM 1403 O O . GLN A 1 173 ? 43.596 -34.824 21.835 1.00 11.88 173 GLN A O 1
ATOM 1409 N N . ARG A 1 174 ? 45.190 -35.938 20.712 1.00 12.68 174 ARG A N 1
ATOM 1410 C CA . ARG A 1 174 ? 44.371 -37.114 20.475 1.00 11.95 174 ARG A CA 1
ATOM 1411 C C . ARG A 1 174 ? 44.144 -37.869 21.780 1.00 13.08 174 ARG A C 1
ATOM 1412 O O . ARG A 1 174 ? 45.104 -38.246 22.445 1.00 14.74 174 ARG A O 1
ATOM 1420 N N . PRO A 1 175 ? 42.873 -38.076 22.165 1.00 12.54 175 PRO A N 1
ATOM 1421 C CA . PRO A 1 175 ? 42.595 -38.820 23.402 1.00 14.97 175 PRO A CA 1
ATOM 1422 C C . PRO A 1 175 ? 43.189 -40.222 23.406 1.00 15.91 175 PRO A C 1
ATOM 1423 O O . PRO A 1 175 ? 43.242 -40.888 22.366 1.00 15.40 175 PRO A O 1
ATOM 1427 N N . ALA A 1 176 ? 43.632 -40.660 24.579 1.00 17.54 176 ALA A N 1
ATOM 1428 C CA . ALA A 1 176 ? 44.109 -42.019 24.758 1.00 17.64 176 ALA A CA 1
ATOM 1429 C C . ALA A 1 176 ? 42.971 -43.007 24.510 1.00 18.72 176 ALA A C 1
ATOM 1430 O O . ALA A 1 176 ? 41.794 -42.659 24.643 1.00 18.92 176 ALA A O 1
ATOM 1432 N N . GLY A 1 177 ? 43.331 -44.225 24.124 1.00 19.00 177 GLY A N 1
ATOM 1433 C CA . GLY A 1 177 ? 42.357 -45.277 23.900 1.00 18.47 177 GLY A CA 1
ATOM 1434 C C . GLY A 1 177 ? 41.682 -45.229 22.544 1.00 18.47 177 GLY A C 1
ATOM 1435 O O . GLY A 1 177 ? 40.610 -45.816 22.362 1.00 20.56 177 GLY A O 1
ATOM 1436 N N . THR A 1 178 ? 42.300 -44.543 21.586 1.00 16.42 178 THR A N 1
ATOM 1437 C CA . THR A 1 178 ? 41.711 -44.428 20.257 1.00 14.66 178 THR A CA 1
ATOM 1438 C C . THR A 1 178 ? 42.597 -44.992 19.150 1.00 16.15 178 THR A C 1
ATOM 1439 O O . THR A 1 178 ? 42.413 -44.654 17.982 1.00 15.08 178 THR A O 1
ATOM 1443 N N . ASP A 1 179 ? 43.555 -45.842 19.508 1.00 16.71 179 ASP A N 1
ATOM 1444 C CA . ASP A 1 179 ? 44.475 -46.382 18.510 1.00 19.24 179 ASP A CA 1
ATOM 1445 C C . ASP A 1 179 ? 43.726 -47.072 17.375 1.00 17.15 179 ASP A C 1
ATOM 1446 O O . ASP A 1 179 ? 42.851 -47.910 17.605 1.00 17.88 179 ASP A O 1
ATOM 1451 N N . GLY A 1 180 ? 44.054 -46.688 16.147 1.00 15.58 180 GLY A N 1
ATOM 1452 C CA . GLY A 1 180 ? 43.482 -47.336 14.980 1.00 14.24 180 GLY A CA 1
ATOM 1453 C C . GLY A 1 180 ? 42.035 -46.993 14.655 1.00 14.67 180 GLY A C 1
ATOM 1454 O O . GLY A 1 180 ? 41.457 -47.575 13.731 1.00 15.28 180 GLY A O 1
ATOM 1455 N N . TRP A 1 181 ? 41.445 -46.058 15.400 1.00 13.84 181 TRP A N 1
ATOM 1456 C CA 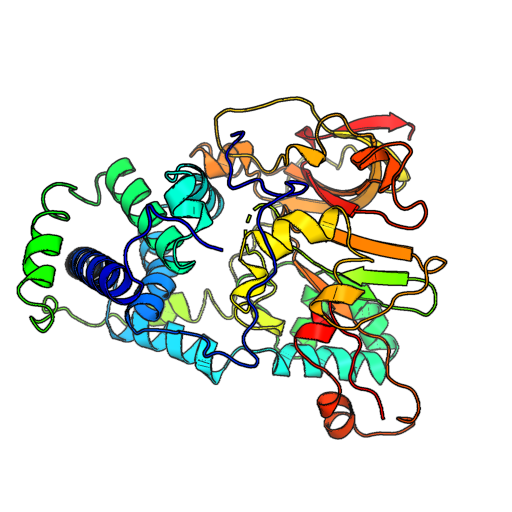. TRP A 1 181 ? 40.089 -45.615 15.107 1.00 15.18 181 TRP A CA 1
ATOM 1457 C C . TRP A 1 181 ? 40.011 -45.007 13.712 1.00 14.25 181 TRP A C 1
ATOM 1458 O O . TRP A 1 181 ? 40.988 -44.443 13.218 1.00 14.98 181 TRP A O 1
ATOM 1469 N N . SER A 1 182 ? 38.850 -45.117 13.079 1.00 15.88 182 SER A N 1
ATOM 1470 C CA . SER A 1 182 ? 38.630 -44.450 11.800 1.00 17.53 182 SER A CA 1
ATOM 1471 C C . SER A 1 182 ? 38.558 -42.937 11.986 1.00 17.33 182 SER A C 1
ATOM 1472 O O . SER A 1 182 ? 38.324 -42.447 13.098 1.00 16.26 182 SER A O 1
ATOM 1475 N N . GLU A 1 183 ? 38.743 -42.193 10.899 1.00 19.30 183 GLU A N 1
ATOM 1476 C CA . GLU A 1 183 ? 38.609 -40.740 10.962 1.00 20.24 183 GLU A CA 1
ATOM 1477 C C . GLU A 1 183 ? 37.211 -40.343 11.413 1.00 18.08 183 GLU A C 1
ATOM 1478 O O . GLU A 1 183 ? 37.052 -39.392 12.174 1.00 15.73 183 GLU A O 1
ATOM 1484 N N . GLU A 1 184 ? 36.203 -41.079 10.955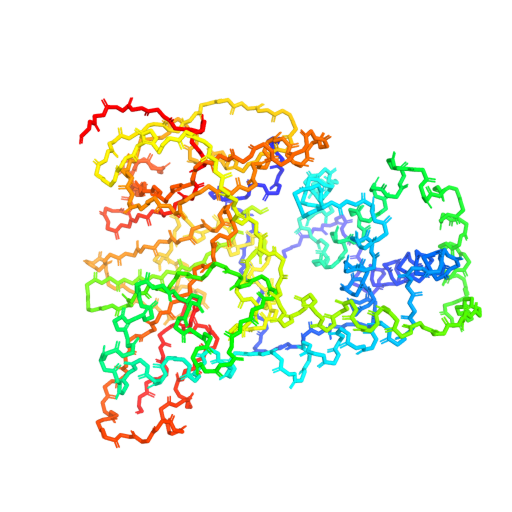 1.00 18.71 184 GLU A N 1
ATOM 1485 C CA . GLU A 1 184 ? 34.817 -40.795 11.325 1.00 21.33 184 GLU A CA 1
ATOM 1486 C C . GLU A 1 184 ? 34.599 -40.978 12.827 1.00 18.74 184 GLU A C 1
ATOM 1487 O O . GLU A 1 184 ? 33.930 -40.168 13.469 1.00 18.55 184 GLU A O 1
ATOM 1493 N N . GLU A 1 185 ? 35.173 -42.041 13.383 1.00 18.21 185 GLU A N 1
ATOM 1494 C CA . GLU A 1 185 ? 35.052 -42.309 14.814 1.00 16.48 185 GLU A CA 1
ATOM 1495 C C . GLU A 1 185 ? 35.806 -41.257 15.620 1.00 15.52 185 GLU A C 1
ATOM 1496 O O . GLU A 1 185 ? 35.308 -40.759 16.630 1.00 16.86 185 GLU A O 1
ATOM 1502 N N . LEU A 1 186 ? 36.996 -40.898 15.158 1.00 13.33 186 LEU A N 1
ATOM 1503 C CA . LEU A 1 186 ? 37.782 -39.880 15.841 1.00 12.52 186 LEU A CA 1
ATOM 1504 C C . LEU A 1 186 ? 37.086 -38.531 15.858 1.00 12.46 186 LEU A C 1
ATOM 1505 O O . LEU A 1 186 ? 37.227 -37.776 16.821 1.00 12.56 186 LEU A O 1
ATOM 1510 N N . ALA A 1 187 ? 36.343 -38.228 14.795 1.00 13.64 187 ALA A N 1
ATOM 1511 C CA . ALA A 1 187 ? 35.704 -36.920 14.668 1.00 15.06 187 ALA A CA 1
ATOM 1512 C C . ALA A 1 187 ? 34.672 -36.696 15.765 1.00 15.61 187 ALA A C 1
ATOM 1513 O O . ALA A 1 187 ? 34.411 -35.553 16.150 1.00 16.02 187 ALA A O 1
ATOM 1515 N N . THR A 1 188 ? 34.094 -37.779 16.282 1.00 15.61 188 THR A N 1
ATOM 1516 C CA . THR A 1 188 ? 33.098 -37.658 17.346 1.00 16.37 188 THR A CA 1
ATOM 1517 C C . THR A 1 188 ? 33.699 -37.088 18.633 1.00 17.24 188 THR A C 1
ATOM 1518 O O . THR A 1 188 ? 32.971 -36.606 19.502 1.00 20.09 188 THR A O 1
ATOM 1522 N N . LEU A 1 189 ? 35.023 -37.132 18.752 1.00 16.23 189 LEU A N 1
ATOM 1523 C CA . LEU A 1 189 ? 35.702 -36.632 19.947 1.00 15.23 189 LEU A CA 1
ATOM 1524 C C . LEU A 1 189 ? 36.099 -35.165 19.826 1.00 14.69 189 LEU A C 1
ATOM 1525 O O . LEU A 1 189 ? 36.444 -34.516 20.818 1.00 14.74 189 LEU A O 1
ATOM 1530 N N . VAL A 1 190 ? 36.053 -34.642 18.606 1.00 13.88 190 VAL A N 1
ATOM 1531 C CA . VAL A 1 190 ? 36.489 -33.281 18.357 1.00 15.00 190 VAL A CA 1
ATOM 1532 C C . VAL A 1 190 ? 35.311 -32.319 18.481 1.00 15.85 190 VAL A C 1
ATOM 1533 O O . VAL A 1 190 ? 34.284 -32.475 17.821 1.00 21.22 190 VAL A O 1
ATOM 1537 N N . THR A 1 191 ? 35.465 -31.338 19.358 1.00 12.50 191 THR A N 1
ATOM 1538 C CA . THR A 1 191 ? 34.449 -30.325 19.593 1.00 12.03 191 THR A CA 1
ATOM 1539 C C . THR A 1 191 ? 34.956 -28.952 19.194 1.00 11.51 191 THR A C 1
ATOM 1540 O O . THR A 1 191 ? 36.160 -28.709 19.155 1.00 11.53 191 THR A O 1
ATOM 1544 N N . ARG A 1 192 ? 34.027 -28.043 18.937 1.00 12.62 192 ARG A N 1
ATOM 1545 C CA . ARG A 1 192 ? 34.370 -26.642 18.801 1.00 13.89 192 ARG A CA 1
ATOM 1546 C C . ARG A 1 192 ? 35.256 -26.171 19.963 1.00 11.39 192 ARG A C 1
ATOM 1547 O O . ARG A 1 192 ? 36.266 -25.493 19.756 1.00 12.09 192 ARG A O 1
ATOM 1555 N N . GLU A 1 193 ? 34.879 -26.554 21.183 1.00 9.51 193 GLU A N 1
ATOM 1556 C CA . GLU A 1 193 ? 35.581 -26.098 22.381 1.00 9.44 193 GLU A CA 1
ATOM 1557 C C . GLU A 1 193 ? 37.038 -26.579 22.390 1.00 9.88 193 GLU A C 1
ATOM 1558 O O . GLU A 1 193 ? 37.939 -25.866 22.836 1.00 9.67 193 GLU A O 1
ATOM 1564 N N . SER A 1 194 ? 37.270 -27.785 21.876 1.00 9.81 194 SER A N 1
ATOM 1565 C CA . SER A 1 194 ? 38.622 -28.334 21.845 1.00 9.70 194 SER A CA 1
ATOM 1566 C C . SER A 1 194 ? 39.510 -27.600 20.842 1.00 8.75 194 SER A C 1
ATOM 1567 O O . SER A 1 194 ? 40.728 -27.617 20.973 1.00 9.72 194 SER A O 1
ATOM 1570 N N . MET A 1 195 ? 38.899 -26.951 19.856 1.00 8.75 195 MET A N 1
ATOM 1571 C CA . MET A 1 195 ? 39.663 -26.193 18.877 1.00 8.42 195 MET A CA 1
ATOM 1572 C C . MET A 1 195 ? 39.801 -24.715 19.261 1.00 8.19 195 MET A C 1
ATOM 1573 O O . MET A 1 195 ? 40.585 -23.994 18.644 1.00 8.99 195 MET A O 1
ATOM 1578 N N . ILE A 1 196 ? 39.061 -24.278 20.282 1.00 9.53 196 ILE A N 1
ATOM 1579 C CA . ILE A 1 196 ? 39.291 -22.977 20.920 1.00 9.27 196 ILE A CA 1
ATOM 1580 C C . ILE A 1 196 ? 40.342 -23.121 22.030 1.00 9.78 196 ILE A C 1
ATOM 1581 O O . ILE A 1 196 ? 41.064 -22.166 22.355 1.00 10.23 196 ILE A O 1
ATOM 1586 N N . GLY A 1 197 ? 40.401 -24.309 22.629 1.00 8.46 197 GLY A N 1
ATOM 1587 C CA . GLY A 1 197 ? 41.315 -24.595 23.720 1.00 9.41 197 GLY A CA 1
ATOM 1588 C C . GLY A 1 197 ? 40.704 -24.515 25.111 1.00 10.04 197 GLY A C 1
ATOM 1589 O O . GLY A 1 197 ? 41.427 -24.664 26.098 1.00 10.79 197 GLY A O 1
ATOM 1590 N N . VAL A 1 198 ? 39.395 -24.276 25.211 1.00 10.72 198 VAL A N 1
ATOM 1591 C CA . VAL A 1 198 ? 38.761 -24.175 26.526 1.00 10.31 198 VAL A CA 1
ATOM 1592 C C . VAL A 1 198 ? 38.380 -25.545 27.107 1.00 10.28 198 VAL A C 1
ATOM 1593 O O . VAL A 1 198 ? 38.078 -25.653 28.299 1.00 11.54 198 VAL A O 1
ATOM 1597 N N . GLU A 1 199 ? 38.412 -26.581 26.267 1.00 9.94 199 GLU A N 1
ATOM 1598 C CA . GLU A 1 199 ? 38.247 -27.972 26.698 1.00 11.60 199 GLU A CA 1
ATOM 1599 C C . GLU A 1 199 ? 39.222 -28.848 25.928 1.00 10.57 199 GLU A C 1
ATOM 1600 O O . GLU A 1 199 ? 39.644 -28.484 24.835 1.00 10.89 199 GLU A O 1
ATOM 1606 N N . PRO A 1 200 ? 39.577 -30.017 26.485 1.00 13.45 200 PRO A N 1
ATOM 1607 C CA . PRO A 1 200 ? 40.306 -30.988 25.667 1.00 13.39 200 PRO A CA 1
ATOM 1608 C C . PRO A 1 200 ? 39.334 -31.696 24.726 1.00 13.40 200 PRO A C 1
ATOM 1609 O O . PRO A 1 200 ? 38.113 -31.514 24.870 1.00 13.37 200 PRO A O 1
ATOM 1613 N N . ALA A 1 201 ? 39.842 -32.473 23.774 1.00 11.81 201 ALA A N 1
ATOM 1614 C CA . ALA A 1 201 ? 38.966 -33.363 23.015 1.00 12.39 201 ALA A CA 1
ATOM 1615 C C . ALA A 1 201 ? 38.301 -34.357 23.973 1.00 14.43 201 ALA A C 1
ATOM 1616 O O . ALA A 1 201 ? 38.819 -34.623 25.067 1.00 15.03 201 ALA A O 1
ATOM 1618 N N . LYS A 1 202 ? 37.162 -34.907 23.568 1.00 15.33 202 LYS A N 1
ATOM 1619 C CA . LYS A 1 202 ? 36.396 -35.801 24.438 1.00 19.18 202 LYS A CA 1
ATOM 1620 C C . LYS A 1 202 ? 37.148 -37.089 24.762 1.00 19.08 202 LYS A C 1
ATOM 1621 O O . LYS A 1 202 ? 37.680 -37.753 23.875 1.00 19.58 202 LYS A O 1
ATOM 1627 N N . ALA A 1 203 ? 37.166 -37.449 26.041 1.00 21.45 203 ALA A N 1
ATOM 1628 C CA . ALA A 1 203 ? 37.827 -38.669 26.480 1.00 23.98 203 ALA A CA 1
ATOM 1629 C C . ALA A 1 203 ? 37.015 -39.890 26.104 1.00 27.60 203 ALA A C 1
ATOM 1630 O O . ALA A 1 203 ? 35.837 -39.778 25.753 1.00 27.17 203 ALA A O 1
ATOM 1632 N N . VAL A 1 204 ? 37.679 -41.042 26.185 1.00 30.02 204 VAL A N 1
ATOM 1633 C CA . VAL A 1 204 ? 37.091 -42.371 26.016 1.00 34.79 204 VAL A CA 1
ATOM 1634 C C . VAL A 1 204 ? 36.802 -42.657 24.551 1.00 38.08 204 VAL A C 1
ATOM 1635 O O . VAL A 1 204 ? 37.665 -43.181 23.843 1.00 40.27 204 VAL A O 1
ATOM 1639 N N . MET B 2 1 ? 41.854 3.842 19.846 1.00 10.08 1 MET B N 1
ATOM 1640 C CA . MET B 2 1 ? 41.467 4.636 21.013 1.00 9.12 1 MET B CA 1
ATOM 1641 C C . MET B 2 1 ? 41.441 3.769 22.263 1.00 8.83 1 MET B C 1
ATOM 1642 O O . MET B 2 1 ? 41.404 2.539 22.170 1.00 9.70 1 MET B O 1
ATOM 1643 N N . ASN B 2 2 ? 41.475 4.422 23.423 1.00 9.17 2 ASN B N 1
ATOM 1644 C CA . ASN B 2 2 ? 41.448 3.743 24.716 1.00 9.26 2 ASN B CA 1
ATOM 1645 C C . ASN B 2 2 ? 40.021 3.420 25.152 1.00 9.17 2 ASN B C 1
ATOM 1646 O O . ASN B 2 2 ? 39.614 3.749 26.263 1.00 8.82 2 ASN B O 1
ATOM 1651 N N . GLY B 2 3 ? 39.260 2.775 24.280 1.00 9.35 3 GLY B N 1
ATOM 1652 C CA . GLY B 2 3 ? 37.864 2.508 24.567 1.00 8.80 3 GLY B CA 1
ATOM 1653 C C . GLY B 2 3 ? 37.638 1.319 25.480 1.00 8.51 3 GLY B C 1
ATOM 1654 O O . GLY B 2 3 ? 38.524 0.481 25.654 1.00 8.95 3 GLY B O 1
ATOM 1655 N N . VAL B 2 4 ? 36.434 1.216 26.041 1.00 8.70 4 VAL B N 1
ATOM 1656 C CA A VAL B 2 4 ? 36.111 0.137 26.955 0.56 8.12 4 VAL B CA 1
ATOM 1657 C CA B VAL B 2 4 ? 36.136 0.116 26.951 0.44 9.37 4 VAL B CA 1
ATOM 1658 C C . VAL B 2 4 ? 36.091 -1.227 26.229 1.00 9.43 4 VAL B C 1
ATOM 1659 O O . VAL B 2 4 ? 36.260 -2.265 26.862 1.00 10.91 4 VAL B O 1
ATOM 1666 N N . TYR B 2 5 ? 35.904 -1.215 24.901 1.00 9.33 5 TYR B N 1
ATOM 1667 C CA . TYR B 2 5 ? 35.947 -2.445 24.086 1.00 9.89 5 TYR B CA 1
ATOM 1668 C C . TYR B 2 5 ? 37.239 -3.241 24.317 1.00 8.03 5 TYR B C 1
ATOM 1669 O O . TYR B 2 5 ? 37.272 -4.460 24.128 1.00 9.52 5 TYR B O 1
ATOM 1678 N N . ASP B 2 6 ? 38.301 -2.529 24.689 1.00 7.98 6 ASP B N 1
ATOM 1679 C CA . ASP B 2 6 ? 39.637 -3.093 24.905 1.00 7.92 6 ASP B CA 1
ATOM 1680 C C . ASP B 2 6 ? 39.653 -3.699 26.310 1.00 9.64 6 ASP B C 1
ATOM 1681 O O . ASP B 2 6 ? 40.116 -3.082 27.265 1.00 10.48 6 ASP B O 1
ATOM 1686 N N . VAL B 2 7 ? 39.072 -4.894 26.428 1.00 7.82 7 VAL B N 1
ATOM 1687 C CA . VAL B 2 7 ? 38.729 -5.463 27.732 1.00 9.56 7 VAL B CA 1
ATOM 1688 C C . VAL B 2 7 ? 39.778 -6.398 28.324 1.00 8.35 7 VAL B C 1
ATOM 1689 O O . VAL B 2 7 ? 39.631 -6.813 29.470 1.00 10.49 7 VAL B O 1
ATOM 1693 N N . GLY B 2 8 ? 40.824 -6.725 27.566 1.00 8.59 8 GLY B N 1
ATOM 1694 C CA . GLY B 2 8 ? 41.831 -7.660 28.044 1.00 9.57 8 GLY B CA 1
ATOM 1695 C C . GLY B 2 8 ? 42.439 -7.211 29.356 1.00 10.15 8 GLY B C 1
ATOM 1696 O O . GLY B 2 8 ? 42.979 -6.110 29.447 1.00 10.15 8 GLY B O 1
ATOM 1697 N N . GLY B 2 9 ? 42.322 -8.050 30.385 1.00 8.59 9 GLY B N 1
ATOM 1698 C CA . GLY B 2 9 ? 42.849 -7.704 31.694 1.00 9.40 9 GLY B CA 1
ATOM 1699 C C . GLY B 2 9 ? 41.883 -7.002 32.633 1.00 9.56 9 GLY B C 1
ATOM 1700 O O . GLY B 2 9 ? 42.195 -6.845 33.806 1.00 10.12 9 GLY B O 1
ATOM 1701 N N . THR B 2 10 ? 40.720 -6.581 32.137 1.00 8.76 10 THR B N 1
ATOM 1702 C CA . THR B 2 10 ? 39.747 -5.907 32.996 1.00 8.80 10 THR B CA 1
ATOM 1703 C C . THR B 2 10 ? 39.133 -6.908 33.969 1.00 9.18 10 THR B C 1
ATOM 1704 O O . THR B 2 10 ? 38.783 -8.028 33.589 1.00 10.25 10 THR B O 1
ATOM 1708 N N . ASP B 2 11 ? 39.056 -6.496 35.230 1.00 9.42 11 ASP B N 1
ATOM 1709 C CA . ASP B 2 11 ? 38.438 -7.286 36.291 1.00 9.68 11 ASP B CA 1
ATOM 1710 C C . ASP B 2 11 ? 36.989 -6.861 36.515 1.00 9.40 11 ASP B C 1
ATOM 1711 O O . ASP B 2 11 ? 36.611 -5.736 36.207 1.00 10.78 11 ASP B O 1
ATOM 1716 N N . GLY B 2 12 ? 36.175 -7.757 37.065 1.00 9.20 12 GLY B N 1
ATOM 1717 C CA . GLY B 2 12 ? 34.857 -7.380 37.543 1.00 10.37 12 GLY B CA 1
ATOM 1718 C C . GLY B 2 12 ? 33.742 -7.417 36.515 1.00 10.68 12 GLY B C 1
ATOM 1719 O O . GLY B 2 12 ? 32.638 -6.957 36.801 1.00 11.56 12 GLY B O 1
ATOM 1720 N N . LEU B 2 13 ? 34.003 -7.963 35.332 1.00 11.01 13 LEU B N 1
ATOM 1721 C CA . LEU B 2 13 ? 32.966 -7.987 34.302 1.00 12.15 13 LEU B CA 1
ATOM 1722 C C . LEU B 2 13 ? 31.964 -9.121 34.521 1.00 15.67 13 LEU B C 1
ATOM 1723 O O . LEU B 2 13 ? 30.928 -9.157 33.867 1.00 17.93 13 LEU B O 1
ATOM 1728 N N . GLY B 2 14 ? 32.267 -10.037 35.437 1.00 15.81 14 GLY B N 1
ATOM 1729 C CA . GLY B 2 14 ? 31.305 -11.051 35.847 1.00 18.04 14 GLY B CA 1
ATOM 1730 C C . GLY B 2 14 ? 31.566 -12.443 35.298 1.00 17.06 14 GLY B C 1
ATOM 1731 O O . GLY B 2 14 ? 32.484 -12.640 34.506 1.00 16.20 14 GLY B O 1
ATOM 1732 N N . PRO B 2 15 ? 30.761 -13.426 35.730 1.00 19.67 15 PRO B N 1
ATOM 1733 C CA . PRO B 2 15 ? 30.898 -14.797 35.233 1.00 20.14 15 PRO B CA 1
ATOM 1734 C C . PRO B 2 15 ? 30.464 -14.917 33.780 1.00 17.25 15 PRO B C 1
ATOM 1735 O O . PRO B 2 15 ? 29.657 -14.130 33.293 1.00 17.07 15 PRO B O 1
ATOM 1739 N N . ILE B 2 16 ? 31.009 -15.904 33.091 1.00 15.51 16 ILE B N 1
ATOM 1740 C CA . ILE B 2 16 ? 30.633 -16.171 31.717 1.00 14.09 16 ILE B CA 1
ATOM 1741 C C . ILE B 2 16 ? 29.194 -16.663 31.649 1.00 14.53 16 ILE B C 1
ATOM 1742 O O . ILE B 2 16 ? 28.773 -17.486 32.470 1.00 16.64 16 ILE B O 1
ATOM 1747 N N . ASN B 2 17 ? 28.420 -16.119 30.713 1.00 14.79 17 ASN B N 1
ATOM 1748 C CA . ASN B 2 17 ? 27.113 -16.700 30.405 1.00 17.68 17 ASN B CA 1
ATOM 1749 C C . ASN B 2 17 ? 27.249 -17.667 29.251 1.00 15.30 17 ASN B C 1
ATOM 1750 O O . ASN B 2 17 ? 27.512 -17.259 28.135 1.00 16.17 17 ASN B O 1
ATOM 1755 N N . ARG B 2 18 ? 27.082 -18.948 29.523 1.00 15.44 18 ARG B N 1
ATOM 1756 C CA . ARG B 2 18 ? 27.290 -19.976 28.511 1.00 15.23 18 ARG B CA 1
ATOM 1757 C C . ARG B 2 18 ? 26.182 -21.005 28.601 1.00 17.01 18 ARG B C 1
ATOM 1758 O O . ARG B 2 18 ? 26.285 -21.976 29.360 1.00 19.62 18 ARG B O 1
ATOM 1766 N N . PRO B 2 19 ? 25.102 -20.786 27.844 1.00 17.35 19 PRO B N 1
ATOM 1767 C CA . PRO B 2 19 ? 24.047 -21.799 27.810 1.00 19.10 19 PRO B CA 1
ATOM 1768 C C . PRO B 2 19 ? 24.595 -23.114 27.265 1.00 21.20 19 PRO B C 1
ATOM 1769 O O . PRO B 2 19 ? 25.613 -23.117 26.570 1.00 20.81 19 PRO B O 1
ATOM 1773 N N . ALA B 2 20 ? 23.941 -24.218 27.599 1.00 22.07 20 ALA B N 1
ATOM 1774 C CA . ALA B 2 20 ? 24.422 -25.543 27.214 1.00 22.73 20 ALA B CA 1
ATOM 1775 C C . ALA B 2 20 ? 24.457 -25.676 25.700 1.00 23.92 20 ALA B C 1
ATOM 1776 O O . ALA B 2 20 ? 25.321 -26.356 25.136 1.00 26.99 20 ALA B O 1
ATOM 1778 N N . ASP B 2 21 ? 23.509 -25.017 25.046 1.00 21.75 21 ASP B N 1
ATOM 1779 C CA . ASP B 2 21 ? 23.493 -24.950 23.600 1.00 21.10 21 ASP B CA 1
ATOM 1780 C C . ASP B 2 21 ? 22.811 -23.650 23.196 1.00 18.80 21 ASP B C 1
ATOM 1781 O O . ASP B 2 21 ? 22.183 -22.979 24.019 1.00 21.47 21 ASP B O 1
ATOM 1786 N N . GLU B 2 22 ? 22.954 -23.287 21.933 1.00 15.65 22 GLU B N 1
ATOM 1787 C CA . GLU B 2 22 ? 22.375 -22.057 21.433 1.00 15.19 22 GLU B CA 1
ATOM 1788 C C . GLU B 2 22 ? 22.336 -22.129 19.917 1.00 13.01 22 GLU B C 1
ATOM 1789 O O . GLU B 2 22 ? 23.141 -22.831 19.306 1.00 15.06 22 GLU B O 1
ATOM 1795 N N . PRO B 2 23 ? 21.382 -21.420 19.302 1.00 12.57 23 PRO B N 1
ATOM 1796 C CA . PRO B 2 23 ? 21.324 -21.364 17.844 1.00 12.35 23 PRO B CA 1
ATOM 1797 C C . PRO B 2 23 ? 22.370 -20.392 17.306 1.00 11.11 23 PRO B C 1
ATOM 1798 O O . PRO B 2 23 ? 22.826 -19.515 18.042 1.00 11.43 23 PRO B O 1
ATOM 1802 N N . VAL B 2 24 ? 22.743 -20.547 16.043 1.00 11.11 24 VAL B N 1
ATOM 1803 C CA . VAL B 2 24 ? 23.627 -19.589 15.394 1.00 9.60 24 VAL B CA 1
ATOM 1804 C C . VAL B 2 24 ? 23.004 -18.195 15.436 1.00 9.72 24 VAL B C 1
ATOM 1805 O O . VAL B 2 24 ? 23.665 -17.225 15.824 1.00 9.66 24 VAL B O 1
ATOM 1809 N N . PHE B 2 25 ? 21.728 -18.099 15.072 1.00 9.64 25 PHE B N 1
ATOM 1810 C CA . PHE B 2 25 ? 20.996 -16.835 15.128 1.00 10.27 25 PHE B CA 1
ATOM 1811 C C . PHE B 2 25 ? 19.837 -16.954 16.105 1.00 9.97 25 PHE B C 1
ATOM 1812 O O . PHE B 2 25 ? 19.020 -17.872 16.011 1.00 11.08 25 PHE B O 1
ATOM 1820 N N . ARG B 2 26 ? 19.785 -16.024 17.054 1.00 9.72 26 ARG B N 1
ATOM 1821 C CA . ARG B 2 26 ? 18.836 -16.081 18.158 1.00 10.40 26 ARG B CA 1
ATOM 1822 C C . ARG B 2 26 ? 17.502 -15.427 17.809 1.00 10.89 26 ARG B C 1
ATOM 1823 O O . ARG B 2 26 ? 16.502 -15.638 18.493 1.00 13.07 26 ARG B O 1
ATOM 1831 N N . ALA B 2 27 ? 17.502 -14.630 16.746 1.00 10.87 27 ALA B N 1
ATOM 1832 C CA . ALA B 2 27 ? 16.314 -13.918 16.284 1.00 11.46 27 ALA B CA 1
ATOM 1833 C C . ALA B 2 27 ? 16.501 -13.530 14.826 1.00 11.99 27 ALA B C 1
ATOM 1834 O O . ALA B 2 27 ? 17.634 -13.457 14.340 1.00 11.51 27 ALA B O 1
ATOM 1836 N N . GLU B 2 28 ? 15.404 -13.263 14.122 1.00 12.70 28 GLU B N 1
ATOM 1837 C CA . GLU B 2 28 ? 15.511 -12.913 12.711 1.00 12.20 28 GLU B CA 1
ATOM 1838 C C . GLU B 2 28 ? 16.318 -11.632 12.499 1.00 11.19 28 GLU B C 1
ATOM 1839 O O . GLU B 2 28 ? 17.068 -11.530 11.517 1.00 11.23 28 GLU B O 1
ATOM 1845 N N . TRP B 2 29 ? 16.223 -10.671 13.421 1.00 10.23 29 TRP B N 1
ATOM 1846 C CA . TRP B 2 29 ? 16.993 -9.444 13.225 1.00 10.17 29 TRP B CA 1
ATOM 1847 C C . TRP B 2 29 ? 18.500 -9.715 13.203 1.00 8.18 29 TRP B C 1
ATOM 1848 O O . TRP B 2 29 ? 19.249 -8.971 12.566 1.00 8.54 29 TRP B O 1
ATOM 1859 N N . GLU B 2 30 ? 18.949 -10.777 13.871 1.00 9.04 30 GLU B N 1
ATOM 1860 C CA . GLU B 2 30 ? 20.373 -11.096 13.888 1.00 8.87 30 GLU B CA 1
ATOM 1861 C C . GLU B 2 30 ? 20.838 -11.557 12.509 1.00 8.73 30 GLU B C 1
ATOM 1862 O O . GLU B 2 30 ? 21.949 -11.238 12.081 1.00 8.32 30 GLU B O 1
ATOM 1868 N N . LYS B 2 31 ? 19.992 -12.315 11.815 1.00 9.33 31 LYS B N 1
ATOM 1869 C CA . LYS B 2 31 ? 20.286 -12.713 10.439 1.00 9.18 31 LYS B CA 1
ATOM 1870 C C . LYS B 2 31 ? 20.428 -11.494 9.548 1.00 8.35 31 LYS B C 1
ATOM 1871 O O . LYS B 2 31 ? 21.326 -11.434 8.710 1.00 9.29 31 LYS B O 1
ATOM 1877 N N . VAL B 2 32 ? 19.554 -10.512 9.751 1.00 8.59 32 VAL B N 1
ATOM 1878 C CA . VAL B 2 32 ? 19.599 -9.300 8.951 1.00 9.09 32 VAL B CA 1
ATOM 1879 C C . VAL B 2 32 ? 20.884 -8.535 9.249 1.00 8.83 32 VAL B C 1
ATOM 1880 O O . VAL B 2 32 ? 21.599 -8.143 8.324 1.00 8.99 32 VAL B O 1
ATOM 1884 N N . ALA B 2 33 ? 21.188 -8.345 10.534 1.00 8.45 33 ALA B N 1
ATOM 1885 C CA . ALA B 2 33 ? 22.412 -7.645 10.939 1.00 8.64 33 ALA B CA 1
ATOM 1886 C C . ALA B 2 33 ? 23.657 -8.302 10.342 1.00 7.59 33 ALA B C 1
ATOM 1887 O O . ALA B 2 33 ? 24.563 -7.630 9.851 1.00 7.96 33 ALA B O 1
ATOM 1889 N N . PHE B 2 34 ? 23.690 -9.626 10.385 1.00 8.31 34 PHE B N 1
ATOM 1890 C CA . PHE B 2 34 ? 24.816 -10.388 9.868 1.00 8.71 34 PHE B CA 1
ATOM 1891 C C . PHE B 2 34 ? 24.995 -10.166 8.356 1.00 8.44 34 PHE B C 1
ATOM 1892 O O . PHE B 2 34 ? 26.095 -9.875 7.884 1.00 8.65 34 PHE B O 1
ATOM 1900 N N . ALA B 2 35 ? 23.909 -10.295 7.598 1.00 8.97 35 ALA B N 1
ATOM 1901 C CA . ALA B 2 35 ? 23.964 -10.151 6.145 1.00 9.12 35 ALA B CA 1
ATOM 1902 C C . ALA B 2 35 ? 24.253 -8.715 5.710 1.00 8.44 35 ALA B C 1
ATOM 1903 O O . ALA B 2 35 ? 24.718 -8.483 4.588 1.00 10.98 35 ALA B O 1
ATOM 1905 N N . MET B 2 36 ? 23.976 -7.751 6.586 1.00 8.69 36 MET B N 1
ATOM 1906 C CA . MET B 2 36 ? 24.285 -6.356 6.269 1.00 9.69 36 MET B CA 1
ATOM 1907 C C . MET B 2 36 ? 25.784 -6.101 6.163 1.00 9.25 36 MET B C 1
ATOM 1908 O O . MET B 2 36 ? 26.196 -5.086 5.603 1.00 10.99 36 MET B O 1
ATOM 1913 N N . PHE B 2 37 ? 26.598 -7.020 6.684 1.00 10.05 37 PHE B N 1
ATOM 1914 C CA . PHE B 2 37 ? 28.043 -6.837 6.636 1.00 12.70 37 PHE B CA 1
ATOM 1915 C C . PHE B 2 37 ? 28.534 -6.885 5.171 1.00 12.05 37 PHE B C 1
ATOM 1916 O O . PHE B 2 37 ? 29.074 -5.892 4.687 1.00 12.88 37 PHE B O 1
ATOM 1924 N N . PRO B 2 38 ? 28.319 -8.004 4.445 1.00 10.89 38 PRO B N 1
ATOM 1925 C CA . PRO B 2 38 ? 28.751 -7.932 3.039 1.00 11.00 38 PRO B CA 1
ATOM 1926 C C . PRO B 2 38 ? 28.022 -6.853 2.225 1.00 10.06 38 PRO B C 1
ATOM 1927 O O . PRO B 2 38 ? 28.629 -6.274 1.326 1.00 11.39 38 PRO B O 1
ATOM 1931 N N . ALA B 2 39 ? 26.757 -6.580 2.542 1.00 9.88 39 ALA B N 1
ATOM 1932 C CA . ALA B 2 39 ? 25.997 -5.556 1.825 1.00 10.31 39 ALA B CA 1
ATOM 1933 C C . ALA B 2 39 ? 26.633 -4.171 1.952 1.00 10.09 39 ALA B C 1
ATOM 1934 O O . ALA B 2 39 ? 26.860 -3.498 0.938 1.00 10.19 39 ALA B O 1
ATOM 1936 N N . THR B 2 40 ? 26.933 -3.743 3.177 1.00 10.62 40 THR B N 1
ATOM 1937 C CA . THR B 2 40 ? 27.503 -2.411 3.374 1.00 10.26 40 THR B CA 1
ATOM 1938 C C . THR B 2 40 ? 28.967 -2.345 2.952 1.00 10.17 40 THR B C 1
ATOM 1939 O O . THR B 2 40 ? 29.441 -1.305 2.491 1.00 11.20 40 THR B O 1
ATOM 1943 N N . PHE B 2 41 ? 29.675 -3.462 3.081 1.00 10.29 41 PHE B N 1
ATOM 1944 C CA . PHE B 2 41 ? 31.041 -3.540 2.590 1.00 11.27 41 PHE B CA 1
ATOM 1945 C C . PHE B 2 41 ? 31.074 -3.334 1.076 1.00 10.80 41 PHE B C 1
ATOM 1946 O O . PHE B 2 41 ? 31.847 -2.521 0.569 1.00 11.37 41 PHE B O 1
ATOM 1954 N N . ARG B 2 42 ? 30.234 -4.066 0.349 1.00 10.89 42 ARG B N 1
ATOM 1955 C CA . ARG B 2 42 ? 30.228 -3.948 -1.110 1.00 12.03 42 ARG B CA 1
ATOM 1956 C C . ARG B 2 42 ? 29.850 -2.526 -1.541 1.00 11.86 42 ARG B C 1
ATOM 1957 O O . ARG B 2 42 ? 30.392 -1.994 -2.521 1.00 13.55 42 ARG B O 1
ATOM 1965 N N . ALA B 2 43 ? 28.955 -1.903 -0.775 1.00 11.73 43 ALA B N 1
ATOM 1966 C CA . ALA B 2 43 ? 28.463 -0.560 -1.084 1.00 10.63 43 ALA B CA 1
ATOM 1967 C C . ALA B 2 43 ? 29.430 0.544 -0.651 1.00 12.44 43 ALA B C 1
ATOM 1968 O O . ALA B 2 43 ? 29.159 1.727 -0.849 1.00 14.62 43 ALA B O 1
ATOM 1970 N N . GLY B 2 44 ? 30.546 0.168 -0.041 1.00 12.13 44 GLY B N 1
ATOM 1971 C CA . GLY B 2 44 ? 31.572 1.135 0.299 1.00 13.25 44 GLY B CA 1
ATOM 1972 C C . GLY B 2 44 ? 31.293 1.969 1.540 1.00 11.98 44 GLY B C 1
ATOM 1973 O O . GLY B 2 44 ? 31.818 3.076 1.665 1.00 14.44 44 GLY B O 1
ATOM 1974 N N . PHE B 2 45 ? 30.478 1.453 2.460 1.00 10.40 45 PHE B N 1
ATOM 1975 C CA . PHE B 2 45 ? 30.275 2.110 3.761 1.00 10.69 45 PHE B CA 1
ATOM 1976 C C . PHE B 2 45 ? 31.563 2.120 4.577 1.00 10.62 45 PHE B C 1
ATOM 1977 O O . PHE B 2 45 ? 31.850 3.072 5.307 1.00 11.77 45 PHE B O 1
ATOM 1985 N N . MET B 2 46 ? 32.316 1.029 4.471 1.00 10.00 46 MET B N 1
ATOM 1986 C CA A MET B 2 46 ? 33.462 0.789 5.340 0.58 10.55 46 MET B CA 1
ATOM 1987 C CA B MET B 2 46 ? 33.466 0.796 5.336 0.42 11.15 46 MET B CA 1
ATOM 1988 C C . MET B 2 46 ? 34.221 -0.443 4.888 1.00 11.25 46 MET B C 1
ATOM 1989 O O . MET B 2 46 ? 33.660 -1.314 4.221 1.00 11.04 46 MET B O 1
ATOM 1998 N N . GLY B 2 47 ? 35.494 -0.517 5.260 1.00 10.95 47 GLY B N 1
ATOM 1999 C CA . GLY B 2 47 ? 36.238 -1.756 5.175 1.00 10.07 47 GLY B CA 1
ATOM 2000 C C . GLY B 2 47 ? 36.250 -2.379 6.570 1.00 8.32 47 GLY B C 1
ATOM 2001 O O . GLY B 2 47 ? 35.589 -1.899 7.498 1.00 8.21 47 GLY B O 1
ATOM 2002 N N . LEU B 2 48 ? 37.002 -3.458 6.734 1.00 8.28 48 LEU B N 1
ATOM 2003 C CA . LEU B 2 48 ? 36.959 -4.216 7.979 1.00 8.69 48 LEU B CA 1
ATOM 2004 C C . LEU B 2 48 ? 37.494 -3.411 9.170 1.00 7.88 48 LEU B C 1
ATOM 2005 O O . LEU B 2 48 ? 36.881 -3.386 10.240 1.00 8.09 48 LEU B O 1
ATOM 2010 N N . ASP B 2 49 ? 38.611 -2.721 8.975 1.00 7.97 49 ASP B N 1
ATOM 2011 C CA . ASP B 2 49 ? 39.206 -1.965 10.065 1.00 8.12 49 ASP B CA 1
ATOM 2012 C C . ASP B 2 49 ? 38.286 -0.815 10.484 1.00 6.87 49 ASP B C 1
ATOM 2013 O O . ASP B 2 49 ? 38.088 -0.563 11.676 1.00 8.10 49 ASP B O 1
ATOM 2018 N N . GLU B 2 50 ? 37.702 -0.131 9.500 1.00 7.32 50 GLU B N 1
ATOM 2019 C CA . GLU B 2 50 ? 36.731 0.924 9.792 1.00 7.20 50 GLU B CA 1
ATOM 2020 C C . GLU B 2 50 ? 35.504 0.369 10.524 1.00 6.44 50 GLU B C 1
ATOM 2021 O O . GLU B 2 50 ? 34.975 1.004 11.440 1.00 7.01 50 GLU B O 1
ATOM 2027 N N . PHE B 2 51 ? 35.030 -0.794 10.084 1.00 7.34 51 PHE B N 1
ATOM 2028 C CA . PHE B 2 51 ? 33.926 -1.479 10.749 1.00 7.23 51 PHE B CA 1
ATOM 2029 C C . PHE B 2 51 ? 34.208 -1.615 12.242 1.00 8.26 51 PHE B C 1
ATOM 2030 O O . PHE B 2 51 ? 33.380 -1.248 13.086 1.00 7.74 51 PHE B O 1
ATOM 2038 N N . ARG B 2 52 ? 35.386 -2.124 12.574 1.00 7.32 52 ARG B N 1
ATOM 2039 C CA . ARG B 2 52 ? 35.759 -2.275 13.984 1.00 7.40 52 ARG B CA 1
ATOM 2040 C C . ARG B 2 52 ? 35.758 -0.940 14.725 1.00 6.39 52 ARG B C 1
ATOM 2041 O O . ARG B 2 52 ? 35.254 -0.845 15.851 1.00 8.13 52 ARG B O 1
ATOM 2049 N N . PHE B 2 53 ? 36.309 0.094 14.086 1.00 6.67 53 PHE B N 1
ATOM 2050 C CA . PHE B 2 53 ? 36.410 1.400 14.736 1.00 6.61 53 PHE B CA 1
ATOM 2051 C C . PHE B 2 53 ? 35.026 1.979 15.061 1.00 7.35 53 PHE B C 1
ATOM 2052 O O . PHE B 2 53 ? 34.851 2.612 16.096 1.00 8.10 53 PHE B O 1
ATOM 2060 N N . GLY B 2 54 ? 34.034 1.750 14.202 1.00 7.63 54 GLY B N 1
ATOM 2061 C CA . GLY B 2 54 ? 32.676 2.179 14.503 1.00 7.66 54 GLY B CA 1
ATOM 2062 C C . GLY B 2 54 ? 32.157 1.562 15.788 1.00 7.17 54 GLY B C 1
ATOM 2063 O O . GLY B 2 54 ? 31.583 2.245 16.632 1.00 8.58 54 GLY B O 1
ATOM 2064 N N . ILE B 2 55 ? 32.367 0.258 15.947 1.00 7.09 55 ILE B N 1
ATOM 2065 C CA . ILE B 2 55 ? 31.951 -0.438 17.168 1.00 7.50 55 ILE B CA 1
ATOM 2066 C C . ILE B 2 55 ? 32.679 0.133 18.396 1.00 6.88 55 ILE B C 1
ATOM 2067 O O . ILE B 2 55 ? 32.080 0.338 19.455 1.00 7.33 55 ILE B O 1
ATOM 2072 N N . GLU B 2 56 ? 33.964 0.427 18.236 1.00 6.30 56 GLU B N 1
ATOM 2073 C CA . GLU B 2 56 ? 34.779 0.945 19.337 1.00 7.12 56 GLU B CA 1
ATOM 2074 C C . GLU B 2 56 ? 34.287 2.299 19.852 1.00 8.18 56 GLU B C 1
ATOM 2075 O O . GLU 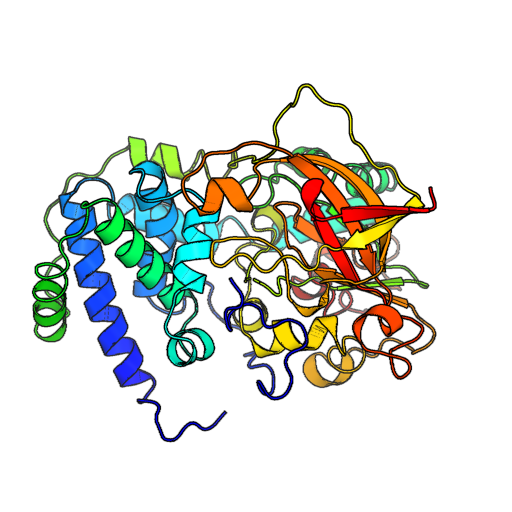B 2 56 ? 34.577 2.681 20.987 1.00 8.64 56 GLU B O 1
ATOM 2081 N N . GLN B 2 57 ? 33.521 3.008 19.025 1.00 7.58 57 GLN B N 1
ATOM 2082 C CA . GLN B 2 57 ? 33.004 4.318 19.404 1.00 7.22 57 GLN B CA 1
ATOM 2083 C C . GLN B 2 57 ? 31.622 4.258 20.071 1.00 7.53 57 GLN B C 1
ATOM 2084 O O . GLN B 2 57 ? 31.042 5.289 20.393 1.00 8.70 57 GLN B O 1
ATOM 2090 N N . MET B 2 58 ? 31.102 3.058 20.294 1.00 7.40 58 MET B N 1
ATOM 2091 C CA . MET B 2 58 ? 29.812 2.921 20.975 1.00 8.30 58 MET B CA 1
ATOM 2092 C C . MET B 2 58 ? 29.807 3.498 22.387 1.00 7.46 58 MET B C 1
ATOM 2093 O O . MET B 2 58 ? 30.845 3.603 23.045 1.00 8.28 58 MET B O 1
ATOM 2098 N N . ASN B 2 59 ? 28.618 3.847 22.859 1.00 7.73 59 ASN B N 1
ATOM 2099 C CA . ASN B 2 59 ? 28.398 4.082 24.279 1.00 9.81 59 ASN B CA 1
ATOM 2100 C C . ASN B 2 59 ? 28.907 2.861 25.044 1.00 7.54 59 ASN B C 1
ATOM 2101 O O . ASN B 2 59 ? 28.525 1.739 24.721 1.00 7.41 59 ASN B O 1
ATOM 2106 N N . PRO B 2 60 ? 29.790 3.062 26.043 1.00 8.55 60 PRO B N 1
ATOM 2107 C CA . PRO B 2 60 ? 30.408 1.902 26.706 1.00 9.44 60 PRO B CA 1
ATOM 2108 C C . PRO B 2 60 ? 29.421 0.975 27.417 1.00 8.66 60 PRO B C 1
ATOM 2109 O O . PRO B 2 60 ? 29.563 -0.248 27.327 1.00 10.43 60 PRO B O 1
ATOM 2113 N N . ALA B 2 61 ? 28.441 1.533 28.120 1.00 9.14 61 ALA B N 1
ATOM 2114 C CA . ALA B 2 61 ? 27.450 0.708 28.812 1.00 9.79 61 ALA B CA 1
ATOM 2115 C C . ALA B 2 61 ? 26.627 -0.101 27.810 1.00 10.07 61 ALA B C 1
ATOM 2116 O O . ALA B 2 61 ? 26.357 -1.286 28.029 1.00 11.11 61 ALA B O 1
ATOM 2118 N N . GLU B 2 62 ? 26.239 0.539 26.710 1.00 9.39 62 GLU B N 1
ATOM 2119 C CA . GLU B 2 62 ? 25.515 -0.157 25.655 1.00 8.07 62 GLU B CA 1
ATOM 2120 C C . GLU B 2 62 ? 26.373 -1.279 25.053 1.00 7.73 62 GLU B C 1
ATOM 2121 O O . GLU B 2 62 ? 25.887 -2.389 24.830 1.00 9.31 62 GLU B O 1
ATOM 2127 N N . TYR B 2 63 ? 27.645 -0.990 24.796 1.00 7.19 63 TYR B N 1
ATOM 2128 C CA . TYR B 2 63 ? 28.565 -1.991 24.265 1.00 7.44 63 TYR B CA 1
ATOM 2129 C C . TYR B 2 63 ? 28.645 -3.207 25.174 1.00 8.20 63 TYR B C 1
ATOM 2130 O O . TYR B 2 63 ? 28.543 -4.354 24.719 1.00 8.72 63 TYR B O 1
ATOM 2139 N N . LEU B 2 64 ? 28.825 -2.955 26.465 1.00 8.64 64 LEU B N 1
ATOM 2140 C CA . LEU B 2 64 ? 29.096 -4.031 27.401 1.00 9.83 64 LEU B CA 1
ATOM 2141 C C . LEU B 2 64 ? 27.937 -5.004 27.579 1.00 9.43 64 LEU B C 1
ATOM 2142 O O . LEU B 2 64 ? 28.168 -6.168 27.891 1.00 11.43 64 LEU B O 1
ATOM 2147 N N . GLU B 2 65 ? 26.699 -4.547 27.395 1.00 8.64 65 GLU B N 1
ATOM 2148 C CA . GLU B 2 65 ? 25.565 -5.416 27.713 1.00 9.57 65 GLU B CA 1
ATOM 2149 C C . GLU B 2 65 ? 24.571 -5.653 26.577 1.00 8.92 65 GLU B C 1
ATOM 2150 O O . GLU B 2 65 ? 23.596 -6.370 26.775 1.00 10.91 65 GLU B O 1
ATOM 2156 N N . SER B 2 66 ? 24.813 -5.091 25.394 1.00 8.09 66 SER B N 1
ATOM 2157 C CA . SER B 2 66 ? 23.892 -5.315 24.280 1.00 9.12 66 SER B CA 1
ATOM 2158 C C . SER B 2 66 ? 24.162 -6.651 23.590 1.00 8.83 66 SER B C 1
ATOM 2159 O O . SER B 2 66 ? 25.278 -7.167 23.639 1.00 10.16 66 SER B O 1
ATOM 2162 N N . PRO B 2 67 ? 23.142 -7.215 22.936 1.00 7.98 67 PRO B N 1
ATOM 2163 C CA . PRO B 2 67 ? 23.386 -8.392 22.098 1.00 8.05 67 PRO B CA 1
ATOM 2164 C C . PRO B 2 67 ? 24.470 -8.072 21.070 1.00 8.19 67 PRO B C 1
ATOM 2165 O O . PRO B 2 67 ? 24.504 -6.972 20.507 1.00 8.53 67 PRO B O 1
ATOM 2169 N N . TYR B 2 68 ? 25.365 -9.021 20.846 1.00 7.23 68 TYR B N 1
ATOM 2170 C CA . TYR B 2 68 ? 26.488 -8.825 19.943 1.00 7.16 68 TYR B CA 1
ATOM 2171 C C . TYR B 2 68 ? 26.136 -8.167 18.606 1.00 7.03 68 TYR B C 1
ATOM 2172 O O . TYR B 2 68 ? 26.795 -7.220 18.191 1.00 7.95 68 TYR B O 1
ATOM 2181 N N . TYR B 2 69 ? 25.121 -8.665 17.905 1.00 7.39 69 TYR B N 1
ATOM 2182 C CA . TYR B 2 69 ? 24.905 -8.135 16.560 1.00 7.46 69 TYR B CA 1
ATOM 2183 C C . TYR B 2 69 ? 24.380 -6.703 16.580 1.00 6.63 69 TYR B C 1
ATOM 2184 O O . TYR B 2 69 ? 24.419 -6.020 15.555 1.00 7.57 69 TYR B O 1
ATOM 2193 N N . TRP B 2 70 ? 23.922 -6.229 17.738 1.00 7.50 70 TRP B N 1
ATOM 2194 C CA . TRP B 2 70 ? 23.586 -4.815 17.864 1.00 7.88 70 TRP B CA 1
ATOM 2195 C C . TRP B 2 70 ? 24.835 -3.946 17.626 1.00 7.42 70 TRP B C 1
ATOM 2196 O O . TRP B 2 70 ? 24.727 -2.839 17.094 1.00 7.36 70 TRP B O 1
ATOM 2207 N N . HIS B 2 71 ? 26.014 -4.441 18.010 1.00 7.22 71 HIS B N 1
ATOM 2208 C CA . HIS B 2 71 ? 27.252 -3.721 17.713 1.00 7.12 71 HIS B CA 1
ATOM 2209 C C . HIS B 2 71 ? 27.397 -3.479 16.212 1.00 7.05 71 HIS B C 1
ATOM 2210 O O . HIS B 2 71 ? 27.824 -2.408 15.771 1.00 7.13 71 HIS B O 1
ATOM 2217 N N . TRP B 2 72 ? 27.056 -4.497 15.424 1.00 6.82 72 TRP B N 1
ATOM 2218 C CA . TRP B 2 72 ? 27.191 -4.392 13.977 1.00 7.02 72 TRP B CA 1
ATOM 2219 C C . TRP B 2 72 ? 26.237 -3.320 13.445 1.00 6.12 72 TRP B C 1
ATOM 2220 O O . TRP B 2 72 ? 26.629 -2.482 12.627 1.00 6.99 72 TRP B O 1
ATOM 2231 N N . ILE B 2 73 ? 25.007 -3.309 13.954 1.00 6.92 73 ILE B N 1
ATOM 2232 C CA . ILE B 2 73 ? 24.041 -2.292 13.555 1.00 7.31 73 ILE B CA 1
ATOM 2233 C C . ILE B 2 73 ? 24.571 -0.878 13.864 1.00 7.70 73 ILE B C 1
ATOM 2234 O O . ILE B 2 73 ? 24.471 0.029 13.023 1.00 7.70 73 ILE B O 1
ATOM 2239 N N . ARG B 2 74 ? 25.166 -0.682 15.040 1.00 7.06 74 ARG B N 1
ATOM 2240 C CA . ARG B 2 74 ? 25.697 0.631 15.383 1.00 7.45 74 ARG B CA 1
ATOM 2241 C C . ARG B 2 74 ? 26.773 1.077 14.398 1.00 7.45 74 ARG B C 1
ATOM 2242 O O . ARG B 2 74 ? 26.811 2.248 14.011 1.00 8.50 74 ARG B O 1
ATOM 2250 N N . THR B 2 75 ? 27.660 0.170 13.990 1.00 8.14 75 THR B N 1
ATOM 2251 C CA . THR B 2 75 ? 28.725 0.604 13.099 1.00 7.75 75 THR B CA 1
ATOM 2252 C C . THR B 2 75 ? 28.190 0.849 11.669 1.00 6.59 75 THR B C 1
ATOM 2253 O O . THR B 2 75 ? 28.668 1.757 10.991 1.00 8.58 75 THR B O 1
ATOM 2257 N N . TYR B 2 76 ? 27.173 0.105 11.221 1.00 7.43 76 TYR B N 1
ATOM 2258 C CA . TYR B 2 76 ? 26.549 0.428 9.932 1.00 7.90 76 TYR B CA 1
ATOM 2259 C C . TYR B 2 76 ? 25.983 1.834 9.937 1.00 8.76 76 TYR B C 1
ATOM 2260 O O . TYR B 2 76 ? 26.138 2.577 8.975 1.00 9.01 76 TYR B O 1
ATOM 2269 N N . ILE B 2 77 ? 25.270 2.181 11.005 1.00 8.15 77 ILE B N 1
ATOM 2270 C CA . ILE B 2 77 ? 24.635 3.486 11.066 1.00 9.07 77 ILE B CA 1
ATOM 2271 C C . ILE B 2 77 ? 25.702 4.570 11.141 1.00 9.88 77 ILE B C 1
ATOM 2272 O O . ILE B 2 77 ? 25.617 5.593 10.461 1.00 9.69 77 ILE B O 1
ATOM 2277 N N . HIS B 2 78 ? 26.722 4.315 11.954 1.00 8.00 78 HIS B N 1
ATOM 2278 C CA . HIS B 2 78 ? 27.838 5.236 12.124 1.00 9.13 78 HIS B CA 1
ATOM 2279 C C . HIS B 2 78 ? 28.470 5.580 10.778 1.00 8.51 78 HIS B C 1
ATOM 2280 O O . HIS B 2 78 ? 28.635 6.751 10.433 1.00 9.53 78 HIS B O 1
ATOM 2287 N N . HIS B 2 79 ? 28.799 4.554 10.003 1.00 8.08 79 HIS B N 1
ATOM 2288 C CA . HIS B 2 79 ? 29.426 4.792 8.711 1.00 8.40 79 HIS B CA 1
ATOM 2289 C C . HIS B 2 79 ? 28.442 5.275 7.644 1.00 9.14 79 HIS B C 1
ATOM 2290 O O . HIS B 2 79 ? 28.837 6.008 6.736 1.00 10.16 79 HIS B O 1
ATOM 2297 N N . GLY B 2 80 ? 27.173 4.884 7.748 1.00 9.64 80 GLY B N 1
ATOM 2298 C CA . GLY B 2 80 ? 26.153 5.415 6.863 1.00 9.98 80 GLY B CA 1
ATOM 2299 C C . GLY B 2 80 ? 26.051 6.920 7.016 1.00 11.88 80 GLY B C 1
ATOM 2300 O O . GLY B 2 80 ? 25.969 7.638 6.022 1.00 12.60 80 GLY B O 1
ATOM 2301 N N . VAL B 2 81 ? 26.071 7.404 8.256 1.00 12.36 81 VAL B N 1
ATOM 2302 C CA . VAL B 2 81 ? 26.036 8.845 8.503 1.00 15.54 81 VAL B CA 1
ATOM 2303 C C . VAL B 2 81 ? 27.344 9.504 8.053 1.00 15.77 81 VAL B C 1
ATOM 2304 O O . VAL B 2 81 ? 27.325 10.537 7.380 1.00 15.89 81 VAL B O 1
ATOM 2308 N N . ARG B 2 82 ? 28.473 8.885 8.391 1.00 15.09 82 ARG B N 1
ATOM 2309 C CA . ARG B 2 82 ? 29.788 9.417 8.019 1.00 14.42 82 ARG B CA 1
ATOM 2310 C C . ARG B 2 82 ? 29.926 9.648 6.511 1.00 13.07 82 ARG B C 1
ATOM 2311 O O . ARG B 2 82 ? 30.487 10.663 6.079 1.00 16.30 82 ARG B O 1
ATOM 2319 N N . THR B 2 83 ? 29.397 8.714 5.721 1.00 14.33 83 THR B N 1
ATOM 2320 C CA . THR B 2 83 ? 29.518 8.765 4.265 1.00 15.33 83 THR B CA 1
ATOM 2321 C C . THR B 2 83 ? 28.340 9.477 3.591 1.00 15.95 83 THR B C 1
ATOM 2322 O O . THR B 2 83 ? 28.333 9.661 2.375 1.00 18.43 83 THR B O 1
ATOM 2326 N N . GLY B 2 84 ? 27.336 9.853 4.376 1.00 14.53 84 GLY B N 1
ATOM 2327 C CA . GLY B 2 84 ? 26.167 10.526 3.832 1.00 14.06 84 GLY B CA 1
ATOM 2328 C C . GLY B 2 84 ? 25.204 9.584 3.131 1.00 15.97 84 GLY B C 1
ATOM 2329 O O . GLY B 2 84 ? 24.311 10.022 2.418 1.00 18.11 84 GLY B O 1
ATOM 2330 N N . LYS B 2 85 ? 25.373 8.284 3.338 1.00 12.98 85 LYS B N 1
ATOM 2331 C CA . LYS B 2 85 ? 24.512 7.304 2.689 1.00 13.17 85 LYS B CA 1
ATOM 2332 C C . LYS B 2 85 ? 23.258 6.996 3.520 1.00 13.81 85 LYS B C 1
ATOM 2333 O O . LYS B 2 85 ? 22.274 6.465 2.993 1.00 15.63 85 LYS B O 1
ATOM 2339 N N . ILE B 2 86 ? 23.287 7.340 4.807 1.00 12.04 86 ILE B N 1
ATOM 2340 C CA . ILE B 2 86 ? 22.131 7.163 5.688 1.00 11.68 86 ILE B CA 1
ATOM 2341 C C . ILE B 2 86 ? 21.736 8.503 6.294 1.00 12.49 86 ILE B C 1
ATOM 2342 O O . ILE B 2 86 ? 22.552 9.157 6.947 1.00 13.88 86 ILE B O 1
ATOM 2347 N N . ASP B 2 87 ? 20.492 8.913 6.064 1.00 12.72 87 ASP B N 1
ATOM 2348 C CA . ASP B 2 87 ? 19.933 10.102 6.695 1.00 13.60 87 ASP B CA 1
ATOM 2349 C C . ASP B 2 87 ? 19.355 9.716 8.053 1.00 12.27 87 ASP B C 1
ATOM 2350 O O . ASP B 2 87 ? 18.432 8.897 8.129 1.00 12.21 87 ASP B O 1
ATOM 2355 N N . LEU B 2 88 ? 19.903 10.293 9.121 1.00 13.38 88 LEU B N 1
ATOM 2356 C CA . LEU B 2 88 ? 19.526 9.905 10.478 1.00 14.12 88 LEU B CA 1
ATOM 2357 C C . LEU B 2 88 ? 18.066 10.222 10.791 1.00 12.98 88 LEU B C 1
ATOM 2358 O O . LEU B 2 88 ? 17.382 9.446 11.448 1.00 13.77 88 LEU B O 1
ATOM 2363 N N . GLU B 2 89 ? 17.585 11.362 10.313 1.00 13.93 89 GLU B N 1
ATOM 2364 C CA . GLU B 2 89 ? 16.210 11.756 10.581 1.00 12.74 89 GLU B CA 1
ATOM 2365 C C . GLU B 2 89 ? 15.231 10.775 9.932 1.00 11.91 89 GLU B C 1
ATOM 2366 O O . GLU B 2 89 ? 14.213 10.401 10.523 1.00 12.14 89 GLU B O 1
ATOM 2372 N N . GLU B 2 90 ? 15.558 10.323 8.728 1.00 12.56 90 GLU B N 1
ATOM 2373 C CA . GLU B 2 90 ? 14.726 9.337 8.059 1.00 13.11 90 GLU B CA 1
ATOM 2374 C C . GLU B 2 90 ? 14.791 7.988 8.783 1.00 11.08 90 GLU B C 1
ATOM 2375 O O . GLU B 2 90 ? 13.774 7.314 8.935 1.00 11.86 90 GLU B O 1
ATOM 2381 N N . LEU B 2 91 ? 15.977 7.602 9.247 1.00 11.28 91 LEU B N 1
ATOM 2382 C CA . LEU B 2 91 ? 16.110 6.355 9.996 1.00 11.44 91 LEU B CA 1
ATOM 2383 C C . LEU B 2 91 ? 15.257 6.382 11.265 1.00 10.39 91 LEU B C 1
ATOM 2384 O O . LEU B 2 91 ? 14.568 5.408 11.590 1.00 10.41 91 LEU B O 1
ATOM 2389 N N . GLU B 2 92 ? 15.268 7.518 11.961 1.00 11.95 92 GLU B N 1
ATOM 2390 C CA A GLU B 2 92 ? 14.478 7.653 13.179 0.56 11.67 92 GLU B CA 1
ATOM 2391 C CA B GLU B 2 92 ? 14.474 7.678 13.178 0.44 12.19 92 GLU B CA 1
ATOM 2392 C C . GLU B 2 92 ? 12.979 7.585 12.884 1.00 11.46 92 GLU B C 1
ATOM 2393 O O . GLU B 2 92 ? 12.233 6.919 13.604 1.00 11.04 92 GLU B O 1
ATOM 2404 N N . ARG B 2 93 ? 12.541 8.253 11.822 1.00 10.46 93 ARG B N 1
ATOM 2405 C CA . ARG B 2 93 ? 11.140 8.199 11.433 1.00 11.70 93 ARG B CA 1
ATOM 2406 C C . ARG B 2 93 ? 10.717 6.760 11.100 1.00 10.84 93 ARG B C 1
ATOM 2407 O O . ARG B 2 93 ? 9.672 6.282 11.555 1.00 12.15 93 ARG B O 1
ATOM 2415 N N . ARG B 2 94 ? 11.540 6.060 10.328 1.00 11.18 94 ARG B N 1
ATOM 2416 C CA . ARG B 2 94 ? 11.217 4.687 9.962 1.00 11.12 94 ARG B CA 1
ATOM 2417 C C . ARG B 2 94 ? 11.242 3.749 11.156 1.00 10.86 94 ARG B C 1
ATOM 2418 O O . ARG B 2 94 ? 10.460 2.798 11.221 1.00 11.74 94 ARG B O 1
ATOM 2426 N N . THR B 2 95 ? 12.128 4.022 12.110 1.00 10.66 95 THR B N 1
ATOM 2427 C CA . THR B 2 95 ? 12.177 3.224 13.326 1.00 11.28 95 THR B CA 1
ATOM 2428 C C . THR B 2 95 ? 10.851 3.334 14.078 1.00 11.64 95 THR B C 1
ATOM 2429 O O . THR B 2 95 ? 10.276 2.330 14.495 1.00 12.93 95 THR B O 1
ATOM 2433 N N . GLN B 2 96 ? 10.356 4.559 14.235 1.00 11.15 96 GLN B N 1
ATOM 2434 C CA . GLN B 2 96 ? 9.084 4.765 14.918 1.00 12.24 96 GLN B CA 1
ATOM 2435 C C . GLN B 2 96 ? 7.947 4.080 14.168 1.00 12.10 96 GLN B C 1
ATOM 2436 O O . GLN B 2 96 ? 7.062 3.469 14.774 1.00 12.49 96 GLN B O 1
ATOM 2442 N N . TYR B 2 97 ? 7.986 4.162 12.841 1.00 12.14 97 TYR B N 1
ATOM 2443 C CA . TYR B 2 97 ? 6.974 3.500 12.028 1.00 11.89 97 TYR B CA 1
ATOM 2444 C C . TYR B 2 97 ? 6.947 1.990 12.284 1.00 12.14 97 TYR B C 1
ATOM 2445 O O . TYR B 2 97 ? 5.877 1.409 12.480 1.00 12.37 97 TYR B O 1
ATOM 2454 N N . TYR B 2 98 ? 8.113 1.357 12.317 1.00 11.86 98 TYR B N 1
ATOM 2455 C CA . TYR B 2 98 ? 8.155 -0.082 12.531 1.00 11.98 98 TYR B CA 1
ATOM 2456 C C . TYR B 2 98 ? 7.975 -0.462 14.011 1.00 11.68 98 TYR B C 1
ATOM 2457 O O . TYR B 2 98 ? 7.652 -1.613 14.321 1.00 11.37 98 TYR B O 1
ATOM 2466 N N . ARG B 2 99 ? 8.162 0.495 14.922 1.00 11.96 99 ARG B N 1
ATOM 2467 C CA . ARG B 2 99 ? 7.752 0.288 16.311 1.00 13.02 99 ARG B CA 1
ATOM 2468 C C . ARG B 2 99 ? 6.243 0.109 16.374 1.00 13.35 99 ARG B C 1
ATOM 2469 O O . ARG B 2 99 ? 5.725 -0.799 17.032 1.00 14.87 99 ARG B O 1
ATOM 2477 N N . GLU B 2 100 ? 5.537 1.004 15.694 1.00 13.94 100 GLU B N 1
ATOM 2478 C CA . GLU B 2 100 ? 4.082 1.028 15.749 1.00 14.64 100 GLU B CA 1
ATOM 2479 C C . GLU B 2 100 ? 3.470 -0.027 14.842 1.00 13.75 100 GLU B C 1
ATOM 2480 O O . GLU B 2 100 ? 2.384 -0.525 15.119 1.00 15.44 100 GLU B O 1
ATOM 2486 N N . ASN B 2 101 ? 4.181 -0.367 13.769 1.00 12.87 101 ASN B N 1
ATOM 2487 C CA . ASN B 2 101 ? 3.692 -1.309 12.767 1.00 13.02 101 ASN B CA 1
ATOM 2488 C C . ASN B 2 101 ? 4.727 -2.391 12.490 1.00 11.87 101 ASN B C 1
ATOM 2489 O O . ASN B 2 101 ? 5.330 -2.422 11.412 1.00 12.31 101 ASN B O 1
ATOM 2494 N N . PRO B 2 102 ? 4.956 -3.272 13.476 1.00 11.05 102 PRO B N 1
ATOM 2495 C CA . PRO B 2 102 ? 6.062 -4.232 13.371 1.00 11.43 102 PRO B CA 1
ATOM 2496 C C . PRO B 2 102 ? 5.916 -5.221 12.212 1.00 11.31 102 PRO B C 1
ATOM 2497 O O . PRO B 2 102 ? 6.919 -5.726 11.711 1.00 11.84 102 PRO B O 1
ATOM 2501 N N . ASP B 2 103 ? 4.685 -5.487 11.793 1.00 11.52 103 ASP B N 1
ATOM 2502 C CA . ASP B 2 103 ? 4.457 -6.431 10.707 1.00 11.99 103 ASP B CA 1
ATOM 2503 C C . ASP B 2 103 ? 4.240 -5.744 9.364 1.00 12.59 103 ASP B C 1
ATOM 2504 O O . ASP B 2 103 ? 3.888 -6.404 8.391 1.00 13.48 103 ASP B O 1
ATOM 2509 N N . ALA B 2 104 ? 4.450 -4.430 9.308 1.00 12.72 104 ALA B N 1
ATOM 2510 C CA . ALA B 2 104 ? 4.367 -3.705 8.042 1.00 13.74 104 ALA B CA 1
ATOM 2511 C C . ALA B 2 104 ? 5.436 -4.210 7.077 1.00 12.59 104 ALA B C 1
ATOM 2512 O O . ALA B 2 104 ? 6.517 -4.619 7.504 1.00 12.79 104 ALA B O 1
ATOM 2514 N N . PRO B 2 105 ? 5.152 -4.176 5.768 1.00 14.51 105 PRO B N 1
ATOM 2515 C CA . PRO B 2 105 ? 6.117 -4.766 4.835 1.00 14.33 105 PRO B CA 1
ATOM 2516 C C . PRO B 2 105 ? 7.405 -3.969 4.682 1.00 12.40 105 PRO B C 1
ATOM 2517 O O . PRO B 2 105 ? 7.476 -2.775 4.993 1.00 13.11 105 PRO B O 1
ATOM 2521 N N . LEU B 2 106 ? 8.430 -4.660 4.208 1.00 14.22 106 LEU B N 1
ATOM 2522 C CA . LEU B 2 106 ? 9.637 -4.008 3.730 1.00 12.10 106 LEU B CA 1
ATOM 2523 C C . LEU B 2 106 ? 9.355 -3.418 2.349 1.00 12.32 106 LEU B C 1
ATOM 2524 O O . LEU B 2 106 ? 8.386 -3.807 1.698 1.00 13.74 106 LEU B O 1
ATOM 2529 N N . PRO B 2 107 ? 10.192 -2.471 1.898 1.00 11.09 107 PRO B N 1
ATOM 2530 C CA . PRO B 2 107 ? 9.982 -1.897 0.562 1.00 10.64 107 PRO B CA 1
ATOM 2531 C C . PRO B 2 107 ? 10.078 -2.938 -0.553 1.00 10.19 107 PRO B C 1
ATOM 2532 O O . PRO B 2 107 ? 10.851 -3.893 -0.460 1.00 12.02 107 PRO B O 1
ATOM 2536 N N . GLU B 2 108 ? 9.293 -2.750 -1.606 1.00 11.94 108 GLU B N 1
ATOM 2537 C CA . GLU B 2 108 ? 9.386 -3.612 -2.776 1.00 13.25 108 GLU B CA 1
ATOM 2538 C C . GLU B 2 108 ? 10.774 -3.447 -3.370 1.00 13.25 108 GLU B C 1
ATOM 2539 O O . GLU B 2 108 ? 11.328 -2.342 -3.374 1.00 13.49 108 GLU B O 1
ATOM 2545 N N . HIS B 2 109 ? 11.350 -4.542 -3.846 1.00 12.62 109 HIS B N 1
ATOM 2546 C CA . HIS B 2 109 ? 12.670 -4.480 -4.451 1.00 11.62 109 HIS B CA 1
ATOM 2547 C C . HIS B 2 109 ? 12.884 -5.664 -5.368 1.00 11.58 109 HIS B C 1
ATOM 2548 O O . HIS B 2 109 ? 12.228 -6.690 -5.226 1.00 12.61 109 HIS B O 1
ATOM 2555 N N . GLU B 2 110 ? 13.815 -5.503 -6.303 1.00 12.41 110 GLU B N 1
ATOM 2556 C CA . GLU B 2 110 ? 14.240 -6.585 -7.176 1.00 13.83 110 GLU B CA 1
ATOM 2557 C C . GLU B 2 110 ? 15.340 -7.385 -6.501 1.00 11.75 110 GLU B C 1
ATOM 2558 O O . GLU B 2 110 ? 16.173 -6.822 -5.787 1.00 12.87 110 GLU B O 1
ATOM 2564 N N . GLN B 2 111 ? 15.350 -8.694 -6.720 1.00 10.45 111 GLN B N 1
ATOM 2565 C CA . GLN B 2 111 ? 16.498 -9.499 -6.322 1.00 9.32 111 GLN B CA 1
ATOM 2566 C C . GLN B 2 111 ? 17.632 -9.266 -7.307 1.00 10.30 111 GLN B C 1
ATOM 2567 O O . GLN B 2 111 ? 17.401 -8.917 -8.467 1.00 12.27 111 GLN B O 1
ATOM 2573 N N . LYS B 2 112 ? 18.856 -9.471 -6.837 1.00 9.70 112 LYS B N 1
ATOM 2574 C CA A LYS B 2 112 ? 20.042 -9.209 -7.642 0.51 10.65 112 LYS B CA 1
ATOM 2575 C CA B LYS B 2 112 ? 20.049 -9.204 -7.632 0.49 10.57 112 LYS B CA 1
ATOM 2576 C C . LYS B 2 112 ? 21.006 -10.387 -7.603 1.00 9.95 112 LYS B C 1
ATOM 2577 O O . LYS B 2 112 ? 21.595 -10.682 -6.556 1.00 10.59 112 LYS B O 1
ATOM 2588 N N . PRO B 2 113 ? 21.181 -11.064 -8.751 1.00 10.45 113 PRO B N 1
ATOM 2589 C CA . PRO B 2 113 ? 22.130 -12.189 -8.798 1.00 10.48 113 PRO B CA 1
ATOM 2590 C C . PRO B 2 113 ? 23.548 -11.795 -8.370 1.00 11.10 113 PRO B C 1
ATOM 2591 O O . PRO B 2 113 ? 24.252 -12.604 -7.759 1.00 11.84 113 PRO B O 1
ATOM 2595 N N . GLU B 2 114 ? 23.954 -10.562 -8.663 1.00 12.12 114 GLU B N 1
ATOM 2596 C CA . GLU B 2 114 ? 25.323 -10.160 -8.366 1.00 13.28 114 GLU B CA 1
ATOM 2597 C C . GLU B 2 114 ? 25.575 -10.125 -6.855 1.00 11.54 114 GLU B C 1
ATOM 2598 O O . GLU B 2 114 ? 26.710 -10.299 -6.412 1.00 11.43 114 GLU B O 1
ATOM 2604 N N . LEU B 2 115 ? 24.527 -9.913 -6.059 1.00 10.79 115 LEU B N 1
ATOM 2605 C CA . LEU B 2 115 ? 24.703 -9.894 -4.605 1.00 11.31 115 LEU B CA 1
ATOM 2606 C C . LEU B 2 115 ? 24.882 -11.309 -4.050 1.00 11.84 115 LEU B C 1
ATOM 2607 O O . LEU B 2 115 ? 25.607 -11.514 -3.078 1.00 11.23 115 LEU B O 1
ATOM 2612 N N . ILE B 2 116 ? 24.244 -12.289 -4.680 1.00 12.36 116 ILE B N 1
ATOM 2613 C CA . ILE B 2 116 ? 24.454 -13.676 -4.282 1.00 11.51 116 ILE B CA 1
ATOM 2614 C C . ILE B 2 116 ? 25.859 -14.111 -4.685 1.00 13.13 116 ILE B C 1
ATOM 2615 O O . ILE B 2 116 ? 26.571 -14.753 -3.907 1.00 12.83 116 ILE B O 1
ATOM 2620 N N . GLU B 2 117 ? 26.261 -13.728 -5.893 1.00 12.70 117 GLU B N 1
ATOM 2621 C CA . GLU B 2 117 ? 27.606 -14.015 -6.371 1.00 14.56 117 GLU B CA 1
ATOM 2622 C C . GLU B 2 117 ? 28.651 -13.413 -5.432 1.00 14.28 117 GLU B C 1
ATOM 2623 O O . GLU B 2 117 ? 29.635 -14.069 -5.088 1.00 15.37 117 GLU B O 1
ATOM 2629 N N . PHE B 2 118 ? 28.413 -12.178 -4.986 1.00 13.26 118 PHE B N 1
ATOM 2630 C CA . PHE B 2 118 ? 29.325 -11.507 -4.065 1.00 13.73 118 PHE B CA 1
ATOM 2631 C C . PHE B 2 118 ? 29.460 -12.283 -2.763 1.00 12.82 118 PHE B C 1
ATOM 2632 O O . PHE B 2 118 ? 30.562 -12.500 -2.275 1.00 13.11 118 PHE B O 1
ATOM 2640 N N . VAL B 2 119 ? 28.331 -12.674 -2.189 1.00 10.50 119 VAL B N 1
ATOM 2641 C CA . VAL B 2 119 ? 28.321 -13.458 -0.962 1.00 11.78 119 VAL B CA 1
ATOM 2642 C C . VAL B 2 119 ? 29.102 -14.763 -1.115 1.00 12.23 119 VAL B C 1
ATOM 2643 O O . VAL B 2 119 ? 29.986 -15.078 -0.308 1.00 12.38 119 VAL B O 1
ATOM 2647 N N . ASN B 2 120 ? 28.787 -15.526 -2.154 1.00 11.98 120 ASN B N 1
ATOM 2648 C CA . ASN B 2 120 ? 29.460 -16.806 -2.348 1.00 13.73 120 ASN B CA 1
ATOM 2649 C C . ASN B 2 120 ? 30.968 -16.648 -2.535 1.00 15.28 120 ASN B C 1
ATOM 2650 O O . ASN B 2 120 ? 31.752 -17.422 -1.977 1.00 17.48 120 ASN B O 1
ATOM 2655 N N . GLN B 2 121 ? 31.379 -15.639 -3.297 1.00 15.02 121 GLN B N 1
ATOM 2656 C CA A GLN B 2 121 ? 32.796 -15.396 -3.538 0.49 16.96 121 GLN B CA 1
ATOM 2657 C CA B GLN B 2 121 ? 32.800 -15.397 -3.539 0.51 15.54 121 GLN B CA 1
ATOM 2658 C C . GLN B 2 121 ? 33.507 -14.966 -2.259 1.00 16.37 121 GLN B C 1
ATOM 2659 O O . GLN B 2 121 ? 34.599 -15.443 -1.959 1.00 16.21 121 GLN B O 1
ATOM 2670 N N . ALA B 2 122 ? 32.892 -14.059 -1.504 1.00 13.32 122 ALA B N 1
ATOM 2671 C CA . ALA B 2 122 ? 33.499 -13.616 -0.256 1.00 12.89 122 ALA B CA 1
ATOM 2672 C C . ALA B 2 122 ? 33.635 -14.779 0.727 1.00 11.04 122 ALA B C 1
ATOM 2673 O O . ALA B 2 122 ? 34.689 -14.974 1.325 1.00 12.44 122 ALA B O 1
ATOM 2675 N N . VAL B 2 123 ? 32.571 -15.557 0.886 1.00 11.66 123 VAL B N 1
ATOM 2676 C CA . VAL B 2 123 ? 32.580 -16.646 1.858 1.00 12.08 123 VAL B CA 1
ATOM 2677 C C . VAL B 2 123 ? 33.608 -17.719 1.519 1.00 12.15 123 VAL B C 1
ATOM 2678 O O . VAL B 2 123 ? 34.402 -18.128 2.368 1.00 12.60 123 VAL B O 1
ATOM 2682 N N . TYR B 2 124 ? 33.617 -18.179 0.277 1.00 13.08 124 TYR B N 1
ATOM 2683 C CA . TYR B 2 124 ? 34.473 -19.307 -0.033 1.00 14.62 124 TYR B CA 1
ATOM 2684 C C . TYR B 2 124 ? 35.841 -18.867 -0.567 1.00 13.98 124 TYR B C 1
ATOM 2685 O O . TYR B 2 124 ? 36.812 -19.602 -0.426 1.00 16.08 124 TYR B O 1
ATOM 2694 N N . GLY B 2 125 ? 35.943 -17.650 -1.095 1.00 13.44 125 GLY B N 1
ATOM 2695 C CA . GLY B 2 125 ? 37.220 -17.138 -1.567 1.00 14.47 125 GLY B CA 1
ATOM 2696 C C . GLY B 2 125 ? 37.982 -16.312 -0.541 1.00 15.23 125 GLY B C 1
ATOM 2697 O O . GLY B 2 125 ? 39.212 -16.225 -0.586 1.00 17.56 125 GLY B O 1
ATOM 2698 N N . GLY B 2 126 ? 37.258 -15.703 0.391 1.00 14.24 126 GLY B N 1
ATOM 2699 C CA . GLY B 2 126 ? 37.875 -14.875 1.406 1.00 14.36 126 GLY B CA 1
ATOM 2700 C C . GLY B 2 126 ? 38.167 -13.461 0.949 1.00 15.02 126 GLY B C 1
ATOM 2701 O O . GLY B 2 126 ? 38.000 -13.104 -0.224 1.00 16.06 126 GLY B O 1
ATOM 2702 N N . LEU B 2 127 ? 38.595 -12.649 1.907 1.00 12.86 127 LEU B N 1
ATOM 2703 C CA . LEU B 2 127 ? 39.002 -11.275 1.661 1.00 14.46 127 LEU B CA 1
ATOM 2704 C C . LEU B 2 127 ? 40.405 -11.060 2.226 1.00 13.38 127 LEU B C 1
ATOM 2705 O O . LEU B 2 127 ? 40.577 -10.357 3.223 1.00 13.99 127 LEU B O 1
ATOM 2710 N N . PRO B 2 128 ? 41.415 -11.677 1.600 1.00 11.71 128 PRO B N 1
ATOM 2711 C CA . PRO B 2 128 ? 42.760 -11.667 2.186 1.00 11.64 128 PRO B CA 1
ATOM 2712 C C . PRO B 2 128 ? 43.317 -10.260 2.403 1.00 11.52 128 PRO B C 1
ATOM 2713 O O . PRO B 2 128 ? 43.210 -9.395 1.526 1.00 13.21 128 PRO B O 1
ATOM 2717 N N . ALA B 2 129 ? 43.906 -10.045 3.577 1.00 9.79 129 ALA B N 1
ATOM 2718 C CA . ALA B 2 129 ? 44.483 -8.755 3.941 1.00 10.63 129 ALA B CA 1
ATOM 2719 C C . ALA B 2 129 ? 46.003 -8.737 3.756 1.00 11.10 129 ALA B C 1
ATOM 2720 O O . ALA B 2 129 ? 46.652 -7.724 4.013 1.00 10.75 129 ALA B O 1
ATOM 2722 N N . SER B 2 130 ? 46.573 -9.856 3.314 1.00 10.74 130 SER B N 1
ATOM 2723 C CA . SER B 2 130 ? 48.017 -9.910 3.083 1.00 10.61 130 SER B CA 1
ATOM 2724 C C . SER B 2 130 ? 48.400 -9.083 1.855 1.00 10.91 130 SER B C 1
ATOM 2725 O O . SER B 2 130 ? 47.662 -9.042 0.861 1.00 12.23 130 SER B O 1
ATOM 2728 N N . ARG B 2 131 ? 49.548 -8.414 1.940 1.00 10.56 131 ARG B N 1
ATOM 2729 C CA . ARG B 2 131 ? 50.033 -7.549 0.865 1.00 12.67 131 ARG B CA 1
ATOM 2730 C C . ARG B 2 131 ? 51.542 -7.662 0.718 1.00 15.46 131 ARG B C 1
ATOM 2731 O O . ARG B 2 131 ? 52.244 -7.967 1.676 1.00 16.72 131 ARG B O 1
ATOM 2739 N N . GLU B 2 132 ? 52.033 -7.405 -0.490 1.00 17.34 132 GLU B N 1
ATOM 2740 C CA . GLU B 2 132 ? 53.467 -7.311 -0.738 1.00 19.59 132 GLU B CA 1
ATOM 2741 C C . GLU B 2 132 ? 53.935 -5.878 -0.515 1.00 19.34 132 GLU B C 1
ATOM 2742 O O . GLU B 2 132 ? 53.249 -4.930 -0.889 1.00 21.12 132 GLU B O 1
ATOM 2748 N N . VAL B 2 133 ? 55.092 -5.719 0.114 1.00 17.98 133 VAL B N 1
ATOM 2749 C CA . VAL B 2 133 ? 55.672 -4.398 0.305 1.00 17.37 133 VAL B CA 1
ATOM 2750 C C . VAL B 2 133 ? 57.123 -4.400 -0.166 1.00 18.02 133 VAL B C 1
ATOM 2751 O O . VAL B 2 133 ? 57.743 -5.454 -0.303 1.00 18.07 133 VAL B O 1
ATOM 2755 N N . ASP B 2 134 ? 57.660 -3.213 -0.415 1.00 18.82 134 ASP B N 1
ATOM 2756 C CA . ASP B 2 134 ? 59.009 -3.095 -0.954 1.00 21.80 134 ASP B CA 1
ATOM 2757 C C . ASP B 2 134 ? 60.101 -3.285 0.098 1.00 21.74 134 ASP B C 1
ATOM 2758 O O . ASP B 2 134 ? 61.214 -3.684 -0.225 1.00 23.98 134 ASP B O 1
ATOM 2763 N N . ARG B 2 135 ? 59.783 -3.003 1.356 1.00 20.18 135 ARG B N 1
ATOM 2764 C CA . ARG B 2 135 ? 60.770 -3.095 2.426 1.00 19.55 135 ARG B CA 1
ATOM 2765 C C . ARG B 2 135 ? 60.839 -4.514 3.002 1.00 16.90 135 ARG B C 1
ATOM 2766 O O . ARG B 2 135 ? 59.830 -5.218 3.054 1.00 17.18 135 ARG B O 1
ATOM 2774 N N . PRO B 2 136 ? 62.039 -4.945 3.421 1.00 18.02 136 PRO B N 1
ATOM 2775 C CA . PRO B 2 136 ? 62.190 -6.218 4.133 1.00 17.96 136 PRO B CA 1
ATOM 2776 C C . PRO B 2 136 ? 61.719 -6.088 5.578 1.00 14.22 136 PRO B C 1
ATOM 2777 O O . PRO B 2 136 ? 61.599 -4.965 6.058 1.00 14.03 136 PRO B O 1
ATOM 2781 N N . PRO B 2 137 ? 61.453 -7.214 6.260 1.00 13.35 137 PRO B N 1
ATOM 2782 C CA . PRO B 2 137 ? 61.062 -7.120 7.675 1.00 12.61 137 PRO B CA 1
ATOM 2783 C C . PRO B 2 137 ? 62.190 -6.559 8.530 1.00 13.09 137 PRO B C 1
ATOM 2784 O O . PRO B 2 137 ? 63.355 -6.933 8.355 1.00 14.77 137 PRO B O 1
ATOM 2788 N N . LYS B 2 138 ? 61.844 -5.675 9.458 1.00 11.43 138 LYS B N 1
ATOM 2789 C CA . LYS B 2 138 ? 62.833 -5.070 10.337 1.00 12.18 138 LYS B CA 1
ATOM 2790 C C . LYS B 2 138 ? 63.277 -6.039 11.439 1.00 11.54 138 LYS B C 1
ATOM 2791 O O . LYS B 2 138 ? 64.419 -5.981 11.906 1.00 13.58 138 LYS B O 1
ATOM 2797 N N . PHE B 2 139 ? 62.376 -6.929 11.843 1.00 10.33 139 PHE B N 1
ATOM 2798 C CA . PHE B 2 139 ? 62.606 -7.831 12.972 1.00 10.91 139 PHE B CA 1
ATOM 2799 C C . PHE B 2 139 ? 62.555 -9.295 12.554 1.00 12.17 139 PHE B C 1
ATOM 2800 O O . PHE B 2 139 ? 62.082 -9.632 11.467 1.00 12.41 139 PHE B O 1
ATOM 2808 N N . LYS B 2 140 ? 63.057 -10.157 13.433 1.00 11.59 140 LYS B N 1
ATOM 2809 C CA . LYS B 2 140 ? 63.127 -11.582 13.157 1.00 12.16 140 LYS B CA 1
ATOM 2810 C C . LYS B 2 140 ? 62.879 -12.399 14.420 1.00 12.29 140 LYS B C 1
ATOM 2811 O O . LYS B 2 140 ? 62.968 -11.885 15.534 1.00 11.97 140 LYS B O 1
ATOM 2817 N N . GLU B 2 141 ? 62.582 -13.681 14.239 1.00 13.39 141 GLU B N 1
ATOM 2818 C CA . GLU B 2 141 ? 62.398 -14.590 15.366 1.00 13.99 141 GLU B CA 1
ATOM 2819 C C . GLU B 2 141 ? 63.525 -14.487 16.390 1.00 14.10 141 GLU B C 1
ATOM 2820 O O . GLU B 2 141 ? 64.702 -14.508 16.038 1.00 13.99 141 GLU B O 1
ATOM 2826 N N . GLY B 2 142 ? 63.156 -14.358 17.660 1.00 13.71 142 GLY B N 1
ATOM 2827 C CA . GLY B 2 142 ? 64.128 -14.293 18.737 1.00 13.65 142 GLY B CA 1
ATOM 2828 C C . GLY B 2 142 ? 64.457 -12.874 19.173 1.00 13.90 142 GLY B C 1
ATOM 2829 O O . GLY B 2 142 ? 65.044 -12.677 20.233 1.00 15.64 142 GLY B O 1
ATOM 2830 N N . ASP B 2 143 ? 64.091 -11.883 18.365 1.00 12.68 143 ASP B N 1
ATOM 2831 C CA . ASP B 2 143 ? 64.357 -10.501 18.742 1.00 12.20 143 ASP B CA 1
ATOM 2832 C C . ASP B 2 143 ? 63.547 -10.123 19.978 1.00 12.24 143 ASP B C 1
ATOM 2833 O O . ASP B 2 143 ? 62.365 -10.456 20.084 1.00 14.46 143 ASP B O 1
ATOM 2838 N N . VAL B 2 144 ? 64.172 -9.410 20.905 1.00 12.45 144 VAL B N 1
ATOM 2839 C CA . VAL B 2 144 ? 63.467 -8.931 22.081 1.00 12.12 144 VAL B CA 1
ATOM 2840 C C . VAL B 2 144 ? 63.051 -7.494 21.800 1.00 13.09 144 VAL B C 1
ATOM 2841 O O . VAL B 2 144 ? 63.886 -6.651 21.458 1.00 13.78 144 VAL B O 1
ATOM 2845 N N . VAL B 2 145 ? 61.751 -7.229 21.897 1.00 13.03 145 VAL B N 1
ATOM 2846 C CA . VAL B 2 145 ? 61.195 -5.960 21.476 1.00 11.55 145 VAL B CA 1
ATOM 2847 C C . VAL B 2 145 ? 60.288 -5.374 22.546 1.00 10.67 145 VAL B C 1
ATOM 2848 O O . VAL B 2 145 ? 59.816 -6.081 23.434 1.00 12.57 145 VAL B O 1
ATOM 2852 N N . ARG B 2 146 ? 60.037 -4.077 22.447 1.00 10.89 146 ARG B N 1
ATOM 2853 C CA . ARG B 2 146 ? 59.138 -3.396 23.360 1.00 12.13 146 ARG B CA 1
ATOM 2854 C C . ARG B 2 146 ? 57.983 -2.795 22.579 1.00 9.92 146 ARG B C 1
ATOM 2855 O O . ARG B 2 146 ? 58.188 -2.179 21.533 1.00 11.36 146 ARG B O 1
ATOM 2863 N N . PHE B 2 147 ? 56.772 -2.999 23.088 1.00 9.57 147 PHE B N 1
ATOM 2864 C CA . PHE B 2 147 ? 55.557 -2.473 22.471 1.00 9.33 147 PHE B CA 1
ATOM 2865 C C . PHE B 2 147 ? 55.408 -0.988 22.786 1.00 10.31 147 PHE B C 1
ATOM 2866 O O . PHE B 2 147 ? 55.649 -0.550 23.914 1.00 10.30 147 PHE B O 1
ATOM 2874 N N . SER B 2 148 ? 55.027 -0.228 21.766 1.00 9.19 148 SER B N 1
ATOM 2875 C CA . SER B 2 148 ? 54.799 1.210 21.850 1.00 9.90 148 SER B CA 1
ATOM 2876 C C . SER B 2 148 ? 53.874 1.647 22.992 1.00 9.86 148 SER B C 1
ATOM 2877 O O . SER B 2 148 ? 52.901 0.961 23.325 1.00 9.42 148 SER B O 1
ATOM 2880 N N . THR B 2 149 ? 54.174 2.799 23.584 1.00 9.27 149 THR B N 1
ATOM 2881 C CA . THR B 2 149 ? 53.267 3.414 24.554 1.00 10.81 149 THR B CA 1
ATOM 2882 C C . THR B 2 149 ? 52.368 4.469 23.899 1.00 10.33 149 THR B C 1
ATOM 2883 O O . THR B 2 149 ? 51.667 5.212 24.596 1.00 10.52 149 THR B O 1
ATOM 2887 N N . ALA B 2 150 ? 52.392 4.557 22.568 1.00 9.13 150 ALA B N 1
ATOM 2888 C CA . ALA B 2 150 ? 51.506 5.503 21.879 1.00 9.40 150 ALA B CA 1
ATOM 2889 C C . ALA B 2 150 ? 50.045 5.192 22.204 1.00 9.50 150 ALA B C 1
ATOM 2890 O O . ALA B 2 150 ? 49.679 4.037 22.431 1.00 9.20 150 ALA B O 1
ATOM 2892 N N . SER B 2 151 ? 49.205 6.225 22.214 1.00 10.36 151 SER B N 1
ATOM 2893 C CA . SER B 2 151 ? 47.804 6.077 22.584 1.00 9.96 151 SER B CA 1
ATOM 2894 C C . SER B 2 151 ? 46.916 6.864 21.620 1.00 10.26 151 SER B C 1
ATOM 2895 O O . SER B 2 151 ? 46.272 7.846 22.004 1.00 10.98 151 SER B O 1
ATOM 2898 N N . PRO B 2 152 ? 46.885 6.444 20.351 1.00 9.51 152 PRO B N 1
ATOM 2899 C CA . PRO B 2 152 ? 46.106 7.182 19.345 1.00 10.51 152 PRO B CA 1
ATOM 2900 C C . PRO B 2 152 ? 44.621 7.226 19.692 1.00 10.70 152 PRO B C 1
ATOM 2901 O O . PRO B 2 152 ? 44.081 6.265 20.240 1.00 11.73 152 PRO B O 1
ATOM 2905 N N . LYS B 2 153 ? 43.970 8.338 19.377 1.00 10.74 153 LYS B N 1
ATOM 2906 C CA . LYS B 2 153 ? 42.531 8.440 19.566 1.00 11.98 153 LYS B CA 1
ATOM 2907 C C . LYS B 2 153 ? 41.799 7.624 18.496 1.00 10.81 153 LYS B C 1
ATOM 2908 O O . LYS B 2 153 ? 40.717 7.085 18.737 1.00 12.03 153 LYS B O 1
ATOM 2914 N N . GLY B 2 154 ? 42.387 7.550 17.303 1.00 9.80 154 GLY B N 1
ATOM 2915 C CA . GLY B 2 154 ? 41.796 6.785 16.218 1.00 8.64 154 GLY B CA 1
ATOM 2916 C C . GLY B 2 154 ? 41.996 5.286 16.364 1.00 7.10 154 GLY B C 1
ATOM 2917 O O . GLY B 2 154 ? 42.551 4.799 17.358 1.00 8.94 154 GLY B O 1
ATOM 2918 N N . HIS B 2 155 ? 41.553 4.545 15.353 1.00 7.38 155 HIS B N 1
ATOM 2919 C CA . HIS B 2 155 ? 41.628 3.091 15.393 1.00 7.70 155 HIS B CA 1
ATOM 2920 C C . HIS B 2 155 ? 43.072 2.606 15.432 1.00 8.62 155 HIS B C 1
ATOM 2921 O O . HIS B 2 155 ? 43.941 3.144 14.745 1.00 8.20 155 HIS B O 1
ATOM 2928 N N . ALA B 2 156 ? 43.307 1.574 16.235 1.00 7.99 156 ALA B N 1
ATOM 2929 C CA . ALA B 2 156 ? 44.576 0.841 16.264 1.00 7.84 156 ALA B CA 1
ATOM 2930 C C . ALA B 2 156 ? 44.311 -0.500 16.928 1.00 7.44 156 ALA B C 1
ATOM 2931 O O . ALA B 2 156 ? 43.257 -0.696 17.537 1.00 9.38 156 ALA B O 1
ATOM 2933 N N . ARG B 2 157 ? 45.265 -1.420 16.840 1.00 7.33 157 ARG B N 1
ATOM 2934 C CA . ARG B 2 157 ? 45.162 -2.707 17.531 1.00 6.98 157 ARG B CA 1
ATOM 2935 C C . ARG B 2 157 ? 46.214 -2.752 18.628 1.00 7.54 157 ARG B C 1
ATOM 2936 O O . ARG B 2 157 ? 47.124 -3.595 18.617 1.00 8.32 157 ARG B O 1
ATOM 2944 N N . ARG B 2 158 ? 46.091 -1.812 19.561 1.00 7.62 158 ARG B N 1
ATOM 2945 C CA . ARG B 2 158 ? 47.085 -1.607 20.605 1.00 8.49 158 ARG B CA 1
ATOM 2946 C C . ARG B 2 158 ? 46.452 -1.820 21.985 1.00 7.40 158 ARG B C 1
ATOM 2947 O O . ARG B 2 158 ? 46.224 -0.855 22.720 1.00 8.04 158 ARG B O 1
ATOM 2955 N N . ALA B 2 159 ? 46.162 -3.070 22.329 1.00 7.42 159 ALA B N 1
ATOM 2956 C CA . ALA B 2 159 ? 45.507 -3.347 23.602 1.00 7.66 159 ALA B CA 1
ATOM 2957 C C . ALA B 2 159 ? 46.293 -2.731 24.749 1.00 7.77 159 ALA B C 1
ATOM 2958 O O . ALA B 2 159 ? 47.518 -2.849 24.815 1.00 8.86 159 ALA B O 1
ATOM 2960 N N . ARG B 2 160 ? 45.596 -2.056 25.652 1.00 7.85 160 ARG B N 1
ATOM 2961 C CA . ARG B 2 160 ? 46.305 -1.370 26.729 1.00 9.41 160 ARG B CA 1
ATOM 2962 C C . ARG B 2 160 ? 47.189 -2.319 27.536 1.00 9.16 160 ARG B C 1
ATOM 2963 O O . ARG B 2 160 ? 48.271 -1.927 27.974 1.00 9.09 160 ARG B O 1
ATOM 2971 N N . TYR B 2 161 ? 46.777 -3.575 27.694 1.00 8.02 161 TYR B N 1
ATOM 2972 C CA . TYR B 2 161 ? 47.538 -4.481 28.561 1.00 8.05 161 TYR B CA 1
ATOM 2973 C C . TYR B 2 161 ? 48.925 -4.862 28.007 1.00 7.98 161 TYR B C 1
ATOM 2974 O O . TYR B 2 161 ? 49.768 -5.337 28.770 1.00 8.59 161 TYR B O 1
ATOM 2983 N N . VAL B 2 162 ? 49.192 -4.621 26.722 1.00 8.39 162 VAL B N 1
ATOM 2984 C CA . VAL B 2 162 ? 50.528 -4.907 26.188 1.00 8.93 162 VAL B CA 1
ATOM 2985 C C . VAL B 2 162 ? 51.390 -3.658 25.964 1.00 9.13 162 VAL B C 1
ATOM 2986 O O . VAL B 2 162 ? 52.565 -3.775 25.631 1.00 9.93 162 VAL B O 1
ATOM 2990 N N . ARG B 2 163 ? 50.832 -2.469 26.149 1.00 8.72 163 ARG B N 1
ATOM 2991 C CA . ARG B 2 163 ? 51.616 -1.265 25.864 1.00 9.75 163 ARG B CA 1
ATOM 2992 C C . ARG B 2 163 ? 52.801 -1.113 26.814 1.00 9.55 163 ARG B C 1
ATOM 2993 O O . ARG B 2 163 ? 52.683 -1.314 28.026 1.00 10.12 163 ARG B O 1
ATOM 3001 N N . GLY B 2 164 ? 53.952 -0.780 26.235 1.00 9.87 164 GLY B N 1
ATOM 3002 C CA . GLY B 2 164 ? 55.178 -0.596 26.997 1.00 10.42 164 GLY B CA 1
ATOM 3003 C C . GLY B 2 164 ? 55.804 -1.889 27.481 1.00 11.10 164 GLY B C 1
ATOM 3004 O O . GLY B 2 164 ? 56.827 -1.866 28.161 1.00 13.31 164 GLY B O 1
ATOM 3005 N N . LYS B 2 165 ? 55.204 -3.021 27.122 1.00 11.35 165 LYS B N 1
ATOM 3006 C CA A LYS B 2 165 ? 55.693 -4.310 27.592 0.37 11.17 165 LYS B CA 1
ATOM 3007 C CA B LYS B 2 165 ? 55.671 -4.328 27.571 0.63 10.36 165 LYS B CA 1
ATOM 3008 C C . LYS B 2 165 ? 56.749 -4.899 26.653 1.00 10.63 165 LYS B C 1
ATOM 3009 O O . LYS B 2 165 ? 56.778 -4.610 25.454 1.00 12.27 165 LYS B O 1
ATOM 3020 N N . THR B 2 166 ? 57.623 -5.718 27.228 1.00 11.04 166 THR B N 1
ATOM 3021 C CA . THR B 2 166 ? 58.717 -6.340 26.503 1.00 13.18 166 THR B CA 1
ATOM 3022 C C . THR B 2 166 ? 58.380 -7.795 26.211 1.00 13.17 166 THR B C 1
ATOM 3023 O O . THR B 2 166 ? 57.881 -8.517 27.077 1.00 13.22 166 THR B O 1
ATOM 3027 N N . GLY B 2 167 ? 58.634 -8.214 24.979 1.00 11.43 167 GLY B N 1
ATOM 3028 C CA . GLY B 2 167 ? 58.348 -9.570 24.558 1.00 11.43 167 GLY B CA 1
ATOM 3029 C C . GLY B 2 167 ? 59.332 -10.047 23.507 1.00 11.21 167 GLY B C 1
ATOM 3030 O O . GLY B 2 167 ? 60.254 -9.330 23.137 1.00 11.61 167 GLY B O 1
ATOM 3031 N N . THR B 2 168 ? 59.132 -11.269 23.027 1.00 11.03 168 THR B N 1
ATOM 3032 C CA . THR B 2 168 ? 60.041 -11.876 22.058 1.00 12.00 168 THR B CA 1
ATOM 3033 C C . THR B 2 168 ? 59.310 -12.175 20.755 1.00 10.79 168 THR B C 1
ATOM 3034 O O . THR B 2 168 ? 58.217 -12.733 20.768 1.00 10.21 168 THR B O 1
ATOM 3038 N N . VAL B 2 169 ? 59.907 -11.794 19.631 1.00 10.41 169 VAL B N 1
ATOM 3039 C CA . VAL B 2 169 ? 59.306 -12.089 18.337 1.00 10.07 169 VAL B CA 1
ATOM 3040 C C . VAL B 2 169 ? 59.295 -13.597 18.107 1.00 11.97 169 VAL B C 1
ATOM 3041 O O . VAL B 2 169 ? 60.332 -14.258 18.190 1.00 13.32 169 VAL B O 1
ATOM 3045 N N . VAL B 2 170 ? 58.116 -14.131 17.817 1.00 12.48 170 VAL B N 1
ATOM 3046 C CA . VAL B 2 170 ? 57.913 -15.562 17.628 1.00 13.92 170 VAL B CA 1
ATOM 3047 C C . VAL B 2 170 ? 57.856 -15.939 16.150 1.00 12.21 170 VAL B C 1
ATOM 3048 O O . VAL B 2 170 ? 58.350 -16.994 15.749 1.00 14.04 170 VAL B O 1
ATOM 3052 N N . LYS B 2 171 ? 57.253 -15.072 15.342 1.00 11.40 171 LYS B N 1
ATOM 3053 C CA . LYS B 2 171 ? 57.073 -15.354 13.927 1.00 12.02 171 LYS B CA 1
ATOM 3054 C C . LYS B 2 171 ? 56.831 -14.075 13.148 1.00 9.95 171 LYS B C 1
ATOM 3055 O O . LYS B 2 171 ? 56.150 -13.172 13.627 1.00 12.12 171 LYS B O 1
ATOM 3061 N N . HIS B 2 172 ? 57.415 -14.002 11.958 1.00 9.74 172 HIS B N 1
ATOM 3062 C CA . HIS B 2 172 ? 57.098 -12.968 10.987 1.00 9.28 172 HIS B CA 1
ATOM 3063 C C . HIS B 2 172 ? 56.139 -13.551 9.954 1.00 9.45 172 HIS B C 1
ATOM 3064 O O . HIS B 2 172 ? 56.421 -14.595 9.363 1.00 12.57 172 HIS B O 1
ATOM 3071 N N . HIS B 2 173 ? 55.021 -12.869 9.721 1.00 9.57 173 HIS B N 1
ATOM 3072 C CA . HIS B 2 173 ? 53.951 -13.412 8.882 1.00 10.00 173 HIS B CA 1
ATOM 3073 C C . HIS B 2 173 ? 53.912 -12.853 7.468 1.00 8.99 173 HIS B C 1
ATOM 3074 O O . HIS B 2 173 ? 53.120 -13.310 6.646 1.00 12.12 173 HIS B O 1
ATOM 3081 N N . GLY B 2 174 ? 54.758 -11.869 7.190 1.00 10.05 174 GLY B N 1
ATOM 3082 C CA . GLY B 2 174 ? 54.620 -11.085 5.978 1.00 11.10 174 GLY B CA 1
ATOM 3083 C C . GLY B 2 174 ? 53.882 -9.794 6.292 1.00 9.96 174 GLY B C 1
ATOM 3084 O O . GLY B 2 174 ? 53.580 -9.503 7.453 1.00 9.94 174 GLY B O 1
ATOM 3085 N N . ALA B 2 175 ? 53.589 -9.016 5.255 1.00 9.39 175 ALA B N 1
ATOM 3086 C CA . ALA B 2 175 ? 52.939 -7.724 5.448 1.00 9.62 175 ALA B CA 1
ATOM 3087 C C . ALA B 2 175 ? 51.423 -7.809 5.236 1.00 9.15 175 ALA B C 1
ATOM 3088 O O . ALA B 2 175 ? 50.933 -8.654 4.475 1.00 10.52 175 ALA B O 1
ATOM 3090 N N . TYR B 2 176 ? 50.698 -6.930 5.922 1.00 9.37 176 TYR B N 1
ATOM 3091 C CA . TYR B 2 176 ? 49.235 -6.921 5.954 1.00 9.38 176 TYR B CA 1
ATOM 3092 C C . TYR B 2 176 ? 48.741 -5.490 6.023 1.00 8.67 176 TYR B C 1
ATOM 3093 O O . TYR B 2 176 ? 49.478 -4.606 6.457 1.00 8.53 176 TYR B O 1
ATOM 3102 N N . ILE B 2 177 ? 47.491 -5.283 5.610 1.00 8.41 177 ILE B N 1
ATOM 3103 C CA . ILE B 2 177 ? 46.791 -4.028 5.866 1.00 8.00 177 ILE B CA 1
ATOM 3104 C C . ILE B 2 177 ? 47.073 -3.547 7.290 1.00 8.03 177 ILE B C 1
ATOM 3105 O O . ILE B 2 177 ? 47.059 -4.330 8.242 1.00 8.65 177 ILE B O 1
ATOM 3110 N N . TYR B 2 178 ? 47.371 -2.262 7.415 1.00 8.00 178 TYR B N 1
ATOM 3111 C CA . TYR B 2 178 ? 47.729 -1.637 8.684 1.00 8.00 178 TYR B CA 1
ATOM 3112 C C . TYR B 2 178 ? 46.511 -0.948 9.301 1.00 7.94 178 TYR B C 1
ATOM 3113 O O . TYR B 2 178 ? 45.992 0.020 8.739 1.00 8.67 178 TYR B O 1
ATOM 3122 N N . PRO B 2 179 ? 46.038 -1.444 10.452 1.00 8.09 179 PRO B N 1
ATOM 3123 C CA . PRO B 2 179 ? 44.809 -0.886 11.032 1.00 7.39 179 PRO B CA 1
ATOM 3124 C C . PRO B 2 179 ? 44.887 0.617 11.329 1.00 8.24 179 PRO B C 1
ATOM 3125 O O . PRO B 2 179 ? 43.884 1.324 11.170 1.00 7.74 179 PRO B O 1
ATOM 3129 N N . ASP B 2 180 ? 46.053 1.112 11.740 1.00 7.83 180 ASP B N 1
ATOM 3130 C CA . ASP B 2 180 ? 46.136 2.491 12.205 1.00 7.97 180 ASP B CA 1
ATOM 3131 C C . ASP B 2 180 ? 45.916 3.463 11.058 1.00 7.62 180 ASP B C 1
ATOM 3132 O O . ASP B 2 180 ? 45.527 4.604 11.282 1.00 8.64 180 ASP B O 1
ATOM 3137 N N . THR B 2 181 ? 46.162 3.024 9.829 1.00 7.71 181 THR B N 1
ATOM 3138 C CA . THR B 2 181 ? 45.720 3.824 8.693 1.00 7.84 181 THR B CA 1
ATOM 3139 C C . THR B 2 181 ? 44.331 3.376 8.200 1.00 7.35 181 THR B C 1
ATOM 3140 O O . THR B 2 181 ? 43.432 4.205 8.053 1.00 7.96 181 THR B O 1
ATOM 3144 N N . ALA B 2 182 ? 44.150 2.082 7.950 1.00 7.62 182 ALA B N 1
ATOM 3145 C CA . ALA B 2 182 ? 42.932 1.621 7.281 1.00 8.61 182 ALA B CA 1
ATOM 3146 C C . ALA B 2 182 ? 41.663 1.943 8.069 1.00 7.80 182 ALA B C 1
ATOM 3147 O O . ALA B 2 182 ? 40.656 2.346 7.484 1.00 8.22 182 ALA B O 1
ATOM 3149 N N . GLY B 2 183 ? 41.717 1.795 9.392 1.00 7.49 183 GLY B N 1
ATOM 3150 C CA . GLY B 2 183 ? 40.540 1.988 10.225 1.00 8.32 183 GLY B CA 1
ATOM 3151 C C . GLY B 2 183 ? 40.144 3.444 10.360 1.00 9.82 183 GLY B C 1
ATOM 3152 O O . GLY B 2 183 ? 39.045 3.757 10.824 1.00 8.12 183 GLY B O 1
ATOM 3153 N N . ASN B 2 184 ? 41.048 4.330 9.955 1.00 8.08 184 ASN B N 1
ATOM 3154 C CA . ASN B 2 184 ? 40.825 5.766 10.045 1.00 8.59 184 ASN B CA 1
ATOM 3155 C C . ASN B 2 184 ? 40.649 6.423 8.683 1.00 9.18 184 ASN B C 1
ATOM 3156 O O . ASN B 2 184 ? 40.720 7.644 8.559 1.00 11.08 184 ASN B O 1
ATOM 3161 N N . GLY B 2 185 ? 40.391 5.604 7.664 1.00 9.72 185 GLY B N 1
ATOM 3162 C CA . GLY B 2 185 ? 40.122 6.106 6.329 1.00 11.07 185 GLY B CA 1
ATOM 3163 C C . GLY B 2 185 ? 41.361 6.584 5.608 1.00 11.36 185 GLY B C 1
ATOM 3164 O O . GLY B 2 185 ? 41.274 7.348 4.649 1.00 14.62 185 GLY B O 1
ATOM 3165 N N . LEU B 2 186 ? 42.522 6.115 6.056 1.00 9.69 186 LEU B N 1
ATOM 3166 C CA . LEU B 2 186 ? 43.784 6.573 5.483 1.00 8.83 186 LEU B CA 1
ATOM 3167 C C . LEU B 2 186 ? 44.459 5.513 4.607 1.00 8.87 186 LEU B C 1
ATOM 3168 O O . LEU B 2 186 ? 45.620 5.678 4.221 1.00 9.16 186 LEU B O 1
ATOM 3173 N N . GLY B 2 187 ? 43.729 4.446 4.274 1.00 8.88 187 GLY B N 1
ATOM 3174 C CA . GLY B 2 187 ? 44.195 3.463 3.310 1.00 9.49 187 GLY B CA 1
ATOM 3175 C C . GLY B 2 187 ? 44.968 2.290 3.892 1.00 8.80 187 GLY B C 1
ATOM 3176 O O . GLY B 2 187 ? 45.218 2.211 5.103 1.00 9.42 187 GLY B O 1
ATOM 3177 N N . GLU B 2 188 ? 45.355 1.365 3.019 1.00 9.92 188 GLU B N 1
ATOM 3178 C CA . GLU B 2 188 ? 45.923 0.094 3.474 1.00 8.93 188 GLU B CA 1
ATOM 3179 C C . GLU B 2 188 ? 47.310 0.221 4.111 1.00 9.32 188 GLU B C 1
ATOM 3180 O O . GLU B 2 188 ? 47.587 -0.445 5.114 1.00 8.96 188 GLU B O 1
ATOM 3186 N N . CYS B 2 189 ? 48.176 1.035 3.498 1.00 9.02 189 CYS B N 1
ATOM 3187 C CA . CYS B 2 189 ? 49.549 1.282 3.976 1.00 9.19 189 CYS B CA 1
ATOM 3188 C C . CYS B 2 189 ? 50.174 0.085 4.696 1.00 9.55 189 CYS B C 1
ATOM 3189 O O . CYS B 2 189 ? 50.522 0.176 5.873 1.00 10.01 189 CYS B O 1
ATOM 3192 N N . PRO B 2 190 ? 50.305 -1.052 3.991 1.00 8.60 190 PRO B N 1
ATOM 3193 C CA . PRO B 2 190 ? 50.628 -2.315 4.669 1.00 8.94 190 PRO B CA 1
ATOM 3194 C C . PRO B 2 190 ? 51.979 -2.313 5.383 1.00 9.26 190 PRO B C 1
ATOM 3195 O O . PRO B 2 190 ? 52.935 -1.656 4.967 1.00 10.45 190 PRO B O 1
ATOM 3199 N N . GLU B 2 191 ? 52.027 -3.067 6.473 1.00 8.77 191 GLU B N 1
ATOM 3200 C CA . GLU B 2 191 ? 53.195 -3.177 7.335 1.00 9.21 191 GLU B CA 1
ATOM 3201 C C . GLU B 2 191 ? 53.443 -4.636 7.644 1.00 8.87 191 GLU B C 1
ATOM 3202 O O . GLU B 2 191 ? 52.492 -5.428 7.724 1.00 10.06 191 GLU B O 1
ATOM 3208 N N . HIS B 2 192 ? 54.711 -4.988 7.843 1.00 8.96 192 HIS B N 1
ATOM 3209 C CA . HIS B 2 192 ? 55.054 -6.323 8.305 1.00 7.98 192 HIS B CA 1
ATOM 3210 C C . HIS B 2 192 ? 54.399 -6.648 9.633 1.00 8.39 192 HIS B C 1
ATOM 3211 O O . HIS B 2 192 ? 54.196 -5.766 10.480 1.00 9.16 192 HIS B O 1
ATOM 3218 N N . LEU B 2 193 ? 54.064 -7.924 9.800 1.00 7.74 193 LEU B N 1
ATOM 3219 C CA . LEU B 2 193 ? 53.283 -8.390 10.931 1.00 7.93 193 LEU B CA 1
ATOM 3220 C C . LEU B 2 193 ? 54.045 -9.471 11.678 1.00 8.00 193 LEU B C 1
ATOM 3221 O O . LEU B 2 193 ? 54.628 -10.362 11.052 1.00 9.14 193 LEU B O 1
ATOM 3226 N N . TYR B 2 194 ? 54.011 -9.411 13.006 1.00 8.90 194 TYR B N 1
ATOM 3227 C CA . TYR B 2 194 ? 54.752 -10.340 13.849 1.00 7.91 194 TYR B CA 1
ATOM 3228 C C . TYR B 2 194 ? 53.895 -10.834 14.997 1.00 8.71 194 TYR B C 1
ATOM 3229 O O . TYR B 2 194 ? 53.146 -10.063 15.584 1.00 10.81 194 TYR B O 1
ATOM 3238 N N . THR B 2 195 ? 54.039 -12.100 15.369 1.00 9.28 195 THR B N 1
ATOM 3239 C CA . THR B 2 195 ? 53.507 -12.547 16.647 1.00 8.86 195 THR B CA 1
ATOM 3240 C C . THR B 2 195 ? 54.603 -12.378 17.689 1.00 9.32 195 THR B C 1
ATOM 3241 O O . THR B 2 195 ? 55.752 -12.760 17.456 1.00 9.71 195 THR B O 1
ATOM 3245 N N . VAL B 2 196 ? 54.249 -11.779 18.824 1.00 8.23 196 VAL B N 1
ATOM 3246 C CA . VAL B 2 196 ? 55.199 -11.533 19.905 1.00 8.69 196 VAL B CA 1
ATOM 3247 C C . VAL B 2 196 ? 54.691 -12.202 21.182 1.00 8.08 196 VAL B C 1
ATOM 3248 O O . VAL B 2 196 ? 53.494 -12.136 21.489 1.00 9.69 196 VAL B O 1
ATOM 3252 N N . ARG B 2 197 ? 55.600 -12.855 21.903 1.00 9.27 197 ARG B N 1
ATOM 3253 C CA . ARG B 2 197 ? 55.281 -13.554 23.140 1.00 9.86 197 ARG B CA 1
ATOM 3254 C C . ARG B 2 197 ? 55.592 -12.685 24.351 1.00 9.66 197 ARG B C 1
ATOM 3255 O O . ARG B 2 197 ? 56.715 -12.211 24.506 1.00 10.93 197 ARG B O 1
ATOM 3263 N N . PHE B 2 198 ? 54.597 -12.513 25.215 1.00 9.57 198 PHE B N 1
ATOM 3264 C CA . PHE B 2 198 ? 54.737 -11.762 26.463 1.00 10.47 198 PHE B CA 1
ATOM 3265 C C . PHE B 2 198 ? 54.478 -12.706 27.625 1.00 11.05 198 PHE B C 1
ATOM 3266 O O . PHE B 2 198 ? 53.446 -13.382 27.649 1.00 12.51 198 PHE B O 1
ATOM 3274 N N . THR B 2 199 ? 55.381 -12.767 28.599 1.00 9.99 199 THR B N 1
ATOM 3275 C CA . THR B 2 199 ? 55.109 -13.624 29.753 1.00 9.77 199 THR B CA 1
ATOM 3276 C C . THR B 2 199 ? 53.996 -13.031 30.628 1.00 9.25 199 THR B C 1
ATOM 3277 O O . THR B 2 199 ? 53.772 -11.810 30.640 1.00 9.42 199 THR B O 1
ATOM 3281 N N . ALA B 2 200 ? 53.314 -13.892 31.377 1.00 9.55 200 ALA B N 1
ATOM 3282 C CA . ALA B 2 200 ? 52.258 -13.426 32.269 1.00 10.25 200 ALA B CA 1
ATOM 3283 C C . ALA B 2 200 ? 52.827 -12.499 33.344 1.00 10.67 200 ALA B C 1
ATOM 3284 O O . ALA B 2 200 ? 52.172 -11.545 33.766 1.00 11.41 200 ALA B O 1
ATOM 3286 N N . GLN B 2 201 ? 54.054 -12.755 33.781 1.00 10.89 201 GLN B N 1
ATOM 3287 C CA . GLN B 2 201 ? 54.635 -11.871 34.790 1.00 11.98 201 GLN B CA 1
ATOM 3288 C C . GLN B 2 201 ? 54.988 -10.502 34.210 1.00 10.34 201 GLN B C 1
ATOM 3289 O O . GLN B 2 201 ? 54.860 -9.486 34.895 1.00 10.24 201 GLN B O 1
ATOM 3295 N N . GLU B 2 202 ? 55.410 -10.467 32.950 1.00 10.26 202 GLU B N 1
ATOM 3296 C CA . GLU B 2 202 ? 55.651 -9.196 32.283 1.00 10.54 202 GLU B CA 1
ATOM 3297 C C . GLU B 2 202 ? 54.347 -8.394 32.220 1.00 9.24 202 GLU B C 1
ATOM 3298 O O . GLU B 2 202 ? 54.329 -7.199 32.498 1.00 10.71 202 GLU B O 1
ATOM 3304 N N . LEU B 2 203 ? 53.256 -9.064 31.857 1.00 9.88 203 LEU B N 1
ATOM 3305 C CA . LEU B 2 203 ? 51.970 -8.390 31.697 1.00 9.37 203 LEU B CA 1
ATOM 3306 C C . LEU B 2 203 ? 51.310 -8.002 33.017 1.00 8.76 203 LEU B C 1
ATOM 3307 O O . LEU B 2 203 ? 50.777 -6.899 33.138 1.00 9.93 203 LEU B O 1
ATOM 3312 N N . TRP B 2 204 ? 51.339 -8.907 33.994 1.00 9.57 204 TRP B N 1
ATOM 3313 C CA . TRP B 2 204 ? 50.506 -8.756 35.189 1.00 9.11 204 TRP B CA 1
ATOM 3314 C C . TRP B 2 204 ? 51.296 -8.567 36.479 1.00 10.14 204 TRP B C 1
ATOM 3315 O O . TRP B 2 204 ? 50.700 -8.414 37.536 1.00 10.61 204 TRP B O 1
ATOM 3326 N N . GLY B 2 205 ? 52.622 -8.561 36.394 1.00 10.24 205 GLY B N 1
ATOM 3327 C CA . GLY B 2 205 ? 53.441 -8.308 37.565 1.00 13.49 205 GLY B CA 1
ATOM 3328 C C . GLY B 2 205 ? 53.960 -9.567 38.225 1.00 20.16 205 GLY B C 1
ATOM 3329 O O . GLY B 2 205 ? 53.644 -10.679 37.783 1.00 20.53 205 GLY B O 1
ATOM 3330 N N . PRO B 2 206 ? 54.750 -9.393 39.303 1.00 26.99 206 PRO B N 1
ATOM 3331 C CA . PRO B 2 206 ? 55.521 -10.424 40.014 1.00 31.41 206 PRO B CA 1
ATOM 3332 C C . PRO B 2 206 ? 54.654 -11.587 40.477 1.00 33.36 206 PRO B C 1
ATOM 3333 O O . PRO B 2 206 ? 55.144 -12.703 40.670 1.00 36.34 206 PRO B O 1
ATOM 3337 N N . GLU B 2 207 ? 53.372 -11.300 40.657 1.00 33.33 207 GLU B N 1
ATOM 3338 C CA . GLU B 2 207 ? 52.376 -12.275 41.069 1.00 36.49 207 GLU B CA 1
ATOM 3339 C C . GLU B 2 207 ? 52.075 -13.280 39.971 1.00 34.48 207 GLU B C 1
ATOM 3340 O O . GLU B 2 207 ? 51.576 -14.374 40.236 1.00 34.71 207 GLU B O 1
ATOM 3346 N N . GLY B 2 208 ? 52.371 -12.880 38.735 1.00 32.96 208 GLY B N 1
ATOM 3347 C CA . GLY B 2 208 ? 51.891 -13.562 37.547 1.00 30.64 208 GLY B CA 1
ATOM 3348 C C . GLY B 2 208 ? 52.190 -15.042 37.484 1.00 28.03 208 GLY B C 1
ATOM 3349 O O . GLY B 2 208 ? 53.167 -15.507 38.076 1.00 31.03 208 GLY B O 1
ATOM 3350 N N . ASP B 2 209 ? 51.342 -15.773 36.763 1.00 28.53 209 ASP B N 1
ATOM 3351 C CA . ASP B 2 209 ? 51.548 -17.196 36.504 1.00 27.10 209 ASP B CA 1
ATOM 3352 C C . ASP B 2 209 ? 52.921 -17.365 35.875 1.00 24.56 209 ASP B C 1
ATOM 3353 O O . ASP B 2 209 ? 53.159 -16.890 34.768 1.00 24.52 209 ASP B O 1
ATOM 3358 N N . PRO B 2 210 ? 53.837 -18.045 36.582 1.00 25.22 210 PRO B N 1
ATOM 3359 C CA . PRO B 2 210 ? 55.187 -18.213 36.036 1.00 25.38 210 PRO B CA 1
ATOM 3360 C C . PRO B 2 210 ? 55.214 -19.147 34.831 1.00 22.62 210 PRO B C 1
ATOM 3361 O O . PRO B 2 210 ? 56.218 -19.212 34.117 1.00 24.60 210 PRO B O 1
ATOM 3365 N N A ASN B 2 211 ? 54.112 -19.859 34.607 0.53 19.25 211 ASN B N 1
ATOM 3366 N N B ASN B 2 211 ? 54.117 -19.855 34.595 0.47 20.27 211 ASN B N 1
ATOM 3367 C CA A ASN B 2 211 ? 54.017 -20.803 33.500 0.53 16.27 211 ASN B CA 1
ATOM 3368 C CA B ASN B 2 211 ? 54.067 -20.765 33.466 0.47 18.02 211 ASN B CA 1
ATOM 3369 C C A ASN B 2 211 ? 52.891 -20.460 32.524 0.53 14.38 211 ASN B C 1
ATOM 3370 C C B ASN B 2 211 ? 52.913 -20.458 32.518 0.47 15.44 211 ASN B C 1
ATOM 3371 O O A ASN B 2 211 ? 52.134 -21.340 32.106 0.53 15.24 211 ASN B O 1
ATOM 3372 O O B ASN B 2 211 ? 52.164 -21.351 32.121 0.47 15.99 211 ASN B O 1
ATOM 3381 N N . SER B 2 212 ? 52.782 -19.186 32.159 1.00 13.66 212 SER B N 1
ATOM 3382 C CA . SER B 2 212 ? 51.833 -18.769 31.138 1.00 12.44 212 SER B CA 1
ATOM 3383 C C . SER B 2 212 ? 52.419 -17.608 30.350 1.00 12.25 212 SER B C 1
ATOM 3384 O O . SER B 2 212 ? 53.207 -16.814 30.871 1.00 12.12 212 SER B O 1
ATOM 3387 N N . SER B 2 213 ? 52.015 -17.514 29.088 1.00 10.77 213 SER B N 1
ATOM 3388 C CA A SER B 2 213 ? 52.417 -16.416 28.220 0.51 10.91 213 SER B CA 1
ATOM 3389 C CA B SER B 2 213 ? 52.410 -16.399 28.246 0.49 10.94 213 SER B CA 1
ATOM 3390 C C . SER B 2 213 ? 51.254 -16.056 27.326 1.00 10.14 213 SER B C 1
ATOM 3391 O O . SER B 2 213 ? 50.382 -16.893 27.088 1.00 11.07 213 SER B O 1
ATOM 3396 N N . VAL B 2 214 ? 51.243 -14.817 26.844 1.00 10.01 214 VAL B N 1
ATOM 3397 C CA . VAL B 2 214 ? 50.245 -14.367 25.884 1.00 9.25 214 VAL B CA 1
ATOM 3398 C C . VAL B 2 214 ? 50.962 -14.029 24.588 1.00 9.54 214 VAL B C 1
ATOM 3399 O O . VAL B 2 214 ? 52.005 -13.377 24.595 1.00 10.48 214 VAL B O 1
ATOM 3403 N N . TYR B 2 215 ? 50.392 -14.500 23.489 1.00 8.84 215 TYR B N 1
ATOM 3404 C CA . TYR B 2 215 ? 50.901 -14.247 22.152 1.00 8.50 215 TYR B CA 1
ATOM 3405 C C . TYR B 2 215 ? 50.001 -13.213 21.502 1.00 9.06 215 TYR B C 1
ATOM 3406 O O . TYR B 2 215 ? 48.779 -13.368 21.486 1.00 10.84 215 TYR B O 1
ATOM 3415 N N . TYR B 2 216 ? 50.603 -12.145 20.999 1.00 7.81 216 TYR B N 1
ATOM 3416 C CA . TYR B 2 216 ? 49.854 -10.980 20.545 1.00 8.09 216 TYR B CA 1
ATOM 3417 C C . TYR B 2 216 ? 50.480 -10.496 19.252 1.00 8.00 216 TYR B C 1
ATOM 3418 O O . TYR B 2 216 ? 51.713 -10.401 19.143 1.00 8.46 216 TYR B O 1
ATOM 3427 N N . ASP B 2 217 ? 49.651 -10.189 18.261 1.00 8.52 217 ASP B N 1
ATOM 3428 C CA . ASP B 2 217 ? 50.196 -9.798 16.962 1.00 7.89 217 ASP B CA 1
ATOM 3429 C C . ASP B 2 217 ? 50.452 -8.299 16.867 1.00 8.42 217 ASP B C 1
ATOM 3430 O O . ASP B 2 217 ? 49.613 -7.479 17.256 1.00 9.06 217 ASP B O 1
ATOM 3435 N N . CYS B 2 218 ? 51.625 -7.962 16.343 1.00 6.68 218 CYS B N 1
ATOM 3436 C CA . CYS B 2 218 ? 52.145 -6.605 16.341 1.00 7.30 218 CYS B CA 1
ATOM 3437 C C . CYS B 2 218 ? 52.550 -6.230 14.929 1.00 7.07 218 CYS B C 1
ATOM 3438 O O . CYS B 2 218 ? 53.361 -6.936 14.316 1.00 9.61 218 CYS B O 1
ATOM 3441 N N . TRP B 2 219 ? 52.003 -5.134 14.407 1.00 6.70 219 TRP B N 1
ATOM 3442 C CA . TRP B 2 219 ? 52.500 -4.602 13.145 1.00 7.88 219 TRP B CA 1
ATOM 3443 C C . TRP B 2 219 ? 53.817 -3.906 13.433 1.00 8.77 219 TRP B C 1
ATOM 3444 O O . TRP B 2 219 ? 54.060 -3.480 14.565 1.00 8.85 219 TRP B O 1
ATOM 3455 N N . GLU B 2 220 ? 54.664 -3.786 12.419 1.00 8.00 220 GLU B N 1
ATOM 3456 C CA . GLU B 2 220 ? 56.039 -3.334 12.631 1.00 8.59 220 GLU B CA 1
ATOM 3457 C C . GLU B 2 220 ? 56.186 -2.022 13.427 1.00 8.77 220 GLU B C 1
ATOM 3458 O O . GLU B 2 220 ? 57.062 -1.937 14.293 1.00 10.13 220 GLU B O 1
ATOM 3464 N N . PRO B 2 221 ? 55.344 -1.001 13.155 1.00 8.57 221 PRO B N 1
ATOM 3465 C CA . PRO B 2 221 ? 55.545 0.243 13.907 1.00 8.88 221 PRO B CA 1
ATOM 3466 C C . PRO B 2 221 ? 55.228 0.122 15.392 1.00 9.35 221 PRO B C 1
ATOM 3467 O O . PRO B 2 221 ? 55.579 1.031 16.141 1.00 9.16 221 PRO B O 1
ATOM 3471 N N . TYR B 2 222 ? 54.559 -0.951 15.797 1.00 8.29 222 TYR B N 1
ATOM 3472 C CA . TYR B 2 222 ? 54.167 -1.142 17.194 1.00 8.95 222 TYR B CA 1
ATOM 3473 C C . TYR B 2 222 ? 55.348 -1.498 18.085 1.00 9.36 222 TYR B C 1
ATOM 3474 O O . TYR B 2 222 ? 55.265 -1.342 19.298 1.00 10.62 222 TYR B O 1
ATOM 3483 N N . ILE B 2 223 ? 56.431 -2.000 17.487 1.00 9.16 223 ILE B N 1
ATOM 3484 C CA . ILE B 2 223 ? 57.513 -2.571 18.281 1.00 9.64 223 ILE B CA 1
ATOM 3485 C C . ILE B 2 223 ? 58.867 -2.020 17.865 1.00 10.37 223 ILE B C 1
ATOM 3486 O O . ILE B 2 223 ? 59.088 -1.679 16.699 1.00 10.56 223 ILE B O 1
ATOM 3491 N N . GLU B 2 224 ? 59.771 -1.933 18.839 1.00 10.95 224 GLU B N 1
ATOM 3492 C CA . GLU B 2 224 ? 61.148 -1.556 18.575 1.00 13.23 224 GLU B CA 1
ATOM 3493 C C . GLU B 2 224 ? 62.073 -2.460 19.350 1.00 12.98 224 GLU B C 1
ATOM 3494 O O . GLU B 2 224 ? 61.711 -3.026 20.380 1.00 13.29 224 GLU B O 1
ATOM 3500 N N . LEU B 2 225 ? 63.277 -2.587 18.820 1.00 15.02 225 LEU B N 1
ATOM 3501 C CA . LEU B 2 225 ? 64.254 -3.501 19.340 1.00 18.39 225 LEU B CA 1
ATOM 3502 C C . LEU B 2 225 ? 64.632 -3.170 20.763 1.00 24.88 225 LEU B C 1
ATOM 3503 O O . LEU B 2 225 ? 64.731 -1.994 21.144 1.00 24.44 225 LEU B O 1
ATOM 3508 N N . VAL B 2 226 ? 64.802 -4.231 21.545 1.00 30.74 226 VAL B N 1
ATOM 3509 C CA . VAL B 2 226 ? 65.549 -4.195 22.787 1.00 36.52 226 VAL B CA 1
ATOM 3510 C C . VAL B 2 226 ? 66.870 -4.934 22.538 1.00 40.84 226 VAL B C 1
ATOM 3511 O O . VAL B 2 226 ? 67.942 -4.332 22.592 1.00 39.85 226 VAL B O 1
ATOM 3515 N N . ASP B 2 227 ? 66.777 -6.232 22.237 1.00 44.79 227 ASP B N 1
ATOM 3516 C CA . ASP B 2 227 ? 67.947 -7.062 21.911 1.00 51.38 227 ASP B CA 1
ATOM 3517 C C . ASP B 2 227 ? 67.676 -8.012 20.738 1.00 50.84 227 ASP B C 1
ATOM 3518 O O . ASP B 2 227 ? 66.609 -8.609 20.656 1.00 47.04 227 ASP B O 1
ATOM 3523 N N . THR B 2 228 ? 68.647 -8.174 19.842 1.0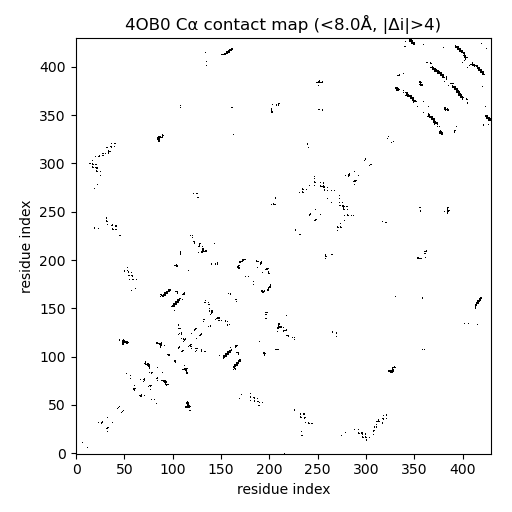0 52.05 228 THR B N 1
ATOM 3524 C CA . THR B 2 228 ? 68.507 -9.145 18.755 1.00 53.65 228 THR B CA 1
ATOM 3525 C C . THR B 2 228 ? 68.802 -10.568 19.226 1.00 57.64 228 THR B C 1
ATOM 3526 O O . THR B 2 228 ? 68.522 -11.538 18.522 1.00 58.01 228 THR B O 1
#

CATH classification: 3.90.330.10

InterPro domains:
  IPR004232 Nitrile hydratase alpha/Thiocyanate hydrolase gamma [PF02979] (16-198)
  IPR018141 Nitrile hydratase, alpha subunit [TIGR01323] (16-203)
  IPR023900 Nitrile hydratase alpha subunit /Thiocyanate hydrolase gamma subunit [PIRSF001426] (8-202)
  IPR036648 Nitrile hydratase alpha /Thiocyanate hydrolase gamma superfamily [G3DSA:3.90.330.10] (1-204)
  IPR036648 Nitrile hydratase alpha /Thiocyanate hydrolase gamma superfamily [SSF56209] (5-202)

GO terms:
  GO:0005515 protein binding (F, IPI)
  GO:0050897 cobalt ion binding (F, IDA)
  GO:0050899 nitrile catabolic process (P, IDA)
  GO:0018822 nitrile hydratase activity (F, IDA)

Foldseek 3Di:
DDDVPDDDPVVVVVVVVVVVVVVQVVCVVVVNDDPVVVVVVCCCLVPPWAQLLLLLLLLCVVVPVVLVVVCQVFVQVSSVVVVFADDLQNGEHEDEDDPAEFEAEAALVQRARCRNHGHDDVVRVDNPCSVPCVPPVQVCLCPPVVAHDDPRHYYDYHHPPDSYHYWYNADQEPPCPPPDSVVSSVQDDSCCGNRSHGGHYD/DQFVVLPVPPPDLDDDDDPPDDDPDNDVVLVVLVLVVLVCVVVPLADDLQQVQQLRPDDRVCSSDPDVSVSSVSSSVVSCVVVVVDDVVVVVVVVVVCVVVVPDDDDDDDDDPVSVVSVVCCVVVHDFFADADDDDAPDDFFFKKFFAQDDDPGGAPRRPLRHRFIWTWHDKDHWGFHSRQRNVVNDRPIFIKTWTKGAQCRRPNPPGDRPDIDIDMDGRVRIDTDGD